Protein AF-0000000082833747 (afdb_homodimer)

Foldseek 3Di:
DDDLVLEAEPVQDDQVDCVSFQLGAAAEEEAPPFDQVLVVVVVVLVVVLVHAYEYADDDADPCVCVQVVDPSYHYAHEFEPVCVVVVNDPDDPLVSVVVRCVNPPPHQEYEYVVLDDDPVNVVSSQVSRHQEYASAEDALVVVDAAGWDADPVRRYIYGYEHEEFLVCLVVVPDLDDDDDSSGDNGHGHYYYYYSLQLSQQDNHVVLVVVLVVCSNPPVSSNVSHDLDGGDNVSVCVVSVHDDD/DDDLVLEAAPVQDDQVDCVSFQLGAAAEEEAPPFDQVLVVVVVVLVVVLVHAYEYADEDADPCVCVQVVDPSYHYAHEFEPVCVVVVNDPDDPLVSVVVRCVNPPPHQEYEYVVLDDDPVNVVSSQVSRHQEYESAEDALVVVDAAGWDADPVRRYIYGYEHEEFLVCLVVVPDLDDDDDSSGDNGHGHYYYYYSLQLSQQDNHVVLVVVLVVCSNPPVSSNVSHDLDGGDNVSVCVVSVHDRD

Structure (mmCIF, N/CA/C/O backbone):
data_AF-0000000082833747-model_v1
#
loop_
_entity.id
_entity.type
_entity.pdbx_description
1 polymer 'NodB homology domain-containing protein'
#
loop_
_atom_site.group_PDB
_atom_site.id
_atom_site.type_symbol
_atom_site.label_atom_id
_atom_site.label_alt_id
_atom_site.label_comp_id
_atom_site.label_asym_id
_atom_site.label_entity_id
_atom_site.label_seq_id
_atom_site.pdbx_PDB_ins_code
_atom_site.Cartn_x
_atom_site.Cartn_y
_atom_site.Cartn_z
_atom_site.occupancy
_atom_site.B_iso_or_equiv
_atom_site.auth_seq_id
_atom_site.auth_comp_id
_atom_site.auth_asym_id
_atom_site.auth_atom_id
_atom_site.pdbx_PDB_model_num
ATOM 1 N N . MET A 1 1 ? 19.266 20.625 14.414 1 77.31 1 MET A N 1
ATOM 2 C CA . MET A 1 1 ? 18.203 21.281 13.648 1 77.31 1 MET A CA 1
ATOM 3 C C . MET A 1 1 ? 18.5 21.219 12.148 1 77.31 1 MET A C 1
ATOM 5 O O . MET A 1 1 ? 19.656 21.312 11.734 1 77.31 1 MET A O 1
ATOM 9 N N . PHE A 1 2 ? 17.422 20.891 11.375 1 88.62 2 PHE A N 1
ATOM 10 C CA . PHE A 1 2 ? 17.625 20.766 9.945 1 88.62 2 PHE A CA 1
ATOM 11 C C . PHE A 1 2 ? 17.656 22.125 9.273 1 88.62 2 PHE A C 1
ATOM 13 O O . PHE A 1 2 ? 16.922 23.047 9.672 1 88.62 2 PHE A O 1
ATOM 20 N N . GLU A 1 3 ? 18.484 22.281 8.32 1 92.75 3 GLU A N 1
ATOM 21 C CA . GLU A 1 3 ? 18.5 23.484 7.5 1 92.75 3 GLU A CA 1
ATOM 22 C C . GLU A 1 3 ? 17.203 23.625 6.695 1 92.75 3 GLU A C 1
ATOM 24 O O . GLU A 1 3 ? 16.688 22.641 6.164 1 92.75 3 GLU A O 1
ATOM 29 N N . LYS A 1 4 ? 16.766 24.844 6.551 1 93.38 4 LYS A N 1
ATOM 30 C CA . LYS A 1 4 ? 15.539 25.125 5.824 1 93.38 4 LYS A CA 1
ATOM 31 C C . LYS A 1 4 ? 15.625 24.641 4.383 1 93.38 4 LYS A C 1
ATOM 33 O O . LYS A 1 4 ? 14.617 24.203 3.811 1 93.38 4 LYS A O 1
ATOM 38 N N . SER A 1 5 ? 16.812 24.656 3.883 1 94.62 5 SER A N 1
ATOM 39 C CA . SER A 1 5 ? 17.016 24.281 2.484 1 94.62 5 SER A CA 1
ATOM 40 C C . SER A 1 5 ? 16.766 22.797 2.262 1 94.62 5 SER A C 1
ATOM 42 O O . SER A 1 5 ? 16.641 22.359 1.12 1 94.62 5 SER A O 1
ATOM 44 N N . LEU A 1 6 ? 16.688 22.016 3.316 1 96.69 6 LEU A N 1
ATOM 45 C CA . LEU A 1 6 ? 16.469 20.578 3.234 1 96.69 6 LEU A CA 1
ATOM 46 C C . LEU A 1 6 ? 15 20.266 2.984 1 96.69 6 LEU A C 1
ATOM 48 O O . LEU A 1 6 ? 14.656 19.125 2.627 1 96.69 6 LEU A O 1
ATOM 52 N N . PHE A 1 7 ? 14.125 21.219 3.166 1 98.12 7 PHE A N 1
ATOM 53 C CA . PHE A 1 7 ? 12.688 21 3.068 1 98.12 7 PHE A CA 1
ATOM 54 C C . PHE A 1 7 ? 12.188 21.328 1.67 1 98.12 7 PHE A C 1
ATOM 56 O O . PHE A 1 7 ? 12.672 22.266 1.036 1 98.12 7 PHE A O 1
ATOM 63 N N . SER A 1 8 ? 11.258 20.625 1.163 1 98.25 8 SER A N 1
ATOM 64 C CA . SER A 1 8 ? 10.633 20.844 -0.136 1 98.25 8 SER A CA 1
ATOM 65 C C . SER A 1 8 ? 9.195 20.328 -0.15 1 98.25 8 SER A C 1
ATOM 67 O O . SER A 1 8 ? 8.727 19.75 0.837 1 98.25 8 SER A O 1
ATOM 69 N N . ARG A 1 9 ? 8.445 20.688 -1.232 1 98.62 9 ARG A N 1
ATOM 70 C CA . ARG A 1 9 ? 7.094 20.172 -1.427 1 98.62 9 ARG A CA 1
ATOM 71 C C . ARG A 1 9 ? 7.105 18.859 -2.201 1 98.62 9 ARG A C 1
ATOM 73 O O . ARG A 1 9 ? 8.055 18.578 -2.936 1 98.62 9 ARG A O 1
ATOM 80 N N . LEU A 1 10 ? 6.105 18.078 -2.035 1 98.81 10 LEU A N 1
ATOM 81 C CA . LEU A 1 10 ? 6.043 16.797 -2.713 1 98.81 10 LEU A CA 1
ATOM 82 C C . LEU A 1 10 ? 6.074 16.969 -4.227 1 98.81 10 LEU A C 1
ATOM 84 O O . LEU A 1 10 ? 6.66 16.156 -4.941 1 98.81 10 LEU A O 1
ATOM 88 N N . CYS A 1 11 ? 5.484 18.016 -4.734 1 97.94 11 CYS A N 1
ATOM 89 C CA . CYS A 1 11 ? 5.398 18.219 -6.176 1 97.94 11 CYS A CA 1
ATOM 90 C C . CYS A 1 11 ? 6.77 18.516 -6.77 1 97.94 11 CYS A C 1
ATOM 92 O O . CYS A 1 11 ? 6.941 18.5 -7.988 1 97.94 11 CYS A O 1
ATOM 94 N N . ASP A 1 12 ? 7.773 18.766 -5.941 1 98 12 ASP A N 1
ATOM 95 C CA . ASP A 1 12 ? 9.125 19.062 -6.398 1 98 12 ASP A CA 1
ATOM 96 C C . ASP A 1 12 ? 9.898 17.781 -6.688 1 98 12 ASP A C 1
ATOM 98 O O . ASP A 1 12 ? 10.984 17.812 -7.266 1 98 12 ASP A O 1
ATOM 102 N N . ILE A 1 13 ? 9.344 16.641 -6.34 1 98.19 13 ILE A N 1
ATOM 103 C CA . ILE A 1 13 ? 10.039 15.367 -6.434 1 98.19 13 ILE A CA 1
ATOM 104 C C . ILE A 1 13 ? 10.062 14.898 -7.887 1 98.19 13 ILE A C 1
ATOM 106 O O . ILE A 1 13 ? 9.031 14.906 -8.562 1 98.19 13 ILE A O 1
ATOM 110 N N . ARG A 1 14 ? 11.219 14.555 -8.336 1 96.12 14 ARG A N 1
ATOM 111 C CA . ARG A 1 14 ? 11.445 13.828 -9.578 1 96.12 14 ARG A CA 1
ATOM 112 C C . ARG A 1 14 ? 12.172 12.508 -9.312 1 96.12 14 ARG A C 1
ATOM 114 O O . ARG A 1 14 ? 13.336 12.5 -8.898 1 96.12 14 ARG A O 1
ATOM 121 N N . PRO A 1 15 ? 11.484 11.422 -9.602 1 94.62 15 PRO A N 1
ATOM 122 C CA . PRO A 1 15 ? 12.07 10.133 -9.227 1 94.62 15 PRO A CA 1
ATOM 123 C C . PRO A 1 15 ? 13.453 9.922 -9.844 1 94.62 15 PRO A C 1
ATOM 125 O O . PR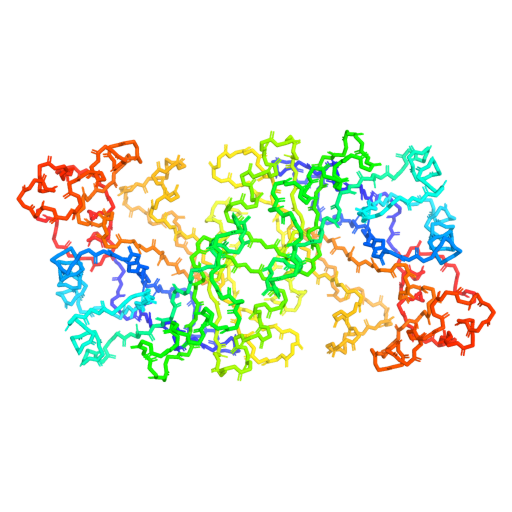O A 1 15 ? 14.336 9.344 -9.195 1 94.62 15 PRO A O 1
ATOM 128 N N . ASP A 1 16 ? 13.719 10.438 -10.961 1 93.31 16 ASP A N 1
ATOM 129 C CA . ASP A 1 16 ? 14.961 10.18 -11.68 1 93.31 16 ASP A CA 1
ATOM 130 C C . ASP A 1 16 ? 16.016 11.219 -11.336 1 93.31 16 ASP A C 1
ATOM 132 O O . ASP A 1 16 ? 17.125 11.211 -11.898 1 93.31 16 ASP A O 1
ATOM 136 N N . CYS A 1 17 ? 15.727 12.148 -10.484 1 97 17 CYS A N 1
ATOM 137 C CA . CYS A 1 17 ? 16.656 13.172 -10.016 1 97 17 CYS A CA 1
ATOM 138 C C . CYS A 1 17 ? 16.781 13.125 -8.5 1 97 17 CYS A C 1
ATOM 140 O O . CYS A 1 17 ? 16.125 13.891 -7.789 1 97 17 CYS A O 1
ATOM 142 N N . PRO A 1 18 ? 17.688 12.359 -8.039 1 97.19 18 PRO A N 1
ATOM 143 C CA . PRO A 1 18 ? 17.812 12.125 -6.602 1 97.19 18 PRO A CA 1
ATOM 144 C C . PRO A 1 18 ? 18 13.414 -5.805 1 97.19 18 PRO A C 1
ATOM 146 O O . PRO A 1 18 ? 17.609 13.484 -4.641 1 97.19 18 PRO A O 1
ATOM 149 N N . ASP A 1 19 ? 18.516 14.438 -6.398 1 97.62 19 ASP A N 1
ATOM 150 C CA . ASP A 1 19 ? 18.734 15.703 -5.711 1 97.62 19 ASP A CA 1
ATOM 151 C C . ASP A 1 19 ? 17.406 16.297 -5.223 1 97.62 19 ASP A C 1
ATOM 153 O O . ASP A 1 19 ? 17.391 17.094 -4.289 1 97.62 19 ASP A O 1
ATOM 157 N N . THR A 1 20 ? 16.359 15.852 -5.816 1 98.31 20 THR A N 1
ATOM 158 C CA . THR A 1 20 ? 15.07 16.438 -5.492 1 98.31 20 THR A CA 1
ATOM 159 C C . THR A 1 20 ? 14.438 15.719 -4.301 1 98.31 20 THR A C 1
ATOM 161 O O . THR A 1 20 ? 13.445 16.188 -3.742 1 98.31 20 THR A O 1
ATOM 164 N N . TRP A 1 21 ? 15.023 14.57 -3.904 1 98.31 21 TRP A N 1
ATOM 165 C CA . TRP A 1 21 ? 14.297 13.867 -2.852 1 98.31 21 TRP A CA 1
ATOM 166 C C . TRP A 1 21 ? 15.258 13.188 -1.88 1 98.31 21 TRP A C 1
ATOM 168 O O . TRP A 1 21 ? 14.922 12.984 -0.71 1 98.31 21 TRP A O 1
ATOM 178 N N . LYS A 1 22 ? 16.484 12.867 -2.342 1 98.19 22 LYS A N 1
ATOM 179 C CA . LYS A 1 22 ? 17.406 12.141 -1.474 1 98.19 22 LYS A CA 1
ATOM 180 C C . LYS A 1 22 ? 17.828 13 -0.286 1 98.19 22 LYS A C 1
ATOM 182 O O . LYS A 1 22 ? 18.422 14.062 -0.464 1 98.19 22 LYS A O 1
ATOM 187 N N . GLY A 1 23 ? 17.469 12.492 0.919 1 97.94 23 GLY A N 1
ATOM 188 C CA . GLY A 1 23 ? 17.844 13.18 2.143 1 97.94 23 GLY A CA 1
ATOM 189 C C . GLY A 1 23 ? 16.984 14.398 2.43 1 97.94 23 G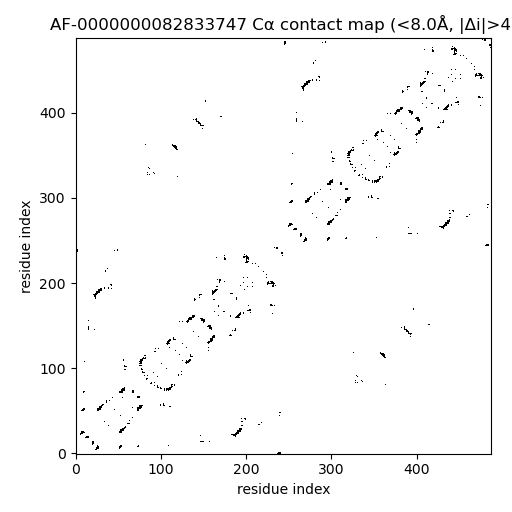LY A C 1
ATOM 190 O O . GLY A 1 23 ? 17.188 15.078 3.439 1 97.94 23 GLY A O 1
ATOM 191 N N . ARG A 1 24 ? 16.109 14.695 1.593 1 98.31 24 ARG A N 1
ATOM 192 C CA . ARG A 1 24 ? 15.242 15.844 1.788 1 98.31 24 ARG A CA 1
ATOM 193 C C . ARG A 1 24 ? 14.078 15.508 2.719 1 98.31 24 ARG A C 1
ATOM 195 O O . ARG A 1 24 ? 13.758 14.336 2.916 1 98.31 24 ARG A O 1
ATOM 202 N N . ILE A 1 25 ? 13.531 16.531 3.312 1 98.56 25 ILE A N 1
ATOM 203 C CA . ILE A 1 25 ? 12.438 16.375 4.266 1 98.56 25 ILE A CA 1
ATOM 204 C C . ILE A 1 25 ? 11.164 17 3.703 1 98.56 25 ILE A C 1
ATOM 206 O O . ILE A 1 25 ? 11.195 18.125 3.186 1 98.56 25 ILE A O 1
ATOM 210 N N . PHE A 1 26 ? 10.102 16.312 3.773 1 98.88 26 PHE A N 1
ATOM 211 C CA . PHE A 1 26 ? 8.812 16.766 3.27 1 98.88 26 PHE A CA 1
ATOM 212 C C . PHE A 1 26 ? 7.77 16.781 4.379 1 98.88 26 PHE A C 1
ATOM 214 O O . PHE A 1 26 ? 7.387 15.734 4.898 1 98.88 26 PHE A O 1
ATOM 221 N N . LEU A 1 27 ? 7.309 17.953 4.762 1 98.81 27 LEU A N 1
ATOM 222 C CA . LEU A 1 27 ? 6.219 18.109 5.719 1 98.81 27 LEU A CA 1
ATOM 223 C C . LEU A 1 27 ? 4.867 18.031 5.02 1 98.81 27 LEU A C 1
ATOM 225 O O . LEU A 1 27 ? 4.605 18.766 4.07 1 98.81 27 LEU A O 1
ATOM 229 N N . THR A 1 28 ? 4.109 17.125 5.445 1 98.94 28 THR A N 1
ATOM 230 C CA . THR A 1 28 ? 2.773 16.984 4.871 1 98.94 28 THR A CA 1
ATOM 231 C C . THR A 1 28 ? 1.709 17.016 5.961 1 98.94 28 THR A C 1
ATOM 233 O O . THR A 1 28 ? 1.978 16.641 7.105 1 98.94 28 THR A O 1
ATOM 236 N N . PHE A 1 29 ? 0.534 17.516 5.617 1 98.94 29 PHE A N 1
ATOM 237 C CA . PHE A 1 29 ? -0.56 17.672 6.566 1 98.94 29 PHE A CA 1
ATOM 238 C C . PHE A 1 29 ? -1.871 17.172 5.98 1 98.94 29 PHE A C 1
ATOM 240 O O . PHE A 1 29 ? -2.291 17.625 4.91 1 98.94 29 PHE A O 1
ATOM 247 N N . ASP A 1 30 ? -2.428 16.219 6.609 1 98.88 30 ASP A N 1
ATOM 248 C CA . ASP A 1 30 ? -3.803 15.852 6.289 1 98.88 30 ASP A CA 1
ATOM 249 C C . ASP A 1 30 ? -4.797 16.719 7.066 1 98.88 30 ASP A C 1
ATOM 251 O O . ASP A 1 30 ? -4.883 16.609 8.289 1 98.88 30 ASP A O 1
ATOM 255 N N . VAL A 1 31 ? -5.598 17.422 6.406 1 98.31 31 VAL A N 1
ATOM 256 C CA . VAL A 1 31 ? -6.449 18.438 7.023 1 98.31 31 VAL A CA 1
ATOM 257 C C . VAL A 1 31 ? -7.578 17.766 7.797 1 98.31 31 VAL A C 1
ATOM 259 O O . VAL A 1 31 ? -7.961 18.219 8.875 1 98.31 31 VAL A O 1
ATOM 262 N N . ASP A 1 32 ? -8.227 16.672 7.348 1 97.06 32 ASP A N 1
ATOM 263 C CA . ASP A 1 32 ? -9.18 15.773 7.988 1 97.06 32 ASP A CA 1
ATOM 264 C C . ASP A 1 32 ? -10.344 16.562 8.594 1 97.06 32 ASP A C 1
ATOM 266 O O . ASP A 1 32 ? -10.68 16.391 9.766 1 97.06 32 ASP A O 1
ATOM 270 N N . TRP A 1 33 ? -10.984 17.344 8.047 1 97.06 33 TRP A N 1
ATOM 271 C CA . TRP A 1 33 ? -12.164 18.109 8.461 1 97.06 33 TRP A CA 1
ATOM 272 C C . TRP A 1 33 ? -11.875 18.922 9.711 1 97.06 33 TRP A C 1
ATOM 274 O O . TRP A 1 33 ? -12.766 19.156 10.531 1 97.06 33 TRP A O 1
ATOM 284 N N . ALA A 1 34 ? -10.625 19.234 10.008 1 97.56 34 ALA A N 1
ATOM 285 C CA . ALA A 1 34 ? -10.273 20.109 11.125 1 97.56 34 ALA A CA 1
ATOM 286 C C . ALA A 1 34 ? -11.062 21.406 11.086 1 97.56 34 ALA A C 1
ATOM 288 O O . ALA A 1 34 ? -11.266 21.984 10.008 1 97.56 34 ALA A O 1
ATOM 289 N N . GLU A 1 35 ? -11.477 21.875 12.242 1 97.56 35 GLU A N 1
ATOM 290 C CA . GLU A 1 35 ? -12.102 23.188 12.32 1 97.56 35 GLU A CA 1
ATOM 291 C C . GLU A 1 35 ? -11.141 24.281 11.859 1 97.56 35 GLU A C 1
ATOM 293 O O . GLU A 1 35 ? -9.922 24.156 11.992 1 97.56 35 GLU A O 1
ATOM 298 N N . ASP A 1 36 ? -11.719 25.391 11.359 1 97.69 36 ASP A N 1
ATOM 299 C CA . ASP A 1 36 ? -10.922 26.453 10.766 1 97.69 36 ASP A CA 1
ATOM 300 C C . ASP A 1 36 ? -9.914 27.016 11.766 1 97.69 36 ASP A C 1
ATOM 302 O O . ASP A 1 36 ? -8.773 27.328 11.406 1 97.69 36 ASP A O 1
ATOM 306 N N . PHE A 1 37 ? -10.328 27.156 13 1 97.44 37 PHE A N 1
ATOM 307 C CA . PHE A 1 37 ? -9.406 27.719 13.977 1 97.44 37 PHE A CA 1
ATOM 308 C C . PHE A 1 37 ? -8.258 26.766 14.25 1 97.44 37 PHE A C 1
ATOM 310 O O . PHE A 1 37 ? -7.129 27.203 14.5 1 97.44 37 PHE A O 1
ATOM 317 N N . VAL A 1 38 ? -8.477 25.484 14.219 1 98.25 38 VAL A N 1
ATOM 318 C CA . VAL A 1 38 ? -7.449 24.453 14.391 1 98.25 38 VAL A CA 1
ATOM 319 C C . VAL A 1 38 ? -6.492 24.484 13.203 1 98.25 38 VAL A C 1
ATOM 321 O O . VAL A 1 38 ? -5.27 24.484 13.383 1 98.25 38 VAL A O 1
ATOM 324 N N . LEU A 1 39 ? -7.078 24.516 12.008 1 98.56 39 LEU A N 1
ATOM 325 C CA . LEU A 1 39 ? -6.281 24.547 10.781 1 98.56 39 LEU A CA 1
ATOM 326 C C . LEU A 1 39 ? -5.449 25.828 10.711 1 98.56 39 LEU A C 1
ATOM 328 O O . LEU A 1 39 ? -4.266 25.781 10.375 1 98.56 39 LEU A O 1
ATOM 332 N N . ALA A 1 40 ? -6.059 26.969 11.055 1 98.44 40 ALA A N 1
ATOM 333 C CA . ALA A 1 40 ? -5.359 28.25 11.039 1 98.44 40 ALA A CA 1
ATOM 334 C C . ALA A 1 40 ? -4.156 28.234 11.977 1 98.44 40 ALA A C 1
ATOM 336 O O . ALA A 1 40 ? -3.09 28.75 11.641 1 98.44 40 ALA A O 1
ATOM 337 N N . ASP A 1 41 ? -4.371 27.672 13.102 1 97.81 41 ASP A N 1
ATOM 338 C CA . ASP A 1 41 ? -3.285 27.562 14.07 1 97.81 41 ASP A CA 1
ATOM 339 C C . ASP A 1 41 ? -2.105 26.781 13.484 1 97.81 41 ASP A C 1
ATOM 341 O O . ASP A 1 41 ? -0.956 27.219 13.594 1 97.81 41 ASP A O 1
ATOM 345 N N . CYS A 1 42 ? -2.342 25.656 12.906 1 98.38 42 CYS A N 1
ATOM 346 C CA . CYS A 1 42 ? -1.312 24.812 12.312 1 98.38 42 CYS A CA 1
ATOM 347 C C . CYS A 1 42 ? -0.618 25.531 11.156 1 98.38 42 CYS A C 1
ATOM 349 O O . CYS A 1 42 ? 0.611 25.516 11.062 1 98.38 42 CYS A O 1
ATOM 351 N N . ILE A 1 43 ? -1.391 26.156 10.289 1 98.62 43 ILE A N 1
ATOM 352 C CA . ILE A 1 43 ? -0.844 26.906 9.164 1 98.62 43 ILE A CA 1
ATOM 353 C C . ILE A 1 43 ? 0.116 27.984 9.68 1 98.62 43 ILE A C 1
ATOM 355 O O . ILE A 1 43 ? 1.222 28.141 9.156 1 98.62 43 ILE A O 1
ATOM 359 N N . SER A 1 44 ? -0.32 28.672 10.719 1 97.94 44 SER A N 1
ATOM 360 C CA . SER A 1 44 ? 0.49 29.75 11.273 1 97.94 44 SER A CA 1
ATOM 361 C C . SER A 1 44 ? 1.839 29.234 11.758 1 97.94 44 SER A C 1
ATOM 363 O O . SER A 1 44 ? 2.863 29.891 11.594 1 97.94 44 SER A O 1
ATOM 365 N N . LEU A 1 45 ? 1.841 28.078 12.367 1 97.25 45 LEU A N 1
ATOM 366 C CA . LEU A 1 45 ? 3.078 27.469 12.852 1 97.25 45 LEU A CA 1
ATOM 367 C C . LEU A 1 45 ? 4.055 27.234 11.703 1 97.25 45 LEU A C 1
ATOM 369 O O . LEU A 1 45 ? 5.238 27.562 11.82 1 97.25 45 LEU A O 1
ATOM 373 N N . VAL A 1 46 ? 3.572 26.703 10.625 1 98.06 46 VAL A N 1
ATOM 374 C CA . VAL A 1 46 ? 4.422 26.359 9.492 1 98.06 46 VAL A CA 1
ATOM 375 C C . VAL A 1 46 ? 4.871 27.625 8.773 1 98.06 46 VAL A C 1
ATOM 377 O O . VAL A 1 46 ? 6.027 27.734 8.352 1 98.06 46 VAL A O 1
ATOM 380 N N . GLU A 1 47 ? 3.963 28.609 8.641 1 97.31 47 GLU A N 1
ATOM 381 C CA . GLU A 1 47 ? 4.301 29.891 8.023 1 97.31 47 GLU A CA 1
ATOM 382 C C . GLU A 1 47 ? 5.414 30.594 8.789 1 97.31 47 GLU A C 1
ATOM 384 O O . GLU A 1 47 ? 6.336 31.156 8.188 1 97.31 47 GLU A O 1
ATOM 389 N N . ARG A 1 48 ? 5.277 30.594 10.07 1 95.19 48 ARG A N 1
ATOM 390 C CA . ARG A 1 48 ? 6.277 31.234 10.914 1 95.19 48 ARG A CA 1
ATOM 391 C C . ARG A 1 48 ? 7.652 30.609 10.719 1 95.19 48 ARG A C 1
ATOM 393 O O . ARG A 1 48 ? 8.672 31.297 10.789 1 95.19 48 ARG A O 1
ATOM 400 N N . ALA A 1 49 ? 7.668 29.344 10.5 1 96.19 49 ALA A N 1
ATOM 401 C CA . ALA A 1 49 ? 8.922 28.625 10.289 1 96.19 49 ALA A CA 1
ATOM 402 C C . ALA A 1 49 ? 9.484 28.891 8.898 1 96.19 49 ALA A C 1
ATOM 404 O O . ALA A 1 49 ? 10.664 28.656 8.633 1 96.19 49 ALA A O 1
ATOM 405 N N . GLY A 1 50 ? 8.602 29.359 7.996 1 96.75 50 GLY A N 1
ATOM 406 C CA . GLY A 1 50 ? 9.016 29.641 6.629 1 96.75 50 GLY A CA 1
ATOM 407 C C . GLY A 1 50 ? 9.43 28.391 5.867 1 96.75 50 GLY A C 1
ATOM 408 O O . GLY A 1 50 ? 10.43 28.406 5.145 1 96.75 50 GLY A O 1
ATOM 409 N N . LEU A 1 51 ? 8.812 27.312 6.047 1 97.94 51 LEU A N 1
ATOM 410 C CA . LEU A 1 51 ? 9.18 26.047 5.43 1 97.94 51 LEU A CA 1
ATOM 411 C C . LEU A 1 51 ? 8.141 25.625 4.395 1 97.94 51 LEU A C 1
ATOM 413 O O . LEU A 1 51 ? 6.961 25.938 4.527 1 97.94 51 LEU A O 1
ATOM 417 N N . PRO A 1 52 ? 8.586 24.922 3.33 1 98.5 52 PRO A N 1
ATOM 418 C CA . PRO A 1 52 ? 7.637 24.312 2.4 1 98.5 52 PRO A CA 1
ATOM 419 C C . PRO A 1 52 ? 6.797 23.203 3.049 1 98.5 52 PRO A C 1
ATOM 421 O O . PRO A 1 52 ? 7.262 22.547 3.979 1 98.5 52 PRO A O 1
ATOM 424 N N . ALA A 1 53 ? 5.57 23.047 2.574 1 98.75 53 ALA A N 1
ATOM 425 C CA . ALA A 1 53 ? 4.676 22.016 3.1 1 98.75 53 ALA A CA 1
ATOM 426 C C . ALA A 1 53 ? 3.611 21.641 2.076 1 98.75 53 ALA A C 1
ATOM 428 O O . ALA A 1 53 ? 3.271 22.438 1.199 1 98.75 53 ALA A O 1
ATOM 429 N N . THR A 1 54 ? 3.182 20.469 2.088 1 98.94 54 THR A N 1
ATOM 430 C CA . THR A 1 54 ? 2.074 19.984 1.269 1 98.94 54 THR A CA 1
ATOM 431 C C . THR A 1 54 ? 0.85 19.688 2.131 1 98.94 54 THR A C 1
ATOM 433 O O . THR A 1 54 ? 0.938 18.953 3.117 1 98.94 54 THR A O 1
ATOM 436 N N . TRP A 1 55 ? -0.247 20.297 1.772 1 98.94 55 TRP A N 1
ATOM 437 C CA . TRP A 1 55 ? -1.493 20.188 2.521 1 98.94 55 TRP A CA 1
ATOM 438 C C . TRP A 1 55 ? -2.516 19.359 1.753 1 98.94 55 TRP A C 1
ATOM 440 O O . TRP A 1 55 ? -2.973 19.766 0.681 1 98.94 55 TRP A O 1
ATOM 450 N N . PHE A 1 56 ? -2.908 18.234 2.285 1 98.94 56 PHE A N 1
ATOM 451 C CA . PHE A 1 56 ? -3.891 17.344 1.673 1 98.94 56 PHE A CA 1
ATOM 452 C C . PHE A 1 56 ? -5.305 17.719 2.107 1 98.94 56 PHE A C 1
ATOM 454 O O . PHE A 1 56 ? -5.703 17.453 3.242 1 98.94 56 PHE A O 1
ATOM 461 N N . LEU A 1 57 ? -6.059 18.219 1.205 1 98.56 57 LEU A N 1
ATOM 462 C CA . LEU A 1 57 ? -7.352 18.844 1.449 1 98.56 57 LEU A CA 1
ATOM 463 C C . LEU A 1 57 ? -8.477 17.828 1.381 1 98.56 57 LEU A C 1
ATOM 465 O O . LEU A 1 57 ? -8.531 17.016 0.45 1 98.56 57 LEU A O 1
ATOM 469 N N . THR A 1 58 ? -9.375 17.891 2.338 1 97.44 58 THR A N 1
ATOM 470 C CA . THR A 1 58 ? -10.477 16.938 2.424 1 97.44 58 THR A CA 1
ATOM 471 C C . THR A 1 58 ? -11.82 17.656 2.264 1 97.44 58 THR A C 1
ATOM 473 O O . THR A 1 58 ? -12.805 17.047 1.847 1 97.44 58 THR A O 1
ATOM 476 N N . HIS A 1 59 ? -11.898 18.922 2.629 1 97.38 59 HIS A N 1
ATOM 477 C CA . HIS A 1 59 ? -13.156 19.672 2.65 1 97.38 59 HIS A CA 1
ATOM 478 C C . HIS A 1 59 ? -12.938 21.141 2.344 1 97.38 59 HIS A C 1
ATOM 480 O O . HIS A 1 59 ? -11.797 21.609 2.324 1 97.38 59 HIS A O 1
ATOM 486 N N . LYS A 1 60 ? -14.008 21.781 2.057 1 96.44 60 LYS A N 1
ATOM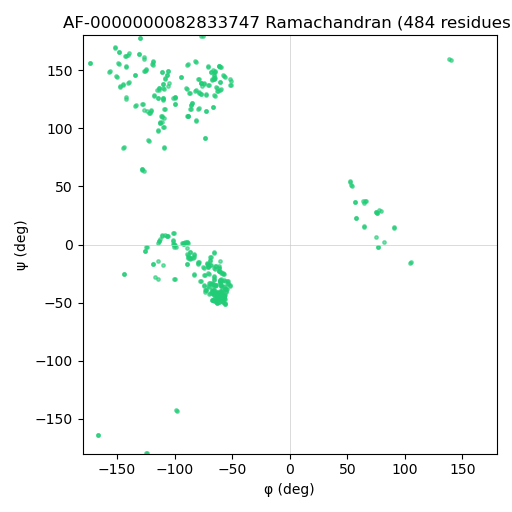 487 C CA . LYS A 1 60 ? -13.938 23.219 1.812 1 96.44 60 LYS A CA 1
ATOM 488 C C . LYS A 1 60 ? -13.586 23.984 3.086 1 96.44 60 LYS A C 1
ATOM 490 O O . LYS A 1 60 ? -14.039 23.625 4.176 1 96.44 60 LYS A O 1
ATOM 495 N N . THR A 1 61 ? -12.797 24.969 2.941 1 97.38 61 THR A N 1
ATOM 496 C CA . THR A 1 61 ? -12.406 25.844 4.043 1 97.38 61 THR A CA 1
ATOM 497 C C . THR A 1 61 ? -12.109 27.266 3.537 1 97.38 61 THR A C 1
ATOM 499 O O . THR A 1 61 ? -11.57 27.438 2.443 1 97.38 61 THR A O 1
ATOM 502 N N . PRO A 1 62 ? -12.469 28.281 4.375 1 97.31 62 PRO A N 1
ATOM 503 C CA . PRO A 1 62 ? -12.125 29.641 3.979 1 97.31 62 PRO A CA 1
ATOM 504 C C . PRO A 1 62 ? -10.617 29.891 3.943 1 97.31 62 PRO A C 1
ATOM 506 O O . PRO A 1 62 ? -10.172 30.906 3.432 1 97.31 62 PRO A O 1
ATOM 509 N N . LEU A 1 63 ? -9.859 28.922 4.387 1 98.19 63 LEU A N 1
ATOM 510 C CA . LEU A 1 63 ? -8.414 29.094 4.484 1 98.19 63 LEU A CA 1
ATOM 511 C C . LEU A 1 63 ? -7.727 28.641 3.203 1 98.19 63 LEU A C 1
ATOM 513 O O . LEU A 1 63 ? -6.496 28.656 3.113 1 98.19 63 LEU A O 1
ATOM 517 N N . LEU A 1 64 ? -8.508 28.25 2.273 1 96.69 64 LEU A N 1
ATOM 518 C CA . LEU A 1 64 ? -7.965 27.75 1.016 1 96.69 64 LEU A CA 1
ATOM 519 C C . LEU A 1 64 ? -7.113 28.812 0.326 1 96.69 64 LEU A C 1
ATOM 521 O O . LEU A 1 64 ? -6.043 28.516 -0.201 1 96.69 64 LEU A O 1
ATOM 525 N N . ASP A 1 65 ? -7.598 30.016 0.349 1 95.88 65 ASP A N 1
ATOM 526 C CA . ASP A 1 65 ? -6.863 31.109 -0.271 1 95.88 65 ASP A CA 1
ATOM 527 C C . ASP A 1 65 ? -5.52 31.344 0.421 1 95.88 65 ASP A C 1
ATOM 529 O O . ASP A 1 65 ? -4.52 31.641 -0.233 1 95.88 65 ASP A O 1
ATOM 533 N N . ARG A 1 66 ? -5.602 31.25 1.685 1 97.69 66 ARG A N 1
ATOM 534 C CA . ARG A 1 66 ? -4.367 31.375 2.451 1 97.69 66 ARG A CA 1
ATOM 535 C C . ARG A 1 66 ? -3.373 30.281 2.086 1 97.69 66 ARG A C 1
ATOM 537 O O . ARG A 1 66 ? -2.203 30.562 1.816 1 97.69 66 ARG A O 1
ATOM 544 N N . LEU A 1 67 ? -3.779 29.078 2.014 1 97.62 67 LEU A N 1
ATOM 545 C CA . LEU A 1 67 ? -2.939 27.953 1.637 1 97.62 67 LEU A CA 1
ATOM 546 C C . LEU A 1 67 ? -2.398 28.125 0.222 1 97.62 67 LEU A C 1
ATOM 548 O O . LEU A 1 67 ? -1.194 27.984 -0.007 1 97.62 67 LEU A O 1
ATOM 552 N N . GLY A 1 68 ? -3.299 28.438 -0.675 1 96.25 68 GLY A N 1
ATOM 553 C CA . GLY A 1 68 ? -2.936 28.562 -2.078 1 96.25 68 GLY A CA 1
ATOM 554 C C . GLY A 1 68 ? -2.096 29.797 -2.365 1 96.25 68 GLY A C 1
ATOM 555 O O . GLY A 1 68 ? -1.385 29.844 -3.369 1 96.25 68 GLY A O 1
ATOM 556 N N . GLY A 1 69 ? -2.225 30.797 -1.529 1 96.56 69 GLY A N 1
ATOM 557 C CA . GLY A 1 69 ? -1.508 32.062 -1.735 1 96.56 69 GLY A CA 1
ATOM 558 C C . GLY A 1 69 ? -0.063 31.984 -1.274 1 96.56 69 GLY A C 1
ATOM 559 O O . GLY A 1 69 ? 0.734 32.875 -1.604 1 96.56 69 GLY A O 1
ATOM 560 N N . ASN A 1 70 ? 0.298 31.062 -0.516 1 97.75 70 ASN A N 1
ATOM 561 C CA . ASN A 1 70 ? 1.665 30.859 -0.043 1 97.75 70 ASN A CA 1
ATOM 562 C C . ASN A 1 70 ? 2.488 30.047 -1.03 1 97.75 70 ASN A C 1
ATOM 564 O O . ASN A 1 70 ? 2.213 28.859 -1.244 1 97.75 70 ASN A O 1
ATOM 568 N N . SER A 1 71 ? 3.514 30.594 -1.588 1 97.06 71 SER A N 1
ATOM 569 C CA . SER A 1 71 ? 4.305 29.969 -2.646 1 97.06 71 SER A CA 1
ATOM 570 C C . SER A 1 71 ? 5.09 28.781 -2.119 1 97.06 71 SER A C 1
ATOM 572 O O . SER A 1 71 ? 5.551 27.938 -2.898 1 97.06 71 SER A O 1
ATOM 574 N N . ASP A 1 72 ? 5.223 28.719 -0.841 1 97.94 72 ASP A N 1
ATOM 575 C CA . ASP A 1 72 ? 5.961 27.609 -0.245 1 97.94 72 ASP A CA 1
ATOM 576 C C . ASP A 1 72 ? 5.047 26.406 0.003 1 97.94 72 ASP A C 1
ATOM 578 O O . ASP A 1 72 ? 5.512 25.328 0.39 1 97.94 72 ASP A O 1
ATOM 582 N N . PHE A 1 73 ? 3.779 26.578 -0.213 1 98.69 73 PHE A N 1
ATOM 583 C CA . PHE A 1 73 ? 2.824 25.516 0.087 1 98.69 73 PHE A CA 1
ATOM 584 C C . PHE A 1 73 ? 2.311 24.875 -1.193 1 98.69 73 PHE A C 1
ATOM 586 O O . PHE A 1 73 ? 2.309 25.5 -2.254 1 98.69 73 PHE A O 1
ATOM 593 N N . GLU A 1 74 ? 2.059 23.609 -1.106 1 98.81 74 GLU A N 1
ATOM 594 C CA . GLU A 1 74 ? 1.314 22.844 -2.102 1 98.81 74 GLU A CA 1
ATOM 595 C C . GLU A 1 74 ? -0.017 22.344 -1.538 1 98.81 74 GLU A C 1
ATOM 597 O O . GLU A 1 74 ? -0.083 21.891 -0.395 1 98.81 74 GLU A O 1
ATOM 602 N N . ILE A 1 75 ? -1.077 22.5 -2.328 1 98.69 75 ILE A N 1
ATOM 603 C CA . ILE A 1 75 ? -2.344 21.875 -1.977 1 98.69 75 ILE A CA 1
ATOM 604 C C . ILE A 1 75 ? -2.514 20.578 -2.777 1 98.69 75 ILE A C 1
ATOM 606 O O . ILE A 1 75 ? -2.33 20.562 -3.996 1 98.69 75 ILE A O 1
ATOM 610 N N . ALA A 1 76 ? -2.781 19.453 -2.129 1 98.88 76 ALA A N 1
ATOM 611 C CA . ALA A 1 76 ? -3.092 18.156 -2.705 1 98.88 76 ALA A CA 1
ATOM 612 C C . ALA A 1 76 ? -4.422 17.625 -2.178 1 98.88 76 ALA A C 1
ATOM 614 O O . ALA A 1 76 ? -5.133 18.328 -1.453 1 98.88 76 ALA A O 1
ATOM 615 N N . LEU A 1 77 ? -4.828 16.422 -2.627 1 98.81 77 LEU A N 1
ATOM 616 C CA . LEU A 1 77 ? -6.184 15.945 -2.363 1 98.81 77 LEU A CA 1
ATOM 617 C C . LEU A 1 77 ? -6.176 14.82 -1.335 1 98.81 77 LEU A C 1
ATOM 619 O O . LEU A 1 77 ? -5.289 13.961 -1.357 1 98.81 77 LEU A O 1
ATOM 623 N N . HIS A 1 78 ? -7.172 14.812 -0.486 1 98.81 78 HIS A N 1
ATOM 624 C CA . HIS A 1 78 ? -7.32 13.805 0.559 1 98.81 78 HIS A CA 1
ATOM 625 C C . HIS A 1 78 ? -8.703 13.172 0.523 1 98.81 78 HIS A C 1
ATOM 627 O O . HIS A 1 78 ? -9.445 13.234 1.506 1 98.81 78 HIS A O 1
ATOM 633 N N . PRO A 1 79 ? -9.039 12.461 -0.537 1 98.56 79 PRO A N 1
ATOM 634 C CA . PRO A 1 79 ? -10.375 11.859 -0.665 1 98.56 79 PRO A CA 1
ATOM 635 C C . PRO A 1 79 ? -10.633 10.773 0.377 1 98.56 79 PRO A C 1
ATOM 637 O O . PRO A 1 79 ? -9.695 10.117 0.833 1 98.56 79 PRO A O 1
ATOM 640 N N . ASN A 1 80 ? -11.875 10.641 0.766 1 97.81 80 ASN A N 1
ATOM 641 C CA . ASN A 1 80 ? -12.305 9.656 1.758 1 97.81 80 ASN A CA 1
ATOM 642 C C . ASN A 1 80 ? -13.117 8.539 1.119 1 97.81 80 ASN A C 1
ATOM 644 O O . ASN A 1 80 ? -14.305 8.703 0.835 1 97.81 80 ASN A O 1
ATOM 648 N N . PHE A 1 81 ? -12.531 7.379 1.051 1 97.62 81 PHE A N 1
ATOM 649 C CA . PHE A 1 81 ? -13.203 6.246 0.419 1 97.62 81 PHE A CA 1
ATOM 650 C C . PHE A 1 81 ? -13.781 5.309 1.468 1 97.62 81 PHE A C 1
ATOM 652 O O . PHE A 1 81 ? -14.344 4.258 1.131 1 97.62 81 PHE A O 1
ATOM 659 N N . ASN A 1 82 ? -13.727 5.574 2.764 1 96 82 ASN A N 1
ATOM 660 C CA . ASN A 1 82 ? -14.172 4.723 3.859 1 96 82 ASN A CA 1
ATOM 661 C C . ASN A 1 82 ? -15.633 4.324 3.701 1 96 82 ASN A C 1
ATOM 663 O O . ASN A 1 82 ? -16 3.182 3.98 1 96 82 ASN A O 1
ATOM 667 N N . PRO A 1 83 ? -16.5 5.262 3.254 1 94.94 83 PRO A N 1
ATOM 668 C CA . PRO A 1 83 ? -17.906 4.895 3.131 1 94.94 83 PRO A CA 1
ATOM 669 C C . PRO A 1 83 ? -18.141 3.725 2.178 1 94.94 83 PRO A C 1
ATOM 671 O O . PRO A 1 83 ? -19.125 3 2.309 1 94.94 83 PRO A O 1
ATOM 674 N N . LEU A 1 84 ? -17.234 3.484 1.218 1 94.44 84 LEU A N 1
ATOM 675 C CA . LEU A 1 84 ? -17.359 2.354 0.303 1 94.44 84 LEU A CA 1
ATOM 676 C C . LEU A 1 84 ? -17.219 1.032 1.051 1 94.44 84 LEU A C 1
ATOM 678 O O . LEU A 1 84 ? -18 0.102 0.829 1 94.44 84 LEU A O 1
ATOM 682 N N . PHE A 1 85 ? -16.297 0.99 2.02 1 92.31 85 PHE A N 1
ATOM 683 C CA . PHE A 1 85 ? -16.016 -0.231 2.762 1 92.31 85 PHE A CA 1
ATOM 684 C C . PHE A 1 85 ? -17.141 -0.551 3.74 1 92.31 85 PHE A C 1
ATOM 686 O O . PHE A 1 85 ? -17.375 -1.718 4.055 1 92.31 85 PHE A O 1
ATOM 693 N N . ASN A 1 86 ? -17.828 0.43 4.164 1 88.12 86 ASN A N 1
ATOM 694 C CA . ASN A 1 86 ? -18.906 0.26 5.137 1 88.12 86 ASN A CA 1
ATOM 695 C C . ASN A 1 86 ? -20.281 0.229 4.465 1 88.12 86 ASN A C 1
ATOM 697 O O . ASN A 1 86 ? -21.297 0.141 5.141 1 88.12 86 ASN A O 1
ATOM 701 N N . ARG A 1 87 ? -20.359 0.398 3.166 1 88.38 87 ARG A N 1
ATOM 702 C CA . ARG A 1 87 ? -21.562 0.387 2.34 1 88.38 87 ARG A CA 1
ATOM 703 C C . ARG A 1 87 ? -22.5 1.543 2.705 1 88.38 87 ARG A C 1
ATOM 705 O O . ARG A 1 87 ? -23.719 1.381 2.734 1 88.38 87 ARG A O 1
ATOM 712 N N . THR A 1 88 ? -21.922 2.652 3.004 1 87.69 88 THR A N 1
ATOM 713 C CA . THR A 1 88 ? -22.703 3.838 3.32 1 87.69 88 THR A CA 1
ATOM 714 C C . THR A 1 88 ? -22.5 4.926 2.271 1 87.69 88 THR A C 1
ATOM 716 O O . THR A 1 88 ? -23.031 6.027 2.398 1 87.69 88 THR A O 1
ATOM 719 N N . ALA A 1 89 ? -21.703 4.582 1.305 1 88.69 89 ALA A N 1
ATOM 720 C CA . ALA A 1 89 ? -21.391 5.582 0.287 1 88.69 89 ALA A CA 1
ATOM 721 C C . ALA A 1 89 ? -22.609 5.875 -0.583 1 88.69 89 ALA A C 1
ATOM 723 O O . ALA A 1 89 ? -23.344 4.961 -0.964 1 88.69 89 ALA A O 1
ATOM 724 N N . GLN A 1 90 ? -22.766 7.176 -0.818 1 88.38 90 GLN A N 1
ATOM 725 C CA . GLN A 1 90 ? -23.812 7.602 -1.735 1 88.38 90 GLN A CA 1
ATOM 726 C C . GLN A 1 90 ? -23.344 7.508 -3.186 1 88.38 90 GLN A C 1
ATOM 728 O O . GLN A 1 90 ? -24.172 7.375 -4.098 1 88.38 90 GLN A O 1
ATOM 733 N N . TYR A 1 91 ? -21.984 7.602 -3.334 1 90.62 91 TYR A N 1
ATOM 734 C CA . TYR A 1 91 ? -21.375 7.648 -4.656 1 90.62 91 TYR A CA 1
ATOM 735 C C . TYR A 1 91 ? -20.297 6.582 -4.785 1 90.62 91 TYR A C 1
ATOM 737 O O . TYR A 1 91 ? -19.844 6.016 -3.785 1 90.62 91 TYR A O 1
ATOM 745 N N . GLY A 1 92 ? -19.938 6.266 -6.043 1 95.31 92 GLY A N 1
ATOM 746 C CA . GLY A 1 92 ? -18.797 5.402 -6.273 1 95.31 92 GLY A CA 1
ATOM 747 C C . GLY A 1 92 ? -17.469 6.113 -6.098 1 95.31 92 GLY A C 1
ATOM 748 O O . GLY A 1 92 ? -17.438 7.312 -5.824 1 95.31 92 GLY A O 1
ATOM 749 N N . ALA A 1 93 ? -16.375 5.359 -6.289 1 97.75 93 ALA A N 1
ATOM 750 C CA . ALA A 1 93 ? -15.023 5.852 -6.031 1 97.75 93 ALA A CA 1
ATOM 751 C C . ALA A 1 93 ? -14.695 7.047 -6.922 1 97.75 93 ALA A C 1
ATOM 753 O O . ALA A 1 93 ? -14.117 8.031 -6.465 1 97.75 93 ALA A O 1
ATOM 754 N N . GLU A 1 94 ? -15.055 6.965 -8.211 1 97.38 94 GLU A N 1
ATOM 755 C CA . GLU A 1 94 ? -14.711 8.031 -9.148 1 97.38 94 GLU A CA 1
ATOM 756 C C . GLU A 1 94 ? -15.391 9.344 -8.75 1 97.38 94 GLU A C 1
ATOM 758 O O . GLU A 1 94 ? -14.758 10.398 -8.75 1 97.38 94 GLU A O 1
ATOM 763 N N . GLU A 1 95 ? -16.641 9.258 -8.414 1 97.38 95 GLU A N 1
ATOM 764 C CA . GLU A 1 95 ? -17.375 10.453 -8.016 1 97.38 95 GLU A CA 1
ATOM 765 C C . GLU A 1 95 ? -16.828 11.023 -6.703 1 97.38 95 GLU A C 1
ATOM 767 O O . GLU A 1 95 ? -16.75 12.242 -6.539 1 97.38 95 GLU A O 1
ATOM 772 N N . ILE A 1 96 ? -16.516 10.156 -5.75 1 97.56 96 ILE A N 1
ATOM 773 C CA . ILE A 1 96 ? -15.922 10.594 -4.496 1 97.56 96 ILE A CA 1
ATOM 774 C C . ILE A 1 96 ? -14.648 11.383 -4.789 1 97.56 96 ILE A C 1
ATOM 776 O O . ILE A 1 96 ? -14.445 12.477 -4.25 1 97.56 96 ILE A O 1
ATOM 780 N N . PHE A 1 97 ? -13.859 10.875 -5.703 1 98.44 97 PHE A N 1
ATOM 781 C CA . PHE A 1 97 ? -12.617 11.539 -6.066 1 98.44 97 PHE A CA 1
ATOM 782 C C . PHE A 1 97 ? -12.891 12.883 -6.742 1 98.44 97 PHE A C 1
ATOM 784 O O . PHE A 1 97 ? -12.273 13.891 -6.402 1 98.44 97 PHE A O 1
ATOM 791 N N . GLU A 1 98 ? -13.773 12.891 -7.699 1 98.06 98 GLU A N 1
ATOM 792 C CA . GLU A 1 98 ? -14.086 14.102 -8.445 1 98.06 98 GLU A CA 1
ATOM 793 C C . GLU A 1 98 ? -14.562 15.219 -7.52 1 98.06 98 GLU A C 1
ATOM 795 O O . GLU A 1 98 ? -14.195 16.375 -7.695 1 98.06 98 GLU A O 1
ATOM 800 N N . ARG A 1 99 ? -15.406 14.859 -6.598 1 97.38 99 ARG A N 1
ATOM 801 C CA . ARG A 1 99 ? -15.883 15.844 -5.637 1 97.38 99 ARG A CA 1
ATOM 802 C C . ARG A 1 99 ? -14.727 16.438 -4.832 1 97.38 99 ARG A C 1
ATOM 804 O O . ARG A 1 99 ? -14.688 17.641 -4.574 1 97.38 99 ARG A O 1
ATOM 811 N N . CYS A 1 100 ? -13.789 15.578 -4.434 1 98 100 CYS A N 1
ATOM 812 C CA . CYS A 1 100 ? -12.609 16.047 -3.719 1 98 100 CYS A CA 1
ATOM 813 C C . CYS A 1 100 ? -11.734 16.922 -4.621 1 98 100 CYS A C 1
ATOM 815 O O . CYS A 1 100 ? -11.258 17.969 -4.203 1 98 100 CYS A O 1
ATOM 817 N N . ALA A 1 101 ? -11.555 16.469 -5.863 1 98.06 101 ALA A N 1
ATOM 818 C CA . ALA A 1 101 ? -10.727 17.188 -6.824 1 98.06 101 ALA A CA 1
ATOM 819 C C . ALA A 1 101 ? -11.273 18.594 -7.078 1 98.06 101 ALA A C 1
ATOM 821 O O . ALA A 1 101 ? -10.508 19.531 -7.312 1 98.06 101 ALA A O 1
ATOM 822 N N . ASN A 1 102 ? -12.539 18.734 -6.984 1 97.75 102 ASN A N 1
ATOM 823 C CA . ASN A 1 102 ? -13.188 20.016 -7.242 1 97.75 102 ASN A CA 1
ATOM 824 C C . ASN A 1 102 ? -12.891 21.031 -6.133 1 97.75 102 ASN A C 1
ATOM 826 O O . ASN A 1 102 ? -13.086 22.234 -6.309 1 97.75 102 ASN A O 1
ATOM 830 N N . LEU A 1 103 ? -12.477 20.562 -4.98 1 97 103 LEU A N 1
ATOM 831 C CA . LEU A 1 103 ? -12.125 21.453 -3.887 1 97 103 LEU A CA 1
ATOM 832 C C . LEU A 1 103 ? -10.922 22.312 -4.25 1 97 103 LEU A C 1
ATOM 834 O O . LEU A 1 103 ? -10.789 23.438 -3.775 1 97 103 LEU A O 1
ATOM 838 N N . SER A 1 104 ? -9.984 21.766 -5.012 1 96.38 104 SER A N 1
ATOM 839 C CA . SER A 1 104 ? -8.773 22.469 -5.438 1 96.38 104 SER A CA 1
ATOM 840 C C . SER A 1 104 ? -8.359 22.047 -6.84 1 96.38 104 SER A C 1
ATOM 842 O O . SER A 1 104 ? -7.461 21.219 -7.004 1 96.38 104 SER A O 1
ATOM 844 N N . PRO A 1 105 ? -9.008 22.703 -7.805 1 95.25 105 PRO A N 1
ATOM 845 C CA . PRO A 1 105 ? -8.625 22.375 -9.18 1 95.25 105 PRO A CA 1
ATOM 846 C C . PRO A 1 105 ? -7.145 22.656 -9.453 1 95.25 105 PRO A C 1
ATOM 848 O O . PRO A 1 105 ? -6.605 23.672 -9 1 95.25 105 PRO A O 1
ATOM 851 N N . GLY A 1 106 ? -6.477 21.734 -10.078 1 95.38 106 GLY A N 1
ATOM 852 C CA . GLY A 1 106 ? -5.07 21.906 -10.406 1 95.38 106 GLY A CA 1
ATOM 853 C C . GLY A 1 106 ? -4.145 21.109 -9.5 1 95.38 106 GLY A C 1
ATOM 854 O O . GLY A 1 106 ? -2.947 21 -9.766 1 95.38 106 GLY A O 1
ATOM 855 N N . SER A 1 107 ? -4.672 20.625 -8.336 1 97.75 107 SER A N 1
ATOM 856 C CA . SER A 1 107 ? -3.875 19.75 -7.473 1 97.75 107 SER A CA 1
ATOM 857 C C . SER A 1 107 ? -3.389 18.516 -8.234 1 97.75 107 SER A C 1
ATOM 859 O O . SER A 1 107 ? -4.129 17.953 -9.031 1 97.75 107 SER A O 1
ATOM 861 N N . VAL A 1 108 ? -2.186 18.078 -7.902 1 97.75 108 VAL A N 1
ATOM 862 C CA . VAL A 1 108 ? -1.612 17 -8.711 1 97.75 108 VAL A CA 1
ATOM 863 C C . VAL A 1 108 ? -1.245 15.82 -7.816 1 97.75 108 VAL A C 1
ATOM 865 O O . VAL A 1 108 ? -0.765 14.797 -8.297 1 97.75 108 VAL A O 1
ATOM 868 N N . GLY A 1 109 ? -1.437 15.922 -6.527 1 98.69 109 GLY A N 1
ATOM 869 C CA . GLY A 1 109 ? -1.128 14.859 -5.586 1 98.69 109 GLY A CA 1
ATOM 870 C C . GLY A 1 109 ? -2.34 14.383 -4.809 1 98.69 109 GLY A C 1
ATOM 871 O O . GLY A 1 109 ? -3.307 15.125 -4.637 1 98.69 109 GLY A O 1
ATOM 872 N N . VAL A 1 110 ? -2.23 13.18 -4.383 1 98.81 110 VAL A N 1
ATOM 873 C CA . VAL A 1 110 ? -3.359 12.625 -3.641 1 98.81 110 VAL A CA 1
ATOM 874 C C . VAL A 1 110 ? -2.852 11.695 -2.541 1 98.81 110 VAL A C 1
ATOM 876 O O . VAL A 1 110 ? -1.891 10.953 -2.744 1 98.81 110 VAL A O 1
ATOM 879 N N . ARG A 1 111 ? -3.418 11.758 -1.388 1 98.88 111 ARG A N 1
ATOM 880 C CA . ARG A 1 111 ? -3.344 10.781 -0.304 1 98.88 111 ARG A CA 1
ATOM 881 C C . ARG A 1 111 ? -4.734 10.406 0.192 1 98.88 111 ARG A C 1
ATOM 883 O O . ARG A 1 111 ? -5.488 11.266 0.657 1 98.88 111 ARG A O 1
ATOM 890 N N . SER A 1 112 ? -5.039 9.133 0.113 1 98.62 112 SER A N 1
ATOM 891 C CA . SER A 1 112 ? -6.371 8.695 0.518 1 98.62 112 SER A CA 1
ATOM 892 C C . SER A 1 112 ? -6.496 8.633 2.037 1 98.62 112 SER A C 1
ATOM 894 O O . SER A 1 112 ? -5.562 8.219 2.725 1 98.62 112 SER A O 1
ATOM 896 N N . HIS A 1 113 ? -7.664 9.086 2.514 1 97.88 113 HIS A N 1
ATOM 897 C CA . HIS A 1 113 ? -7.98 8.773 3.904 1 97.88 113 HIS A CA 1
ATOM 898 C C . HIS A 1 113 ? -7.82 7.285 4.191 1 97.88 113 HIS A C 1
ATOM 900 O O . HIS A 1 113 ? -8.211 6.449 3.375 1 97.88 113 HIS A O 1
ATOM 906 N N . SER A 1 114 ? -7.23 6.969 5.336 1 96.62 114 SER A N 1
ATOM 907 C CA . SER A 1 114 ? -7.02 5.586 5.762 1 96.62 114 SER A CA 1
ATOM 908 C C . SER A 1 114 ? -6.078 4.852 4.816 1 96.62 114 SER A C 1
ATOM 910 O O . SER A 1 114 ? -6.105 3.623 4.738 1 96.62 114 SER A O 1
ATOM 912 N N . VAL A 1 115 ? -5.336 5.582 3.953 1 96.44 115 VAL A N 1
ATOM 913 C CA . VAL A 1 115 ? -4.352 5.059 3.01 1 96.44 115 VAL A CA 1
ATOM 914 C C . VAL A 1 115 ? -5.012 4.031 2.09 1 96.44 115 VAL A C 1
ATOM 916 O O . VAL A 1 115 ? -4.418 3.002 1.77 1 96.44 115 VAL A O 1
ATOM 919 N N . SER A 1 116 ? -6.262 4.312 1.736 1 97.75 116 SER A N 1
ATOM 920 C CA . SER A 1 116 ? -6.984 3.438 0.821 1 97.75 116 SER A CA 1
ATOM 921 C C . SER A 1 116 ? -6.312 3.387 -0.545 1 97.75 116 SER A C 1
ATOM 923 O O . SER A 1 116 ? -5.961 4.426 -1.11 1 97.75 116 SER A O 1
ATOM 925 N N . GLN A 1 117 ? -6.133 2.16 -1.06 1 96.94 117 GLN A N 1
ATOM 926 C CA . GLN A 1 117 ? -5.484 1.92 -2.346 1 96.94 117 GLN A CA 1
ATOM 927 C C . GLN A 1 117 ? -6.16 0.776 -3.096 1 96.94 117 GLN A C 1
ATOM 929 O O . GLN A 1 117 ? -6.75 -0.115 -2.48 1 96.94 117 GLN A O 1
ATOM 934 N N . SER A 1 118 ? -6.059 0.828 -4.309 1 96.44 118 SER A N 1
ATOM 935 C CA . SER A 1 118 ? -6.406 -0.237 -5.246 1 96.44 118 SER A CA 1
ATOM 936 C C . SER A 1 118 ? -5.996 0.123 -6.668 1 96.44 118 SER A C 1
ATOM 938 O O . SER A 1 118 ? -5.844 1.302 -6.996 1 96.44 118 SER A O 1
ATOM 940 N N . THR A 1 119 ? -5.789 -0.888 -7.52 1 94.31 119 THR A N 1
ATOM 941 C CA . THR A 1 119 ? -5.504 -0.602 -8.922 1 94.31 119 THR A CA 1
ATOM 942 C C . THR A 1 119 ? -6.598 0.274 -9.523 1 94.31 119 THR A C 1
ATOM 944 O O . THR A 1 119 ? -6.312 1.168 -10.328 1 94.31 119 THR A O 1
ATOM 947 N N . GLY A 1 120 ? -7.867 0.001 -9.125 1 94.31 120 GLY A N 1
ATOM 948 C CA . GLY A 1 120 ? -8.961 0.836 -9.594 1 94.31 120 GLY A CA 1
ATOM 949 C C . GLY A 1 120 ? -8.805 2.295 -9.211 1 94.31 120 GLY A C 1
ATOM 950 O O . GLY A 1 120 ? -9.047 3.186 -10.031 1 94.31 120 GLY A O 1
ATOM 951 N N . LEU A 1 121 ? -8.469 2.561 -7.98 1 96.56 121 LEU A N 1
ATOM 952 C CA . LEU A 1 121 ? -8.25 3.928 -7.52 1 96.56 121 LEU A CA 1
ATOM 953 C C . LEU A 1 121 ? -7.086 4.574 -8.266 1 96.56 121 LEU A C 1
ATOM 955 O O . LEU A 1 121 ? -7.164 5.742 -8.656 1 96.56 121 LEU A O 1
ATOM 959 N N . PHE A 1 122 ? -6.004 3.824 -8.484 1 95.56 122 PHE A N 1
ATOM 960 C CA . PHE A 1 122 ? -4.855 4.344 -9.219 1 95.56 122 PHE A CA 1
ATOM 961 C C . PHE A 1 122 ? -5.266 4.789 -10.617 1 95.56 122 PHE A C 1
ATOM 963 O O . PHE A 1 122 ? -4.848 5.855 -11.078 1 95.56 122 PHE A O 1
ATOM 970 N N . ASN A 1 123 ? -6.059 3.979 -11.266 1 94.5 123 ASN A N 1
ATOM 971 C CA . ASN A 1 123 ? -6.543 4.328 -12.594 1 94.5 123 ASN A CA 1
ATOM 972 C C . ASN A 1 123 ? -7.367 5.617 -12.57 1 94.5 123 ASN A C 1
ATOM 974 O O . ASN A 1 123 ? -7.266 6.438 -13.477 1 94.5 123 ASN A O 1
ATOM 978 N N . ILE A 1 124 ? -8.211 5.75 -11.547 1 96.38 124 ILE A N 1
ATOM 979 C CA . ILE A 1 124 ? -9 6.969 -11.383 1 96.38 124 ILE A CA 1
ATOM 980 C C . ILE A 1 124 ? -8.062 8.164 -11.227 1 96.38 124 ILE A C 1
ATOM 982 O O . ILE A 1 124 ? -8.266 9.211 -11.852 1 96.38 124 ILE A O 1
ATOM 986 N N . PHE A 1 125 ? -7 8.039 -10.359 1 97 125 PHE A N 1
ATOM 987 C CA . PHE A 1 125 ? -6.047 9.125 -10.148 1 97 125 PHE A CA 1
ATOM 988 C C . PHE A 1 125 ? -5.395 9.539 -11.469 1 97 125 PHE A C 1
ATOM 990 O O . PHE A 1 125 ? -5.348 10.727 -11.797 1 97 125 PHE A O 1
ATOM 997 N N . ILE A 1 126 ? -4.98 8.562 -12.203 1 95.56 126 ILE A N 1
ATOM 998 C CA . ILE A 1 126 ? -4.309 8.812 -13.477 1 95.56 126 ILE A CA 1
ATOM 999 C C . ILE A 1 126 ? -5.27 9.492 -14.445 1 95.56 126 ILE A C 1
ATOM 1001 O O . ILE A 1 126 ? -4.918 10.492 -15.078 1 95.56 126 ILE A O 1
ATOM 1005 N N . LYS A 1 127 ? -6.422 8.945 -14.562 1 94.81 127 LYS A N 1
ATOM 1006 C CA . LYS A 1 127 ? -7.449 9.477 -15.461 1 94.81 127 LYS A CA 1
ATOM 1007 C C . LYS A 1 127 ? -7.699 10.961 -15.188 1 94.81 127 LYS A C 1
ATOM 1009 O O . LYS A 1 127 ? -7.965 11.727 -16.125 1 94.81 127 LYS A O 1
ATOM 1014 N N . HIS A 1 128 ? -7.582 11.367 -13.961 1 96.19 128 HIS A N 1
ATOM 1015 C CA . HIS A 1 128 ? -7.926 12.742 -13.594 1 96.19 128 HIS A CA 1
ATOM 1016 C C . HIS A 1 128 ? -6.676 13.602 -13.445 1 96.19 128 HIS A C 1
ATOM 1018 O O . HIS A 1 128 ? -6.723 14.672 -12.828 1 96.19 128 HIS A O 1
ATOM 1024 N N . GLY A 1 129 ? -5.52 13.078 -13.859 1 95.06 129 GLY A N 1
ATOM 1025 C CA . GLY A 1 129 ? -4.344 13.906 -14.062 1 95.06 129 GLY A CA 1
ATOM 1026 C C . GLY A 1 129 ? -3.471 14.016 -12.82 1 95.06 129 GLY A C 1
ATOM 1027 O O . GLY A 1 129 ? -2.656 14.938 -12.711 1 95.06 129 GLY A O 1
ATOM 1028 N N . MET A 1 130 ? -3.689 13.156 -11.867 1 97.12 130 MET A N 1
ATOM 1029 C CA . MET A 1 130 ? -2.779 13.141 -10.727 1 97.12 130 MET A CA 1
ATOM 1030 C C . MET A 1 130 ? -1.381 12.711 -11.148 1 97.12 130 MET A C 1
ATOM 1032 O O . MET A 1 130 ? -1.229 11.836 -12 1 97.12 130 MET A O 1
ATOM 1036 N N . GLN A 1 131 ? -0.431 13.32 -10.547 1 97.06 131 GLN A N 1
ATOM 1037 C CA . GLN A 1 131 ? 0.958 13.023 -10.875 1 97.06 131 GLN A CA 1
ATOM 1038 C C . GLN A 1 131 ? 1.58 12.094 -9.836 1 97.06 131 GLN A C 1
ATOM 1040 O O . GLN A 1 131 ? 2.477 11.312 -10.156 1 97.06 131 GLN A O 1
ATOM 1045 N N . TYR A 1 132 ? 1.089 12.18 -8.586 1 98.12 132 TYR A N 1
ATOM 1046 C CA . TYR A 1 132 ? 1.651 11.297 -7.57 1 98.12 132 TYR A CA 1
ATOM 1047 C C . TYR A 1 132 ? 0.604 10.93 -6.523 1 98.12 132 TYR A C 1
ATOM 1049 O O . TYR A 1 132 ? -0.42 11.602 -6.398 1 98.12 132 TYR A O 1
ATOM 1057 N N . GLU A 1 133 ? 0.823 9.82 -5.902 1 97.94 133 GLU A N 1
ATOM 1058 C CA . GLU A 1 133 ? 0.075 9.461 -4.703 1 97.94 133 GLU A CA 1
ATOM 1059 C C . GLU A 1 133 ? 1.013 9.164 -3.537 1 97.94 133 GLU A C 1
ATOM 1061 O O . GLU A 1 133 ? 2.174 8.805 -3.744 1 97.94 133 GLU A O 1
ATOM 1066 N N . CYS A 1 134 ? 0.577 9.406 -2.35 1 98.5 134 CYS A N 1
ATOM 1067 C CA . CYS A 1 134 ? 1.324 9.195 -1.114 1 98.5 134 CYS A CA 1
ATOM 1068 C C . CYS A 1 134 ? 0.532 8.328 -0.139 1 98.5 134 CYS A C 1
ATOM 1070 O O . CYS A 1 134 ? 0.225 8.766 0.973 1 98.5 134 CYS A O 1
ATOM 1072 N N . ASN A 1 135 ? 0.257 7.066 -0.543 1 98.06 135 ASN A N 1
ATOM 1073 C CA . ASN A 1 135 ? -0.685 6.238 0.205 1 98.06 135 ASN A CA 1
ATOM 1074 C C . ASN A 1 135 ? 0.016 5.066 0.884 1 98.06 135 ASN A C 1
ATOM 1076 O O . ASN A 1 135 ? -0.634 4.227 1.51 1 98.06 135 ASN A O 1
ATOM 1080 N N . THR A 1 136 ? 1.344 4.977 0.807 1 97.06 136 THR A N 1
ATOM 1081 C CA . THR A 1 136 ? 2.055 3.818 1.339 1 97.06 136 THR A CA 1
ATOM 1082 C C . THR A 1 136 ? 2.912 4.215 2.539 1 97.06 136 THR A C 1
ATOM 1084 O O . THR A 1 136 ? 3.961 4.844 2.379 1 97.06 136 THR A O 1
ATOM 1087 N N . LEU A 1 137 ? 2.471 3.857 3.707 1 97.12 137 LEU A N 1
ATOM 1088 C CA . LEU A 1 137 ? 3.262 4.074 4.914 1 97.12 137 LEU A CA 1
ATOM 1089 C C . LEU A 1 137 ? 4.184 2.891 5.18 1 97.12 137 LEU A C 1
ATOM 1091 O O . LEU A 1 137 ? 3.713 1.776 5.422 1 97.12 137 LEU A O 1
ATOM 1095 N N . ILE A 1 138 ? 5.414 3.074 5.023 1 96.94 138 ILE A N 1
ATOM 1096 C CA . ILE A 1 138 ? 6.477 2.164 5.438 1 96.94 138 ILE A CA 1
ATOM 1097 C C . ILE A 1 138 ? 7.238 2.76 6.617 1 96.94 138 ILE A C 1
ATOM 1099 O O . ILE A 1 138 ? 8.117 3.609 6.434 1 96.94 138 ILE A O 1
ATOM 1103 N N . PRO A 1 139 ? 6.941 2.289 7.805 1 96.38 139 PRO A N 1
ATOM 1104 C CA . PRO A 1 139 ? 7.484 2.961 8.992 1 96.38 139 PRO A CA 1
ATOM 1105 C C . PRO A 1 139 ? 9.008 2.963 9.023 1 96.38 139 PRO A C 1
ATOM 1107 O O . PRO A 1 139 ? 9.641 2.053 8.477 1 96.38 139 PRO A O 1
ATOM 1110 N N . TRP A 1 140 ? 9.5 3.943 9.664 1 96.12 140 TRP A N 1
ATOM 1111 C CA . TRP A 1 140 ? 10.945 4.152 9.734 1 96.12 140 TRP A CA 1
ATOM 1112 C C . TRP A 1 140 ? 11.656 2.902 10.242 1 96.12 140 TRP A C 1
ATOM 1114 O O . TRP A 1 140 ? 12.781 2.609 9.836 1 96.12 140 TRP A O 1
ATOM 1124 N N . ASP A 1 141 ? 11.031 2.174 11.055 1 93.94 141 ASP A N 1
ATOM 1125 C CA . ASP A 1 141 ? 11.703 1.062 11.727 1 93.94 141 ASP A CA 1
ATOM 1126 C C . ASP A 1 141 ? 11.609 -0.215 10.891 1 93.94 141 ASP A C 1
ATOM 1128 O O . ASP A 1 141 ? 12.055 -1.278 11.328 1 93.94 141 ASP A O 1
ATOM 1132 N N . ALA A 1 142 ? 10.969 -0.111 9.703 1 94.38 142 ALA A N 1
ATOM 1133 C CA . ALA A 1 142 ? 11.039 -1.217 8.75 1 94.38 142 ALA A CA 1
ATOM 1134 C C . ALA A 1 142 ? 12.461 -1.421 8.25 1 94.38 142 ALA A C 1
ATOM 1136 O O . ALA A 1 142 ? 12.789 -2.473 7.691 1 94.38 142 ALA A O 1
ATOM 1137 N N . GLY A 1 143 ? 13.305 -0.364 8.375 1 94.5 143 GLY A N 1
ATOM 1138 C CA . GLY A 1 143 ? 14.688 -0.458 7.949 1 94.5 143 GLY A CA 1
ATOM 1139 C C . GLY A 1 143 ? 14.859 -0.413 6.445 1 94.5 143 GLY A C 1
ATOM 1140 O O . GLY A 1 143 ? 15.781 -1.019 5.898 1 94.5 143 GLY A O 1
ATOM 1141 N N . ILE A 1 144 ? 13.969 0.214 5.77 1 96.94 144 ILE A N 1
ATOM 1142 C CA . ILE A 1 144 ? 14.008 0.372 4.32 1 96.94 144 ILE A CA 1
ATOM 1143 C C . ILE A 1 144 ? 14.305 1.827 3.965 1 96.94 144 ILE A C 1
ATOM 1145 O O . ILE A 1 144 ? 13.648 2.742 4.465 1 96.94 144 ILE A O 1
ATOM 1149 N N . ASP A 1 145 ? 15.336 2.059 3.152 1 97.25 145 ASP A N 1
ATOM 1150 C CA . ASP A 1 145 ? 15.516 3.393 2.586 1 97.25 145 ASP A CA 1
ATOM 1151 C C . ASP A 1 145 ? 14.469 3.68 1.516 1 97.25 145 ASP A C 1
ATOM 1153 O O . ASP A 1 145 ? 14.484 3.08 0.439 1 97.25 145 ASP A O 1
ATOM 1157 N N . LEU A 1 146 ? 13.648 4.637 1.838 1 98.44 146 LEU A N 1
ATOM 1158 C CA . LEU A 1 146 ? 12.516 4.887 0.96 1 98.44 146 LEU A CA 1
ATOM 1159 C C . LEU A 1 146 ? 12.945 5.641 -0.292 1 98.44 146 LEU A C 1
ATOM 1161 O O . LEU A 1 146 ? 13.797 6.535 -0.221 1 98.44 146 LEU A O 1
ATOM 1165 N N . LYS A 1 147 ? 12.414 5.27 -1.414 1 98.12 147 LYS A N 1
ATOM 1166 C CA . LYS A 1 147 ? 12.578 5.926 -2.707 1 98.12 147 LYS A CA 1
ATOM 1167 C C . LYS A 1 147 ? 11.242 6.082 -3.422 1 98.12 147 LYS A C 1
ATOM 1169 O O . LYS A 1 147 ? 10.336 5.27 -3.24 1 98.12 147 LYS A O 1
ATOM 1174 N N . PRO A 1 148 ? 11.133 7.191 -4.16 1 97.69 148 PRO A N 1
ATOM 1175 C CA . PRO A 1 148 ? 9.969 7.207 -5.047 1 97.69 148 PRO A CA 1
ATOM 1176 C C . PRO A 1 148 ? 10.078 6.188 -6.18 1 97.69 148 PRO A C 1
ATOM 1178 O O . PRO A 1 148 ? 11.188 5.816 -6.578 1 97.69 148 PRO A O 1
ATOM 1181 N N . TRP A 1 149 ? 8.969 5.668 -6.621 1 95.81 149 TRP A N 1
ATOM 1182 C CA . TRP A 1 149 ? 8.953 4.824 -7.812 1 95.81 149 TRP A CA 1
ATOM 1183 C C . TRP A 1 149 ? 7.727 5.105 -8.672 1 95.81 149 TRP A C 1
ATOM 1185 O O . TRP A 1 149 ? 6.793 5.785 -8.227 1 95.81 149 TRP A O 1
ATOM 1195 N N . THR A 1 150 ? 7.812 4.664 -9.898 1 91.62 150 THR A N 1
ATOM 1196 C CA . THR A 1 150 ? 6.711 4.895 -10.828 1 91.62 150 THR A CA 1
ATOM 1197 C C . THR A 1 150 ? 5.914 3.611 -11.047 1 91.62 150 THR A C 1
ATOM 1199 O O . THR A 1 150 ? 6.492 2.525 -11.141 1 91.62 150 THR A O 1
ATOM 1202 N N . TYR A 1 151 ? 4.613 3.824 -11.078 1 82.62 151 TYR A N 1
ATOM 1203 C CA . TYR A 1 151 ? 3.74 2.725 -11.469 1 82.62 151 TYR A CA 1
ATOM 1204 C C . TYR A 1 151 ? 4.043 2.264 -12.891 1 82.62 151 TYR A C 1
ATOM 1206 O O . TYR A 1 151 ? 4.668 2.99 -13.664 1 82.62 151 TYR A O 1
ATOM 1214 N N . TRP A 1 152 ? 3.809 1.076 -13.289 1 75.75 152 TRP A N 1
ATOM 1215 C CA . TRP A 1 152 ? 4.215 0.375 -14.5 1 75.75 152 TRP A CA 1
ATOM 1216 C C . TRP A 1 152 ? 3.664 1.068 -15.742 1 75.75 152 TRP A C 1
ATOM 1218 O O . TRP A 1 152 ? 4.207 0.914 -16.844 1 75.75 152 TRP A O 1
ATOM 1228 N N . ASP A 1 153 ? 2.648 1.915 -15.57 1 69.75 153 ASP A N 1
ATOM 1229 C CA . ASP A 1 153 ? 2.137 2.596 -16.75 1 69.75 153 ASP A CA 1
ATOM 1230 C C . ASP A 1 153 ? 2.814 3.951 -16.953 1 69.75 153 ASP A C 1
ATOM 1232 O O . ASP A 1 153 ? 2.609 4.617 -17.969 1 69.75 153 ASP 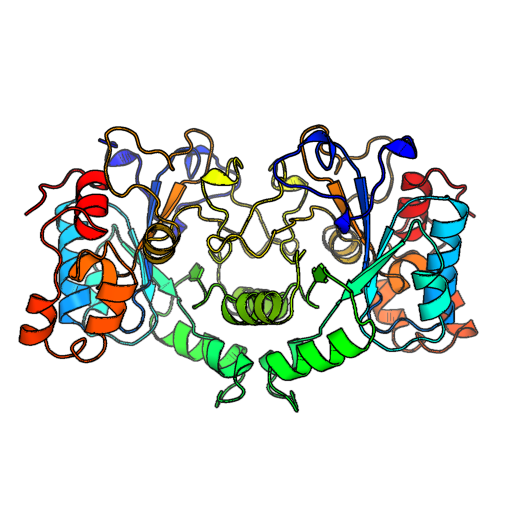A O 1
ATOM 1236 N N . GLY A 1 154 ? 3.729 4.219 -16.047 1 67.44 154 GLY A N 1
ATOM 1237 C CA . GLY A 1 154 ? 4.543 5.422 -16.125 1 67.44 154 GLY A CA 1
ATOM 1238 C C . GLY A 1 154 ? 3.795 6.676 -15.727 1 67.44 154 GLY A C 1
ATOM 1239 O O . GLY A 1 154 ? 4.348 7.777 -15.773 1 67.44 154 GLY A O 1
ATOM 1240 N N . GLY A 1 155 ? 2.678 6.602 -15.281 1 81.19 155 GLY A N 1
ATOM 1241 C CA . GLY A 1 155 ? 1.923 7.84 -15.156 1 81.19 155 GLY A CA 1
ATOM 1242 C C . GLY A 1 155 ? 1.717 8.273 -13.719 1 81.19 155 GLY A C 1
ATOM 1243 O O . GLY A 1 155 ? 1.444 9.445 -13.453 1 81.19 155 GLY A O 1
ATOM 1244 N N . LEU A 1 156 ? 1.88 7.438 -12.812 1 94.31 156 LEU A N 1
ATOM 1245 C CA . LEU A 1 156 ? 1.607 7.777 -11.422 1 94.31 156 LEU A CA 1
ATOM 1246 C C . LEU A 1 156 ? 2.811 7.461 -10.539 1 94.31 156 LEU A C 1
ATOM 1248 O O . LEU A 1 156 ? 3.258 6.312 -10.477 1 94.31 156 LEU A O 1
ATOM 1252 N N . ILE A 1 157 ? 3.43 8.492 -9.922 1 97.19 157 ILE A N 1
ATOM 1253 C CA . ILE A 1 157 ? 4.559 8.32 -9.016 1 97.19 157 ILE A CA 1
ATOM 1254 C C . ILE A 1 157 ? 4.055 7.938 -7.629 1 97.19 157 ILE A C 1
ATOM 1256 O O . ILE A 1 157 ? 3.096 8.531 -7.125 1 97.19 157 ILE A O 1
ATOM 1260 N N . ARG A 1 158 ? 4.668 6.969 -7.121 1 97.19 158 ARG A N 1
ATOM 1261 C CA . ARG A 1 158 ? 4.352 6.566 -5.754 1 97.19 158 ARG A CA 1
ATOM 1262 C C . ARG A 1 158 ? 5.383 7.109 -4.77 1 97.19 158 ARG A C 1
ATOM 1264 O O . ARG A 1 158 ? 6.586 6.938 -4.965 1 97.19 158 ARG A O 1
ATOM 1271 N N . LEU A 1 159 ? 4.852 7.793 -3.797 1 98.5 159 LEU A N 1
ATOM 1272 C CA . LEU A 1 159 ? 5.695 8.375 -2.762 1 98.5 159 LEU A CA 1
ATOM 1273 C C . LEU A 1 159 ? 5.422 7.727 -1.408 1 98.5 159 LEU A C 1
ATOM 1275 O O . LEU A 1 159 ? 4.465 8.094 -0.721 1 98.5 159 LEU A O 1
ATOM 1279 N N . PRO A 1 160 ? 6.258 6.766 -1.04 1 98.38 160 PRO A N 1
ATOM 1280 C CA . PRO A 1 160 ? 6.086 6.223 0.309 1 98.38 160 PRO A CA 1
ATOM 1281 C C . PRO A 1 160 ? 6.504 7.211 1.399 1 98.38 160 PRO A C 1
ATOM 1283 O O . PRO A 1 160 ? 7.324 8.102 1.153 1 98.38 160 PRO A O 1
ATOM 1286 N N . TYR A 1 161 ? 5.918 7.066 2.557 1 98.56 161 TYR A N 1
ATOM 1287 C CA . TYR A 1 161 ? 6.301 7.922 3.676 1 98.56 161 TYR A CA 1
ATOM 1288 C C . TYR A 1 161 ? 6.57 7.094 4.926 1 98.56 161 TYR A C 1
ATOM 1290 O O . TYR A 1 161 ? 6.215 5.914 4.984 1 98.56 161 TYR A O 1
ATOM 1298 N N . LEU A 1 162 ? 7.258 7.688 5.957 1 97.94 162 LEU A N 1
ATOM 1299 C CA . LEU A 1 162 ? 7.852 6.797 6.953 1 97.94 162 LEU A CA 1
ATOM 1300 C C . LEU A 1 162 ? 7.398 7.184 8.359 1 97.94 162 LEU A C 1
ATOM 1302 O O . LEU A 1 162 ? 7.742 6.504 9.336 1 97.94 162 LEU A O 1
ATOM 1306 N N . TRP A 1 163 ? 6.668 8.297 8.477 1 98 163 TRP A N 1
ATOM 1307 C CA . TRP A 1 163 ? 6.258 8.75 9.805 1 98 163 TRP A CA 1
ATOM 1308 C C . TRP A 1 163 ? 4.898 9.438 9.75 1 98 163 TRP A C 1
ATOM 1310 O O . TRP A 1 163 ? 4.625 10.211 8.828 1 98 163 TRP A O 1
ATOM 1320 N N . GLU A 1 164 ? 4.031 9.133 10.688 1 98.19 164 GLU A N 1
ATOM 1321 C CA . GLU A 1 164 ? 2.713 9.742 10.836 1 98.19 164 GLU A CA 1
ATOM 1322 C C . GLU A 1 164 ? 2.383 9.984 12.305 1 98.19 164 GLU A C 1
ATOM 1324 O O . GLU A 1 164 ? 2.646 9.133 13.156 1 98.19 164 GLU A O 1
ATOM 1329 N N . ASP A 1 165 ? 1.812 11.078 12.641 1 98.06 165 ASP A N 1
ATOM 1330 C CA . ASP A 1 165 ? 1.691 11.5 14.031 1 98.06 165 ASP A CA 1
ATOM 1331 C C . ASP A 1 165 ? 0.781 10.562 14.82 1 98.06 165 ASP A C 1
ATOM 1333 O O . ASP A 1 165 ? 1.138 10.109 15.906 1 98.06 165 ASP A O 1
ATOM 1337 N N . ASP A 1 166 ? -0.395 10.203 14.32 1 95.81 166 ASP A N 1
ATOM 1338 C CA . ASP A 1 166 ? -1.283 9.328 15.078 1 95.81 166 ASP A CA 1
ATOM 1339 C C . ASP A 1 166 ? -0.683 7.934 15.227 1 95.81 166 ASP A C 1
ATOM 1341 O O . ASP A 1 166 ? -0.85 7.285 16.266 1 95.81 166 ASP A O 1
ATOM 1345 N N . VAL A 1 167 ? 0.031 7.484 14.227 1 95.19 167 VAL A N 1
ATOM 1346 C CA . VAL A 1 167 ? 0.711 6.195 14.305 1 95.19 167 VAL A CA 1
ATOM 1347 C C . VAL A 1 167 ? 1.829 6.262 15.336 1 95.19 167 VAL A C 1
ATOM 1349 O O . VAL A 1 167 ? 2.008 5.332 16.125 1 95.19 167 VAL A O 1
ATOM 1352 N N . ALA A 1 168 ? 2.568 7.328 15.359 1 95.88 168 ALA A N 1
ATOM 1353 C CA . ALA A 1 168 ? 3.621 7.512 16.359 1 95.88 168 ALA A CA 1
ATOM 1354 C C . ALA A 1 168 ? 3.059 7.422 17.766 1 95.88 168 ALA A C 1
ATOM 1356 O O . ALA A 1 168 ? 3.635 6.754 18.641 1 95.88 168 ALA A O 1
ATOM 1357 N N . CYS A 1 169 ? 1.942 8.062 17.969 1 95.38 169 CYS A N 1
ATOM 1358 C CA . CYS A 1 169 ? 1.309 8.055 19.281 1 95.38 169 CYS A CA 1
ATOM 1359 C C . CYS A 1 169 ? 0.8 6.66 19.641 1 95.38 169 CYS A C 1
ATOM 1361 O O . CYS A 1 169 ? 0.898 6.23 20.781 1 95.38 169 CYS A O 1
ATOM 1363 N N . LEU A 1 170 ? 0.278 5.98 18.672 1 92.19 170 LEU A N 1
ATOM 1364 C CA . LEU A 1 170 ? -0.256 4.641 18.875 1 92.19 170 LEU A CA 1
ATOM 1365 C C . LEU A 1 170 ? 0.868 3.641 19.141 1 92.19 170 LEU A C 1
ATOM 1367 O O . LEU A 1 170 ? 0.741 2.771 20 1 92.19 170 LEU A O 1
ATOM 1371 N N . ALA A 1 171 ? 1.94 3.773 18.359 1 91.38 171 ALA A N 1
ATOM 1372 C CA . ALA A 1 171 ? 3.031 2.805 18.406 1 91.38 171 ALA A CA 1
ATOM 1373 C C . ALA A 1 171 ? 4.039 3.16 19.5 1 91.38 171 ALA A C 1
ATOM 1375 O O . ALA A 1 171 ? 4.941 2.377 19.797 1 91.38 171 ALA A O 1
ATOM 1376 N N . GLY A 1 172 ? 3.914 4.355 20.031 1 92 172 GLY A N 1
ATOM 1377 C CA . GLY A 1 172 ? 4.832 4.789 21.078 1 92 172 GLY A CA 1
ATOM 1378 C C . GLY A 1 172 ? 6.176 5.238 20.531 1 92 172 GLY A C 1
ATOM 1379 O O . GLY A 1 172 ? 7.211 5.031 21.172 1 92 172 GLY A O 1
ATOM 1380 N N . TRP A 1 173 ? 6.223 5.746 19.328 1 93.81 173 TRP A N 1
ATOM 1381 C CA . TRP A 1 173 ? 7.457 6.332 18.812 1 93.81 173 TRP A CA 1
ATOM 1382 C C . TRP A 1 173 ? 7.828 7.59 19.594 1 93.81 173 TRP A C 1
ATOM 1384 O O . TRP A 1 173 ? 6.953 8.352 20.016 1 93.81 173 TRP A O 1
ATOM 1394 N N . PRO A 1 174 ? 9.125 7.824 19.766 1 94.81 174 PRO A N 1
ATOM 1395 C CA . PRO A 1 174 ? 9.531 9.008 20.531 1 94.81 174 PRO A CA 1
ATOM 1396 C C . PRO A 1 174 ? 9.125 10.312 19.859 1 94.81 174 PRO A C 1
ATOM 1398 O O . PRO A 1 174 ? 9.305 10.469 18.656 1 94.81 174 PRO A O 1
ATOM 1401 N N . LEU A 1 175 ? 8.617 11.172 20.641 1 96.19 175 LEU A N 1
ATOM 1402 C CA . LEU A 1 175 ? 8.25 12.492 20.125 1 96.19 175 LEU A CA 1
ATOM 1403 C C . LEU A 1 175 ? 9.219 13.555 20.641 1 96.19 175 LEU A C 1
ATOM 1405 O O . LEU A 1 175 ? 8.961 14.75 20.516 1 96.19 175 LEU A O 1
ATOM 1409 N N . GLU A 1 176 ? 10.227 13.102 21.266 1 90.94 176 GLU A N 1
ATOM 1410 C CA . GLU A 1 176 ? 11.336 13.953 21.703 1 90.94 176 GLU A CA 1
ATOM 1411 C C . GLU A 1 176 ? 12.672 13.227 21.562 1 90.94 176 GLU A C 1
ATOM 1413 O O . GLU A 1 176 ? 12.711 12.008 21.391 1 90.94 176 GLU A O 1
ATOM 1418 N N . GLY A 1 177 ? 13.727 14.07 21.578 1 82 177 GLY A N 1
ATOM 1419 C CA . GLY A 1 177 ? 15.055 13.484 21.469 1 82 177 GLY A CA 1
ATOM 1420 C C . GLY A 1 177 ? 15.984 14.289 20.594 1 82 177 GLY A C 1
ATOM 1421 O O . GLY A 1 177 ? 15.547 15.141 19.812 1 82 177 GLY A O 1
ATOM 1422 N N . GLN A 1 178 ? 17.203 14.086 20.781 1 74 178 GLN A N 1
ATOM 1423 C CA . GLN A 1 178 ? 18.219 14.875 20.094 1 74 178 GLN A CA 1
ATOM 1424 C C . GLN A 1 178 ? 18.391 14.43 18.656 1 74 178 GLN A C 1
ATOM 1426 O O . GLN A 1 178 ? 18.688 15.242 17.766 1 74 178 GLN A O 1
ATOM 1431 N N . GLU A 1 179 ? 18.172 13.133 18.422 1 85.5 179 GLU A N 1
ATOM 1432 C CA . GLU A 1 179 ? 18.406 12.625 17.078 1 85.5 179 GLU A CA 1
ATOM 1433 C C . GLU A 1 179 ? 17.094 12.266 16.391 1 85.5 179 GLU A C 1
ATOM 1435 O O . GLU A 1 179 ? 16.203 11.68 17 1 85.5 179 GLU A O 1
ATOM 1440 N N . PRO A 1 180 ? 17.047 12.734 15.102 1 93 180 PRO A N 1
ATOM 1441 C CA . PRO A 1 180 ? 15.852 12.352 14.336 1 93 180 PRO A CA 1
ATOM 1442 C C . PRO A 1 180 ? 15.867 10.875 13.922 1 93 180 PRO A C 1
ATOM 1444 O O . PRO A 1 180 ? 16.328 10.547 12.828 1 93 180 PRO A O 1
ATOM 1447 N N . TYR A 1 181 ? 15.312 10.008 14.703 1 95.88 181 TYR A N 1
ATOM 1448 C CA . TYR A 1 181 ? 15.375 8.555 14.531 1 95.88 181 TYR A CA 1
ATOM 1449 C C . TYR A 1 181 ? 14.766 8.141 13.195 1 95.88 181 TYR A C 1
ATOM 1451 O O . TYR A 1 181 ? 15.117 7.102 12.641 1 95.88 181 TYR A O 1
ATOM 1459 N N . TRP A 1 182 ? 13.938 8.953 12.703 1 96.62 182 TRP A N 1
ATOM 1460 C CA . TRP A 1 182 ? 13.172 8.633 11.5 1 96.62 182 TRP A CA 1
ATOM 1461 C C . TRP A 1 182 ? 13.93 9.062 10.25 1 96.62 182 TRP A C 1
ATOM 1463 O O . TRP A 1 182 ? 13.586 8.656 9.133 1 96.62 182 TRP A O 1
ATOM 1473 N N . TYR A 1 183 ? 14.945 9.938 10.352 1 97.5 183 TYR A N 1
ATOM 1474 C CA . TYR A 1 183 ? 15.594 10.57 9.219 1 97.5 183 TYR A CA 1
ATOM 1475 C C . TYR A 1 183 ? 16.469 9.578 8.461 1 97.5 183 TYR A C 1
ATOM 1477 O O . TYR A 1 183 ? 17.297 8.891 9.062 1 97.5 183 TYR A O 1
ATOM 1485 N N . GLN A 1 184 ? 16.281 9.516 7.16 1 97.44 184 GLN A N 1
ATOM 1486 C CA . GLN A 1 184 ? 17.094 8.734 6.23 1 97.44 184 GLN A CA 1
ATOM 1487 C C . GLN A 1 184 ? 17.906 9.641 5.32 1 97.44 184 GLN A C 1
ATOM 1489 O O . GLN A 1 184 ? 17.375 10.258 4.395 1 97.44 184 GLN A O 1
ATOM 1494 N N . ALA A 1 185 ? 19.203 9.656 5.496 1 96.69 185 ALA A N 1
ATOM 1495 C CA . ALA A 1 185 ? 20.062 10.539 4.723 1 96.69 185 ALA A CA 1
ATOM 1496 C C . ALA A 1 185 ? 20.062 10.156 3.246 1 96.69 185 ALA A C 1
ATOM 1498 O O . ALA A 1 185 ? 20.266 11.008 2.375 1 96.69 185 ALA A O 1
ATOM 1499 N N . ASN A 1 186 ? 19.812 8.883 3.008 1 96.38 186 ASN A N 1
ATOM 1500 C CA . ASN A 1 186 ? 19.844 8.391 1.636 1 96.38 186 ASN A CA 1
ATOM 1501 C C . ASN A 1 186 ? 18.453 8.125 1.093 1 96.38 186 ASN A C 1
ATOM 1503 O O . ASN A 1 186 ? 18.297 7.535 0.021 1 96.38 186 ASN A O 1
ATOM 1507 N N . GLY A 1 187 ? 17.422 8.516 1.869 1 97.56 187 GLY A N 1
ATOM 1508 C CA . GLY A 1 187 ? 16.078 8.133 1.483 1 97.56 187 GLY A CA 1
ATOM 1509 C C . GLY A 1 187 ? 15.117 9.305 1.466 1 97.56 187 GLY A C 1
ATOM 1510 O O . GLY A 1 187 ? 15.523 10.461 1.61 1 97.56 187 GLY A O 1
ATOM 1511 N N . LEU A 1 188 ? 13.906 9.008 1.085 1 97.75 188 LEU A N 1
ATOM 1512 C CA . LEU A 1 188 ? 12.766 9.906 1.071 1 97.75 188 LEU A CA 1
ATOM 1513 C C . LEU A 1 188 ? 12.172 10.055 2.469 1 97.75 188 LEU A C 1
ATOM 1515 O O . LEU A 1 188 ? 11.789 9.062 3.096 1 97.75 188 LEU A O 1
ATOM 1519 N N . ASN A 1 189 ? 12.219 11.391 3.051 1 98.69 189 ASN A N 1
ATOM 1520 C CA . ASN A 1 189 ? 11.719 11.594 4.406 1 98.69 189 ASN A CA 1
ATOM 1521 C C . ASN A 1 189 ? 10.406 12.383 4.406 1 98.69 189 ASN A C 1
ATOM 1523 O O . ASN A 1 189 ? 10.406 13.594 4.637 1 98.69 189 ASN A O 1
ATOM 1527 N N . ILE A 1 190 ? 9.312 11.695 4.199 1 98.94 190 ILE A N 1
ATOM 1528 C CA . ILE A 1 190 ? 7.984 12.305 4.219 1 98.94 190 ILE A CA 1
ATOM 1529 C C . ILE A 1 190 ? 7.316 12.047 5.566 1 98.94 190 ILE A C 1
ATOM 1531 O O . ILE A 1 190 ? 7.199 10.898 6 1 98.94 190 ILE A O 1
ATOM 1535 N N . LEU A 1 191 ? 6.973 13.078 6.258 1 98.81 191 LEU A N 1
ATOM 1536 C CA . LEU A 1 191 ? 6.258 13.023 7.531 1 98.81 191 LEU A CA 1
ATOM 1537 C C . LEU A 1 191 ? 4.832 13.539 7.375 1 98.81 191 LEU A C 1
ATOM 1539 O O . LEU A 1 191 ? 4.598 14.531 6.68 1 98.81 191 LEU A O 1
ATOM 1543 N N . ASP A 1 192 ? 3.922 12.852 8.008 1 98.88 192 ASP A N 1
ATOM 1544 C CA . ASP A 1 192 ? 2.516 13.234 7.922 1 98.88 192 ASP A CA 1
ATOM 1545 C C . ASP A 1 192 ? 1.982 13.688 9.281 1 98.88 192 ASP A C 1
ATOM 1547 O O . ASP A 1 192 ? 2.105 12.961 10.273 1 98.88 192 ASP A O 1
ATOM 1551 N N . PHE A 1 193 ? 1.415 14.875 9.297 1 98.88 193 PHE A N 1
ATOM 1552 C CA . PHE A 1 193 ? 0.788 15.438 10.492 1 98.88 193 PHE A CA 1
ATOM 1553 C C . PHE A 1 193 ? -0.692 15.703 10.242 1 98.88 193 PHE A C 1
ATOM 1555 O O . PHE A 1 193 ? -1.13 15.805 9.094 1 98.88 193 PHE A O 1
ATOM 1562 N N . HIS A 1 194 ? -1.428 15.766 11.297 1 98.81 194 HIS A N 1
ATOM 1563 C CA . HIS A 1 194 ? -2.818 16.203 11.297 1 98.81 194 HIS A CA 1
ATOM 1564 C C . HIS A 1 194 ? -3.004 17.453 12.148 1 98.81 194 HIS A C 1
ATOM 1566 O O . HIS A 1 194 ? -2.648 17.453 13.328 1 98.81 194 HIS A O 1
ATOM 1572 N N . PRO A 1 195 ? -3.625 18.5 11.602 1 98.69 195 PRO A N 1
ATOM 1573 C CA . PRO A 1 195 ? -3.773 19.75 12.344 1 98.69 195 PRO A CA 1
ATOM 1574 C C . PRO A 1 195 ? -4.379 19.547 13.727 1 98.69 195 PRO A C 1
ATOM 1576 O O . PRO A 1 195 ? -3.977 20.219 14.688 1 98.69 195 PRO A O 1
ATOM 1579 N N . ILE A 1 196 ? -5.277 18.625 13.867 1 98.5 196 ILE A N 1
ATOM 1580 C CA . ILE A 1 196 ? -5.934 18.406 15.148 1 98.5 196 ILE A CA 1
ATOM 1581 C C . ILE A 1 196 ? -4.926 17.859 16.156 1 98.5 196 ILE A C 1
ATOM 1583 O O . ILE A 1 196 ? -4.934 18.25 17.328 1 98.5 196 ILE A O 1
ATOM 1587 N N . HIS A 1 197 ? -4.074 16.984 15.742 1 98.62 197 HIS A N 1
ATOM 1588 C CA . HIS A 1 197 ? -3.059 16.453 16.641 1 98.62 197 HIS A CA 1
ATOM 1589 C C . HIS A 1 197 ? -2.002 17.5 16.969 1 98.62 197 HIS A C 1
ATOM 1591 O O . HIS A 1 197 ? -1.466 17.516 18.078 1 98.62 197 HIS A O 1
ATOM 1597 N N . VAL A 1 198 ? -1.676 18.328 16.016 1 98.5 198 VAL A N 1
ATOM 1598 C CA . VAL A 1 198 ? -0.771 19.438 16.281 1 98.5 198 VAL A CA 1
ATOM 1599 C C . VAL A 1 198 ? -1.405 20.406 17.266 1 98.5 198 VAL A C 1
ATOM 1601 O O . VAL A 1 198 ? -0.778 20.781 18.266 1 98.5 198 VAL A O 1
ATOM 1604 N N . TYR A 1 199 ? -2.656 20.734 17.047 1 98 199 TYR A N 1
ATOM 1605 C CA . TYR A 1 199 ? -3.361 21.672 17.906 1 98 199 TYR A CA 1
ATOM 1606 C C . TYR A 1 199 ? -3.432 21.172 19.344 1 98 199 TYR A C 1
ATOM 1608 O O . TYR A 1 199 ? -3.18 21.922 20.281 1 98 199 TYR A O 1
ATOM 1616 N N . LEU A 1 200 ? -3.717 19.938 19.5 1 98 200 LEU A N 1
ATOM 1617 C CA . LEU A 1 200 ? -3.908 19.344 20.828 1 98 200 LEU A CA 1
ATOM 1618 C C . LEU A 1 200 ? -2.57 18.953 21.438 1 98 200 LEU A C 1
ATOM 1620 O O . LEU A 1 200 ? -2.506 18.609 22.625 1 98 200 LEU A O 1
ATOM 1624 N N . ASN A 1 201 ? -1.54 18.969 20.641 1 98 201 ASN A N 1
ATOM 1625 C CA . ASN A 1 201 ? -0.248 18.422 21.047 1 98 201 ASN A CA 1
ATOM 1626 C C . ASN A 1 201 ? -0.376 17 21.562 1 98 201 ASN A C 1
ATOM 1628 O O . ASN A 1 201 ? 0.071 16.688 22.672 1 98 201 ASN A O 1
ATOM 1632 N N . THR A 1 202 ? -0.95 16.156 20.75 1 98.12 202 THR A N 1
ATOM 1633 C CA . THR A 1 202 ? -1.336 14.805 21.109 1 98.12 202 THR A CA 1
ATOM 1634 C C . THR A 1 202 ? -0.105 13.953 21.422 1 98.12 202 THR A C 1
ATOM 1636 O O . THR A 1 202 ? 0.867 13.961 20.672 1 98.12 202 THR A O 1
ATOM 1639 N N . GLU A 1 203 ? -0.063 13.297 22.547 1 95.88 203 GLU A N 1
ATOM 1640 C CA . GLU A 1 203 ? 0.953 12.336 22.969 1 95.88 203 GLU A CA 1
ATOM 1641 C C . GLU A 1 203 ? 0.346 10.953 23.203 1 95.88 203 GLU A C 1
ATOM 1643 O O . GLU A 1 203 ? 1.063 9.953 23.219 1 95.88 203 GLU A O 1
ATOM 1648 N N . ASP A 1 204 ? -0.937 10.961 23.328 1 93 204 ASP A N 1
ATOM 1649 C CA . ASP A 1 204 ? -1.722 9.773 23.656 1 93 204 ASP A CA 1
ATOM 1650 C C . ASP A 1 204 ? -3.041 9.75 22.891 1 93 204 ASP A C 1
ATOM 1652 O O . ASP A 1 204 ? -3.84 10.688 23 1 93 204 ASP A O 1
ATOM 1656 N N . ILE A 1 205 ? -3.266 8.656 22.219 1 93.69 205 ILE A N 1
ATOM 1657 C CA . ILE A 1 205 ? -4.426 8.586 21.328 1 93.69 205 ILE A CA 1
ATOM 1658 C C . ILE A 1 205 ? -5.703 8.547 22.172 1 93.69 205 ILE A C 1
ATOM 1660 O O . ILE A 1 205 ? -6.73 9.109 21.766 1 93.69 205 ILE A O 1
ATOM 1664 N N . ASP A 1 206 ? -5.641 7.938 23.344 1 93.25 206 ASP A N 1
ATOM 1665 C CA . ASP A 1 206 ? -6.812 7.906 24.203 1 93.25 206 ASP A CA 1
ATOM 1666 C C . ASP A 1 206 ? -7.211 9.312 24.641 1 93.25 206 ASP A C 1
ATOM 1668 O O . ASP A 1 206 ? -8.398 9.633 24.719 1 93.25 206 ASP A O 1
ATOM 1672 N N . ARG A 1 207 ? -6.215 10.117 25.016 1 94.5 207 ARG A N 1
ATOM 1673 C CA . ARG A 1 207 ? -6.516 11.5 25.375 1 94.5 207 ARG A CA 1
ATOM 1674 C C . ARG A 1 207 ? -7.164 12.242 24.203 1 94.5 207 ARG A C 1
ATOM 1676 O O . ARG A 1 207 ? -8.156 12.945 24.391 1 94.5 207 ARG A O 1
ATOM 1683 N N . TYR A 1 208 ? -6.633 12.055 23.078 1 95.75 208 TYR A N 1
ATOM 1684 C CA . TYR A 1 208 ? -7.227 12.633 21.875 1 95.75 208 TYR A CA 1
ATOM 1685 C C . TYR A 1 208 ? -8.68 12.195 21.719 1 95.75 208 TYR A C 1
ATOM 1687 O O . TYR A 1 208 ? -9.555 13.023 21.453 1 95.75 208 TYR A O 1
ATOM 1695 N N . GLU A 1 209 ? -8.906 10.945 21.875 1 94.94 209 GLU A N 1
ATOM 1696 C CA . GLU A 1 209 ? -10.258 10.414 21.672 1 94.94 209 GLU A CA 1
ATOM 1697 C C . GLU A 1 209 ? -11.25 11.055 22.641 1 94.94 209 GLU A C 1
ATOM 1699 O O . GLU A 1 209 ? -12.398 11.312 22.281 1 94.94 209 GLU A O 1
ATOM 1704 N N . ARG A 1 210 ? -10.82 11.359 23.75 1 94.44 210 ARG A N 1
ATOM 1705 C CA . ARG A 1 210 ? -11.672 11.977 24.766 1 94.44 210 ARG A CA 1
ATOM 1706 C C . ARG A 1 210 ? -12.016 13.414 24.391 1 94.44 210 ARG A C 1
ATOM 1708 O O . ARG A 1 210 ? -12.953 13.992 24.938 1 94.44 210 ARG A O 1
ATOM 1715 N N . SER A 1 211 ? -11.242 13.977 23.484 1 95.5 211 SER A N 1
ATOM 1716 C CA . SER A 1 211 ? -11.453 15.375 23.125 1 95.5 211 SER A CA 1
ATOM 1717 C C . SER A 1 211 ? -12.492 15.523 22.016 1 95.5 211 SER A C 1
ATOM 1719 O O . SER A 1 211 ? -12.953 16.625 21.734 1 95.5 211 SER A O 1
ATOM 1721 N N . ARG A 1 212 ? -12.891 14.445 21.359 1 94.44 212 ARG A N 1
ATOM 1722 C CA . ARG A 1 212 ? -13.672 14.477 20.125 1 94.44 212 ARG A CA 1
ATOM 1723 C C . ARG A 1 212 ? -14.969 15.25 20.312 1 94.44 212 ARG A C 1
ATOM 1725 O O . ARG A 1 212 ? -15.398 15.984 19.422 1 94.44 212 ARG A O 1
ATOM 1732 N N . ALA A 1 213 ? -15.578 15.156 21.422 1 93.44 213 ALA A N 1
ATOM 1733 C CA . ALA A 1 213 ? -16.844 15.828 21.688 1 93.44 213 ALA A CA 1
ATOM 1734 C C . ALA A 1 213 ? -16.688 17.344 21.656 1 93.44 213 ALA A C 1
ATOM 1736 O O . ALA A 1 213 ? -17.656 18.078 21.469 1 93.44 213 ALA A O 1
ATOM 1737 N N . ASP A 1 214 ? -15.453 17.844 21.781 1 94.69 214 ASP A N 1
ATOM 1738 C CA . ASP A 1 214 ? -15.211 19.266 21.922 1 94.69 214 ASP A CA 1
ATOM 1739 C C . ASP A 1 214 ? -14.539 19.844 20.688 1 94.69 214 ASP A C 1
ATOM 1741 O O . ASP A 1 214 ? -14.141 21 20.672 1 94.69 214 ASP A O 1
ATOM 1745 N N . HIS A 1 215 ? -14.422 19.062 19.672 1 94 215 HIS A N 1
ATOM 1746 C CA . HIS A 1 215 ? -13.625 19.453 18.516 1 94 215 HIS A CA 1
ATOM 1747 C C . HIS A 1 215 ? -14.18 20.719 17.859 1 94 215 HIS A C 1
ATOM 1749 O O . HIS A 1 215 ? -13.445 21.469 17.234 1 94 215 HIS A O 1
ATOM 1755 N N . ARG A 1 216 ? -15.43 21 18.062 1 91.81 216 ARG A N 1
ATOM 1756 C CA . ARG A 1 216 ? -16.047 22.141 17.391 1 91.81 216 ARG A CA 1
ATOM 1757 C C . ARG A 1 216 ? -16.141 23.344 18.312 1 91.81 216 ARG A C 1
ATOM 1759 O O . ARG A 1 216 ? -16.641 24.391 17.922 1 91.81 216 ARG A O 1
ATOM 1766 N N . HIS A 1 217 ? -15.688 23.156 19.5 1 92.94 217 HIS A N 1
ATOM 1767 C CA . HIS A 1 217 ? -15.758 24.219 20.516 1 92.94 217 HIS A CA 1
ATOM 1768 C C . HIS A 1 217 ? -14.367 24.719 20.875 1 92.94 217 HIS A C 1
ATOM 1770 O O . HIS A 1 217 ? -13.688 24.125 21.719 1 92.94 217 HIS A O 1
ATOM 1776 N N . ALA A 1 218 ? -14.062 25.828 20.391 1 93.38 218 ALA A N 1
ATOM 1777 C CA . ALA A 1 218 ? -12.711 26.359 20.531 1 93.38 218 ALA A CA 1
ATOM 1778 C C . ALA A 1 218 ? -12.297 26.453 22 1 93.38 218 ALA A C 1
ATOM 1780 O O . ALA A 1 218 ? -11.219 25.969 22.375 1 93.38 218 ALA A O 1
ATOM 1781 N N . ALA A 1 219 ? -13.133 27.031 22.734 1 94.06 219 ALA A N 1
ATOM 1782 C CA . ALA A 1 219 ? -12.805 27.234 24.141 1 94.06 219 ALA A CA 1
ATOM 1783 C C . ALA A 1 219 ? -12.648 25.906 24.875 1 94.06 219 ALA A C 1
ATOM 1785 O O . ALA A 1 219 ? -11.711 25.734 25.641 1 94.06 219 ALA A O 1
ATOM 1786 N N . ARG A 1 220 ? -13.508 24.969 24.578 1 94.75 220 ARG A N 1
ATOM 1787 C CA . ARG A 1 220 ? -13.469 23.672 25.266 1 94.75 220 ARG A CA 1
ATOM 1788 C C . ARG A 1 220 ? -12.297 22.828 24.766 1 94.75 220 ARG A C 1
ATOM 1790 O O . ARG A 1 220 ? -11.688 22.094 25.547 1 94.75 220 ARG A O 1
ATOM 1797 N N . LEU A 1 221 ? -12.031 22.969 23.516 1 95.31 221 LEU A N 1
ATOM 1798 C CA . LEU A 1 221 ? -10.961 22.156 22.938 1 95.31 221 LEU A CA 1
ATOM 1799 C C . LEU A 1 221 ? -9.609 22.547 23.531 1 95.31 221 LEU A C 1
ATOM 1801 O O . LEU A 1 221 ? -8.734 21.703 23.703 1 95.31 221 LEU A O 1
ATOM 1805 N N . LEU A 1 222 ? -9.469 23.781 23.922 1 93.44 222 LEU A N 1
ATOM 1806 C CA . LEU A 1 222 ? -8.227 24.281 24.5 1 93.44 222 LEU A CA 1
ATOM 1807 C C . LEU A 1 222 ? -7.891 23.516 25.781 1 93.44 222 LEU A C 1
ATOM 1809 O O . LEU A 1 222 ? -6.715 23.328 26.109 1 93.44 222 LEU A O 1
ATOM 1813 N N . HIS A 1 223 ? -8.898 23.062 26.484 1 93.44 223 HIS A N 1
ATOM 1814 C CA . HIS A 1 223 ? -8.711 22.375 27.75 1 93.44 223 HIS A CA 1
ATOM 1815 C C . HIS A 1 223 ? -8.125 20.984 27.547 1 93.44 223 HIS A C 1
ATOM 1817 O O . HIS A 1 223 ? -7.637 20.359 28.5 1 93.44 223 HIS A O 1
ATOM 1823 N N . HIS A 1 224 ? -8.188 20.531 26.344 1 94.94 224 HIS A N 1
ATOM 1824 C CA . HIS A 1 224 ? -7.691 19.188 26.047 1 94.94 224 HIS A CA 1
ATOM 1825 C C . HIS A 1 224 ? -6.242 19.219 25.578 1 94.94 224 HIS A C 1
ATOM 1827 O O . HIS A 1 224 ? -5.633 18.188 25.344 1 94.94 224 HIS A O 1
ATOM 1833 N N . ARG A 1 225 ? -5.629 20.344 25.516 1 95.38 225 ARG A N 1
ATOM 1834 C CA . ARG A 1 225 ? -4.277 20.469 24.984 1 95.38 225 ARG A CA 1
ATOM 1835 C C . ARG A 1 225 ? -3.248 19.938 25.969 1 95.38 225 ARG A C 1
ATOM 1837 O O . ARG A 1 225 ? -3.375 20.141 27.188 1 95.38 225 ARG A O 1
ATOM 1844 N N . ASN A 1 226 ? -2.348 19.281 25.422 1 95.31 226 ASN A N 1
ATOM 1845 C CA . ASN A 1 226 ? -1.192 18.812 26.172 1 95.31 226 ASN A CA 1
ATOM 1846 C C . ASN A 1 226 ? -0.079 19.844 26.219 1 95.31 226 ASN A C 1
ATOM 1848 O O . ASN A 1 226 ? 0.343 20.344 25.172 1 95.31 226 ASN A O 1
ATOM 1852 N N . PHE A 1 227 ? 0.511 20.188 27.422 1 91.75 227 PHE A N 1
ATOM 1853 C CA . PHE A 1 227 ? 1.523 21.219 27.562 1 91.75 227 PHE A CA 1
ATOM 1854 C C . PHE A 1 227 ? 2.918 20.609 27.641 1 91.75 227 PHE A C 1
ATOM 1856 O O . PHE A 1 227 ? 3.916 21.344 27.688 1 91.75 227 PHE A O 1
ATOM 1863 N N . GLY A 1 228 ? 3.053 19.359 27.594 1 93.75 228 GLY A N 1
ATOM 1864 C CA . GLY A 1 228 ? 4.332 18.672 27.578 1 93.75 228 GLY A CA 1
ATOM 1865 C C . GLY A 1 228 ? 4.777 18.266 26.188 1 93.75 228 GLY A C 1
ATOM 1866 O O . GLY A 1 228 ? 4.652 19.031 25.25 1 93.75 228 GLY A O 1
ATOM 1867 N N . ILE A 1 229 ? 5.363 17.141 26.203 1 95.31 229 ILE A N 1
ATOM 1868 C CA . ILE A 1 229 ? 5.863 16.609 24.938 1 95.31 229 ILE A CA 1
ATOM 1869 C C . ILE A 1 229 ? 4.707 16 24.141 1 95.31 229 ILE A C 1
ATOM 1871 O O . ILE A 1 229 ? 3.877 15.273 24.688 1 95.31 229 ILE A O 1
ATOM 1875 N N . GLY A 1 230 ? 4.602 16.359 22.891 1 97.5 230 GLY A N 1
ATOM 1876 C CA . GLY A 1 230 ? 3.586 15.836 21.984 1 97.5 230 GLY A CA 1
ATOM 1877 C C . GLY A 1 230 ? 3.859 16.156 20.531 1 97.5 230 GLY A C 1
ATOM 1878 O O . GLY A 1 230 ? 4.984 16.5 20.156 1 97.5 230 GLY A O 1
ATOM 1879 N N . VAL A 1 231 ? 2.85 16 19.734 1 98.19 231 VAL A N 1
ATOM 1880 C CA . VAL A 1 231 ? 2.969 16.125 18.297 1 98.19 231 VAL A CA 1
ATOM 1881 C C . VAL A 1 231 ? 3.373 17.562 17.938 1 98.19 231 VAL A C 1
ATOM 1883 O O . VAL A 1 231 ? 4.219 17.766 17.062 1 98.19 231 VAL A O 1
ATOM 1886 N N . ARG A 1 232 ? 2.781 18.547 18.609 1 97.81 232 ARG A N 1
ATOM 1887 C CA . ARG A 1 232 ? 3.092 19.938 18.312 1 97.81 232 ARG A CA 1
ATOM 1888 C C . ARG A 1 232 ? 4.555 20.25 18.609 1 97.81 232 ARG A C 1
ATOM 1890 O O . ARG A 1 232 ? 5.254 20.828 17.781 1 97.81 232 ARG A O 1
ATOM 1897 N N . THR A 1 233 ? 5.008 19.891 19.797 1 96.62 233 THR A N 1
ATOM 1898 C CA . THR A 1 233 ? 6.387 20.188 20.188 1 96.62 233 THR A CA 1
ATOM 1899 C C . THR A 1 233 ? 7.367 19.422 19.297 1 96.62 233 THR A C 1
ATOM 1901 O O . THR A 1 233 ? 8.453 19.922 19 1 96.62 233 THR A O 1
ATOM 1904 N N . PHE A 1 234 ? 6.992 18.219 18.922 1 97 234 PHE A N 1
ATOM 1905 C CA . PHE A 1 234 ? 7.797 17.469 17.969 1 97 234 PHE A CA 1
ATOM 1906 C C . PHE A 1 234 ? 7.953 18.25 16.656 1 97 234 PHE A C 1
ATOM 1908 O O . PHE A 1 234 ? 9.07 18.422 16.156 1 97 234 PHE A O 1
ATOM 1915 N N . LEU A 1 235 ? 6.82 18.734 16.125 1 97.06 235 LEU A N 1
ATOM 1916 C CA . LEU A 1 235 ? 6.82 19.484 14.875 1 97.06 235 LEU A CA 1
ATOM 1917 C C . LEU A 1 235 ? 7.633 20.766 15.016 1 97.06 235 LEU A C 1
ATOM 1919 O O . LEU A 1 235 ? 8.43 21.109 14.133 1 97.06 235 LEU A O 1
ATOM 1923 N N . GLN A 1 236 ? 7.461 21.453 16.094 1 95.62 236 GLN A N 1
ATOM 1924 C CA . GLN A 1 236 ? 8.172 22.703 16.328 1 95.62 236 GLN A CA 1
ATOM 1925 C C . GLN A 1 236 ? 9.68 22.484 16.391 1 95.62 236 GLN A C 1
ATOM 1927 O O . GLN A 1 236 ? 10.461 23.25 15.82 1 95.62 236 GLN A O 1
ATOM 1932 N N . ARG A 1 237 ? 10.062 21.438 17.047 1 93.44 237 ARG A N 1
ATOM 1933 C CA . ARG A 1 237 ? 11.477 21.094 17.109 1 93.44 237 ARG A CA 1
ATOM 1934 C C . ARG A 1 237 ? 12.016 20.766 15.711 1 93.44 237 ARG A C 1
ATOM 1936 O O . ARG A 1 237 ? 13.102 21.219 15.344 1 93.44 237 ARG A O 1
ATOM 1943 N N . LEU A 1 238 ? 11.242 20 15.023 1 94.38 238 LEU A N 1
ATOM 1944 C CA . LEU A 1 238 ? 11.602 19.641 13.664 1 94.38 238 LEU A CA 1
ATOM 1945 C C . LEU A 1 238 ? 11.812 20.875 12.805 1 94.38 238 LEU A C 1
ATOM 1947 O O . LEU A 1 238 ? 12.75 20.938 12.008 1 94.38 238 LEU A O 1
ATOM 1951 N N . MET A 1 239 ? 10.984 21.875 13.023 1 94.5 239 MET A N 1
ATOM 1952 C CA . MET A 1 239 ? 10.992 23.078 12.188 1 94.5 239 MET A CA 1
ATOM 1953 C C . MET A 1 239 ? 11.969 24.109 12.734 1 94.5 239 MET A C 1
ATOM 1955 O O . MET A 1 239 ? 12.195 25.141 12.102 1 94.5 239 MET A O 1
ATOM 1959 N N . GLY A 1 240 ? 12.516 23.906 13.906 1 90.25 240 GLY A N 1
ATOM 1960 C CA . GLY A 1 240 ? 13.445 24.844 14.516 1 90.25 240 GLY A CA 1
ATOM 1961 C C . GLY A 1 240 ? 12.758 26.078 15.086 1 90.25 240 GLY A C 1
ATOM 1962 O O . GLY A 1 240 ? 13.32 27.172 15.055 1 90.25 240 GLY A O 1
ATOM 1963 N N . THR A 1 241 ? 11.555 25.891 15.438 1 87.94 241 THR A N 1
ATOM 1964 C CA . THR A 1 241 ? 10.82 27 16.031 1 87.94 241 THR A CA 1
ATOM 1965 C C . THR A 1 241 ? 10.656 26.797 17.531 1 87.94 241 THR A C 1
ATOM 1967 O O . THR A 1 241 ? 10.68 25.656 18.016 1 87.94 241 THR A O 1
ATOM 1970 N N . PRO A 1 242 ? 10.602 27.906 18.281 1 82.81 242 PRO A N 1
ATOM 1971 C CA . PRO A 1 242 ? 10.445 27.797 19.734 1 82.81 242 PRO A CA 1
ATOM 1972 C C . PRO A 1 242 ? 9.148 27.094 20.141 1 82.81 242 PRO A C 1
ATOM 1974 O O . PRO A 1 242 ? 8.125 27.266 19.469 1 82.81 242 PRO A O 1
ATOM 1977 N N . CYS A 1 243 ? 9.336 26.281 21.172 1 73.19 243 CYS A N 1
ATOM 1978 C CA . CYS A 1 243 ? 8.148 25.641 21.734 1 73.19 243 CYS A CA 1
ATOM 1979 C C . CYS A 1 243 ? 7.426 26.578 22.688 1 73.19 243 CYS A C 1
ATOM 1981 O O . CYS A 1 243 ? 8.039 27.109 23.625 1 73.19 243 CYS A O 1
ATOM 1983 N N . GLU A 1 244 ? 6.254 27.125 22.297 1 63.84 244 GLU A N 1
ATOM 1984 C CA . GLU A 1 244 ? 5.516 28.031 23.156 1 63.84 244 GLU A CA 1
ATOM 1985 C C . GLU A 1 244 ? 4.695 27.281 24.203 1 63.84 244 GLU A C 1
ATOM 1987 O O . GLU A 1 244 ? 4.262 26.156 23.953 1 63.84 244 GLU A O 1
ATOM 1992 N N . MET B 1 1 ? 20.562 -21.094 -12.148 1 77.38 1 MET B N 1
ATOM 1993 C CA . MET B 1 1 ? 19.391 -21.719 -11.539 1 77.38 1 MET B CA 1
ATOM 1994 C C . MET B 1 1 ? 19.484 -21.672 -10.016 1 77.38 1 MET B C 1
ATOM 1996 O O . MET B 1 1 ? 20.562 -21.781 -9.445 1 77.38 1 MET B O 1
ATOM 2000 N N . PHE B 1 2 ? 18.328 -21.312 -9.406 1 88.5 2 PHE B N 1
ATOM 2001 C CA . PHE B 1 2 ? 18.328 -21.188 -7.949 1 88.5 2 PHE B CA 1
ATOM 2002 C C . PHE B 1 2 ? 18.234 -22.562 -7.289 1 88.5 2 PHE B C 1
ATOM 2004 O O . PHE B 1 2 ? 17.531 -23.453 -7.789 1 88.5 2 PHE B O 1
ATOM 2011 N N . GLU B 1 3 ? 18.906 -22.734 -6.227 1 92.62 3 GLU B N 1
ATOM 2012 C CA . GLU B 1 3 ? 18.781 -23.938 -5.418 1 92.62 3 GLU B CA 1
ATOM 2013 C C . GLU B 1 3 ? 17.391 -24.047 -4.805 1 92.62 3 GLU B C 1
ATOM 2015 O O . GLU B 1 3 ? 16.828 -23.047 -4.344 1 92.62 3 GLU B O 1
ATOM 2020 N N . LYS B 1 4 ? 16.906 -25.266 -4.723 1 93.31 4 LYS B N 1
ATOM 2021 C CA . LYS B 1 4 ? 15.578 -25.531 -4.18 1 93.31 4 LYS B CA 1
ATOM 2022 C C . LYS B 1 4 ? 15.469 -25.031 -2.738 1 93.31 4 LYS B C 1
ATOM 2024 O O . LYS B 1 4 ? 14.406 -24.578 -2.312 1 93.31 4 LYS B O 1
ATOM 2029 N N . SER B 1 5 ? 16.562 -25.078 -2.07 1 94.56 5 SER B N 1
ATOM 2030 C CA . SER B 1 5 ? 16.578 -24.703 -0.656 1 94.56 5 SER B CA 1
ATOM 2031 C C . SER B 1 5 ? 16.344 -23.219 -0.463 1 94.56 5 SER B C 1
ATOM 2033 O O . SER B 1 5 ? 16.062 -22.766 0.65 1 94.56 5 SER B O 1
ATOM 2035 N N . LEU B 1 6 ? 16.422 -22.422 -1.523 1 96.69 6 LEU B N 1
ATOM 2036 C CA . LEU B 1 6 ? 16.234 -20.984 -1.466 1 96.69 6 LEU B CA 1
ATOM 2037 C C . LEU B 1 6 ? 14.75 -20.625 -1.423 1 96.69 6 LEU B C 1
ATOM 2039 O O . LEU B 1 6 ? 14.391 -19.5 -1.106 1 96.69 6 LEU B O 1
ATOM 2043 N N . PHE B 1 7 ? 13.898 -21.562 -1.734 1 98.12 7 PHE B N 1
ATOM 2044 C CA . PHE B 1 7 ? 12.469 -21.297 -1.84 1 98.12 7 PHE B CA 1
ATOM 2045 C C . PHE B 1 7 ? 11.766 -21.625 -0.527 1 98.12 7 PHE B C 1
ATOM 2047 O O . PHE B 1 7 ? 12.125 -22.578 0.166 1 98.12 7 PHE B O 1
ATOM 2054 N N . SER B 1 8 ? 10.789 -20.891 -0.156 1 98.25 8 SER B N 1
ATOM 2055 C CA . SER B 1 8 ? 9.977 -21.094 1.04 1 98.25 8 SER B CA 1
ATOM 2056 C C . SER B 1 8 ? 8.57 -20.547 0.852 1 98.25 8 SER B C 1
ATOM 2058 O O . SER B 1 8 ? 8.258 -19.969 -0.191 1 98.25 8 SER B O 1
ATOM 2060 N N . ARG B 1 9 ? 7.668 -20.875 1.822 1 98.62 9 ARG B N 1
ATOM 2061 C CA . ARG B 1 9 ? 6.312 -20.344 1.823 1 98.62 9 ARG B CA 1
ATOM 2062 C C . ARG B 1 9 ? 6.25 -19.031 2.598 1 98.62 9 ARG B C 1
ATOM 2064 O O . ARG B 1 9 ? 7.094 -18.766 3.459 1 98.62 9 ARG B O 1
ATOM 2071 N N . LEU B 1 10 ? 5.312 -18.219 2.289 1 98.88 10 LEU B N 1
ATOM 2072 C CA . LEU B 1 10 ? 5.188 -16.922 2.959 1 98.88 10 LEU B CA 1
ATOM 2073 C C . LEU B 1 10 ? 4.996 -17.109 4.461 1 98.88 10 LEU B C 1
ATOM 2075 O O . LEU B 1 10 ? 5.496 -16.312 5.254 1 98.88 10 LEU B O 1
ATOM 2079 N N . CYS B 1 11 ? 4.301 -18.141 4.871 1 97.94 11 CYS B N 1
ATOM 2080 C CA . CYS B 1 11 ? 4.008 -18.344 6.285 1 97.94 11 CYS B CA 1
ATOM 2081 C C . CYS B 1 11 ? 5.273 -18.688 7.062 1 97.94 11 CYS B C 1
ATOM 2083 O O . CYS B 1 11 ? 5.27 -18.672 8.297 1 97.94 11 CYS B O 1
ATOM 2085 N N . ASP B 1 12 ? 6.375 -18.969 6.391 1 98.06 12 ASP B N 1
ATOM 2086 C CA . ASP B 1 12 ? 7.641 -19.297 7.035 1 98.06 12 ASP B CA 1
ATOM 2087 C C . ASP B 1 12 ? 8.406 -18.031 7.438 1 98.06 12 ASP B C 1
ATOM 2089 O O . ASP B 1 12 ? 9.391 -18.109 8.164 1 98.06 12 ASP B O 1
ATOM 2093 N N . ILE B 1 13 ? 7.941 -16.891 7.012 1 98.19 13 ILE B N 1
ATOM 2094 C CA . ILE B 1 13 ? 8.656 -15.633 7.215 1 98.19 13 ILE B CA 1
ATOM 2095 C C . ILE B 1 13 ? 8.477 -15.164 8.656 1 98.19 13 ILE B C 1
ATOM 2097 O O . ILE B 1 13 ? 7.359 -15.148 9.18 1 98.19 13 ILE B O 1
ATOM 2101 N N . ARG B 1 14 ? 9.57 -14.852 9.273 1 96.19 14 ARG B N 1
ATOM 2102 C CA . ARG B 1 14 ? 9.641 -14.133 10.539 1 96.19 14 ARG B CA 1
ATOM 2103 C C . ARG B 1 14 ? 10.422 -12.836 10.383 1 96.19 14 ARG B C 1
ATOM 2105 O O . ARG B 1 14 ? 11.633 -12.859 10.141 1 96.19 14 ARG B O 1
ATOM 2112 N N . PRO B 1 15 ? 9.742 -11.734 10.57 1 94.81 15 PRO B N 1
ATOM 2113 C CA . PRO B 1 15 ? 10.406 -10.453 10.297 1 94.81 15 PRO B CA 1
ATOM 2114 C C . PRO B 1 15 ? 11.695 -10.281 11.102 1 94.81 15 PRO B C 1
ATOM 2116 O O . PRO B 1 15 ? 12.672 -9.727 10.586 1 94.81 15 PRO B O 1
ATOM 2119 N N . ASP B 1 16 ? 11.773 -10.812 12.25 1 93.5 16 ASP B N 1
ATOM 2120 C CA . ASP B 1 16 ? 12.906 -10.586 13.141 1 93.5 16 ASP B CA 1
ATOM 2121 C C . ASP B 1 16 ? 13.977 -11.656 12.938 1 93.5 16 ASP B C 1
ATOM 2123 O O . ASP B 1 16 ? 14.984 -11.68 13.656 1 93.5 16 ASP B O 1
ATOM 2127 N N .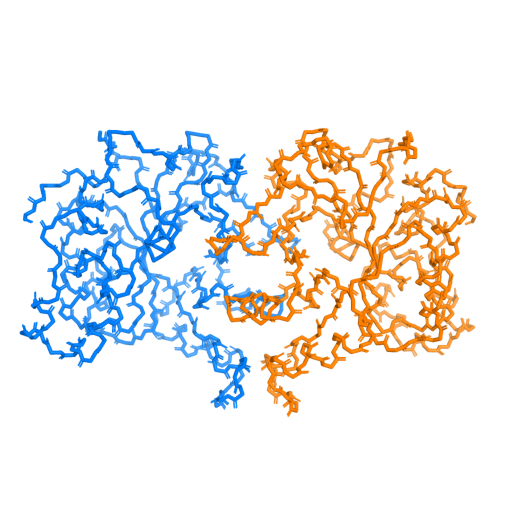 CYS B 1 17 ? 13.781 -12.57 12.055 1 97.06 17 CYS B N 1
ATOM 2128 C CA . CYS B 1 17 ? 14.742 -13.617 11.711 1 97.06 17 CYS B CA 1
ATOM 2129 C C . CYS B 1 17 ? 15.086 -13.57 10.227 1 97.06 17 CYS B C 1
ATOM 2131 O O . CYS B 1 17 ? 14.508 -14.312 9.43 1 97.06 17 CYS B O 1
ATOM 2133 N N . PRO B 1 18 ? 16.062 -12.82 9.906 1 97.25 18 PRO B N 1
ATOM 2134 C CA . PRO B 1 18 ? 16.375 -12.586 8.492 1 97.25 18 PRO B CA 1
ATOM 2135 C C . PRO B 1 18 ? 16.656 -13.875 7.73 1 97.25 18 PRO B C 1
ATOM 2137 O O . PRO B 1 18 ? 16.422 -13.938 6.52 1 97.25 18 PRO B O 1
ATOM 2140 N N . ASP B 1 19 ? 17.062 -14.906 8.383 1 97.62 19 ASP B N 1
ATOM 2141 C CA . ASP B 1 19 ? 17.344 -16.172 7.727 1 97.62 19 ASP B CA 1
ATOM 2142 C C . ASP B 1 19 ? 16.094 -16.734 7.055 1 97.62 19 ASP B C 1
ATOM 2144 O O . ASP B 1 19 ? 16.172 -17.531 6.121 1 97.62 19 ASP B O 1
ATOM 2148 N N . THR B 1 20 ? 14.984 -16.266 7.5 1 98.31 20 THR B N 1
ATOM 2149 C CA . THR B 1 20 ? 13.734 -16.828 6.992 1 98.31 20 THR B CA 1
ATOM 2150 C C . THR B 1 20 ? 13.297 -16.094 5.727 1 98.31 20 THR B C 1
ATOM 2152 O O . THR B 1 20 ? 12.383 -16.531 5.031 1 98.31 20 THR B O 1
ATOM 2155 N N . TRP B 1 21 ? 13.961 -14.945 5.422 1 98.31 21 TRP B N 1
ATOM 2156 C CA . TRP B 1 21 ? 13.406 -14.227 4.277 1 98.31 21 TRP B CA 1
ATOM 2157 C C . TRP B 1 21 ? 14.508 -13.578 3.453 1 98.31 21 TRP B C 1
ATOM 2159 O O . TRP B 1 21 ? 14.344 -13.359 2.25 1 98.31 21 TRP B O 1
ATOM 2169 N N . LYS B 1 22 ? 15.672 -13.281 4.09 1 98.19 22 LYS B N 1
ATOM 2170 C CA . LYS B 1 22 ? 16.719 -12.586 3.359 1 98.19 22 LYS B CA 1
ATOM 2171 C C . LYS B 1 22 ? 17.297 -13.453 2.242 1 98.19 22 LYS B C 1
ATOM 2173 O O . LYS B 1 22 ? 17.828 -14.539 2.498 1 98.19 22 LYS B O 1
ATOM 2178 N N . GLY B 1 23 ? 17.125 -12.93 1.004 1 97.94 23 GLY B N 1
ATOM 2179 C CA . GLY B 1 23 ? 17.656 -13.641 -0.155 1 97.94 23 GLY B CA 1
ATOM 2180 C C . GLY B 1 23 ? 16.812 -14.828 -0.562 1 97.94 23 GLY B C 1
ATOM 2181 O O . GLY B 1 23 ? 17.125 -15.516 -1.534 1 97.94 23 GLY B O 1
ATOM 2182 N N . ARG B 1 24 ? 15.812 -15.094 0.13 1 98.31 24 ARG B N 1
ATOM 2183 C CA . ARG B 1 24 ? 14.945 -16.219 -0.191 1 98.31 24 ARG B CA 1
ATOM 2184 C C . ARG B 1 24 ? 13.938 -15.852 -1.277 1 98.31 24 ARG B C 1
ATOM 2186 O O . ARG B 1 24 ? 13.688 -14.672 -1.516 1 98.31 24 ARG B O 1
ATOM 2193 N N . ILE B 1 25 ? 13.445 -16.859 -1.94 1 98.5 25 ILE B N 1
ATOM 2194 C CA . ILE B 1 25 ? 12.508 -16.672 -3.041 1 98.5 25 ILE B CA 1
ATOM 2195 C C . ILE B 1 25 ? 11.148 -17.281 -2.668 1 98.5 25 ILE B C 1
ATOM 2197 O O . ILE B 1 25 ? 11.078 -18.391 -2.154 1 98.5 25 ILE B O 1
ATOM 2201 N N . PHE B 1 26 ? 10.125 -16.547 -2.895 1 98.88 26 PHE B N 1
ATOM 2202 C CA . PHE B 1 26 ? 8.766 -16.969 -2.578 1 98.88 26 PHE B CA 1
ATOM 2203 C C . PHE B 1 26 ? 7.891 -16.969 -3.826 1 98.88 26 PHE B C 1
ATOM 2205 O O . PHE B 1 26 ? 7.617 -15.898 -4.391 1 98.88 26 PHE B O 1
ATOM 2212 N N . LEU B 1 27 ? 7.461 -18.125 -4.273 1 98.81 27 LEU B N 1
ATOM 2213 C CA . LEU B 1 27 ? 6.512 -18.25 -5.375 1 98.81 27 LEU B CA 1
ATOM 2214 C C . LEU B 1 27 ? 5.078 -18.125 -4.871 1 98.81 27 LEU B C 1
ATOM 2216 O O . LEU B 1 27 ? 4.664 -18.859 -3.971 1 98.81 27 LEU B O 1
ATOM 2220 N N . THR B 1 28 ? 4.41 -17.203 -5.391 1 98.94 28 THR B N 1
ATOM 2221 C CA . THR B 1 28 ? 3.012 -17.031 -5.008 1 98.94 28 THR B CA 1
ATOM 2222 C C . THR B 1 28 ? 2.109 -17.016 -6.238 1 98.94 28 THR B C 1
ATOM 2224 O O . THR B 1 28 ? 2.547 -16.656 -7.332 1 98.94 28 THR B O 1
ATOM 2227 N N . PHE B 1 29 ? 0.891 -17.484 -6.066 1 98.94 29 PHE B N 1
ATOM 2228 C CA . PHE B 1 29 ? -0.065 -17.609 -7.16 1 98.94 29 PHE B CA 1
ATOM 2229 C C . PHE B 1 29 ? -1.429 -17.062 -6.758 1 98.94 29 PHE B C 1
ATOM 2231 O O . PHE B 1 29 ? -2.006 -17.5 -5.754 1 98.94 29 PHE B O 1
ATOM 2238 N N . ASP B 1 30 ? -1.872 -16.109 -7.445 1 98.88 30 ASP B N 1
ATOM 2239 C CA . ASP B 1 30 ? -3.268 -15.695 -7.32 1 98.88 30 ASP B CA 1
ATOM 2240 C C . ASP B 1 30 ? -4.168 -16.531 -8.227 1 98.88 30 ASP B C 1
ATOM 2242 O O . ASP B 1 30 ? -4.082 -16.438 -9.453 1 98.88 30 ASP B O 1
ATOM 2246 N N . VAL B 1 31 ? -5.07 -17.203 -7.695 1 98.44 31 VAL B N 1
ATOM 2247 C CA . VAL B 1 31 ? -5.859 -18.188 -8.43 1 98.44 31 VAL B CA 1
ATOM 2248 C C . VAL B 1 31 ? -6.844 -17.469 -9.352 1 98.44 31 VAL B C 1
ATOM 2250 O O . VAL B 1 31 ? -7.09 -17.922 -10.477 1 98.44 31 VAL B O 1
ATOM 2253 N N . ASP B 1 32 ? -7.512 -16.375 -8.984 1 97.25 32 ASP B N 1
ATOM 2254 C CA . ASP B 1 32 ? -8.336 -15.445 -9.766 1 97.25 32 ASP B CA 1
ATOM 2255 C C . ASP B 1 32 ? -9.43 -16.188 -10.523 1 97.25 32 ASP B C 1
ATOM 2257 O O . ASP B 1 32 ? -9.602 -15.984 -11.727 1 97.25 32 ASP B O 1
ATOM 2261 N N . TRP B 1 33 ? -10.164 -16.953 -10.055 1 97.19 33 TRP B N 1
ATOM 2262 C CA . TRP B 1 33 ? -11.305 -17.672 -10.633 1 97.19 33 TRP B CA 1
ATOM 2263 C C . TRP B 1 33 ? -10.867 -18.5 -11.844 1 97.19 33 TRP B C 1
ATOM 2265 O O . TRP B 1 33 ? -11.641 -18.672 -12.789 1 97.19 33 TRP B O 1
ATOM 2275 N N . ALA B 1 34 ? -9.609 -18.859 -11.969 1 97.62 34 ALA B N 1
ATOM 2276 C CA . ALA B 1 34 ? -9.133 -19.719 -13.039 1 97.62 34 ALA B CA 1
ATOM 2277 C C . ALA B 1 34 ? -9.961 -21 -13.117 1 97.62 34 ALA B C 1
ATOM 2279 O O . ALA B 1 34 ? -10.328 -21.562 -12.086 1 97.62 34 ALA B O 1
ATOM 2280 N N . GLU B 1 35 ? -10.211 -21.469 -14.312 1 97.56 35 GLU B N 1
ATOM 2281 C CA . GLU B 1 35 ? -10.859 -22.766 -14.484 1 97.56 35 GLU B CA 1
ATOM 2282 C C . GLU B 1 35 ? -10.008 -23.891 -13.898 1 97.56 35 GLU B C 1
ATOM 2284 O O . GLU B 1 35 ? -8.773 -23.781 -13.859 1 97.56 35 GLU B O 1
ATOM 2289 N N . ASP B 1 36 ? -10.68 -24.969 -13.5 1 97.75 36 ASP B N 1
ATOM 2290 C CA . ASP B 1 36 ? -10.008 -26.062 -12.805 1 97.75 36 ASP B CA 1
ATOM 2291 C C . ASP B 1 36 ? -8.883 -26.641 -13.656 1 97.75 36 ASP B C 1
ATOM 2293 O O . ASP B 1 36 ? -7.816 -26.984 -13.133 1 97.75 36 ASP B O 1
ATOM 2297 N N . PHE B 1 37 ? -9.133 -26.781 -14.93 1 97.5 37 PHE B N 1
ATOM 2298 C CA . PHE B 1 37 ? -8.102 -27.375 -15.766 1 97.5 37 PHE B CA 1
ATOM 2299 C C . PHE B 1 37 ? -6.891 -26.453 -15.875 1 97.5 37 PHE B C 1
ATOM 2301 O O . PHE B 1 37 ? -5.758 -26.938 -15.961 1 97.5 37 PHE B O 1
ATOM 2308 N N . VAL B 1 38 ? -7.066 -25.172 -15.867 1 98.31 38 VAL B N 1
ATOM 2309 C CA . VAL B 1 38 ? -5.996 -24.172 -15.891 1 98.31 38 VAL B CA 1
ATOM 2310 C C . VAL B 1 38 ? -5.211 -24.234 -14.586 1 98.31 38 VAL B C 1
ATOM 2312 O O . VAL B 1 38 ? -3.98 -24.281 -14.594 1 98.31 38 VAL B O 1
ATOM 2315 N N . LEU B 1 39 ? -5.953 -24.25 -13.477 1 98.62 39 LEU B N 1
ATOM 2316 C CA . LEU B 1 39 ? -5.336 -24.297 -12.156 1 98.62 39 LEU B CA 1
ATOM 2317 C C . LEU B 1 39 ? -4.562 -25.609 -11.977 1 98.62 39 LEU B C 1
ATOM 2319 O O . LEU B 1 39 ? -3.439 -25.594 -11.477 1 98.62 39 LEU B O 1
ATOM 2323 N N . ALA B 1 40 ? -5.16 -26.734 -12.406 1 98.44 40 ALA B N 1
ATOM 2324 C CA . ALA B 1 40 ? -4.508 -28.031 -12.297 1 98.44 40 ALA B CA 1
ATOM 2325 C C . ALA B 1 40 ? -3.184 -28.047 -13.055 1 98.44 40 ALA B C 1
ATOM 2327 O O . ALA B 1 40 ? -2.193 -28.609 -12.578 1 98.44 40 ALA B O 1
ATOM 2328 N N . ASP B 1 41 ? -3.225 -27.5 -14.203 1 97.81 41 ASP B N 1
ATOM 2329 C CA . ASP B 1 41 ? -2.012 -27.406 -15.008 1 97.81 41 ASP B CA 1
ATOM 2330 C C . ASP B 1 41 ? -0.902 -26.688 -14.258 1 97.81 41 ASP B C 1
ATOM 2332 O O . ASP B 1 41 ? 0.237 -27.156 -14.211 1 97.81 41 ASP B O 1
ATOM 2336 N N . CYS B 1 42 ? -1.175 -25.547 -13.727 1 98.38 42 CYS B N 1
ATOM 2337 C CA . CYS B 1 42 ? -0.211 -24.734 -12.992 1 98.38 42 CYS B CA 1
ATOM 2338 C C . CYS B 1 42 ? 0.291 -25.469 -11.75 1 98.38 42 CYS B C 1
ATOM 2340 O O . CYS B 1 42 ? 1.493 -25.484 -11.484 1 98.38 42 CYS B O 1
ATOM 2342 N N . ILE B 1 43 ? -0.613 -26.062 -11 1 98.62 43 ILE B N 1
ATOM 2343 C CA . ILE B 1 43 ? -0.256 -26.828 -9.812 1 98.62 43 ILE B CA 1
ATOM 2344 C C . ILE B 1 43 ? 0.733 -27.938 -10.188 1 98.62 43 ILE B C 1
ATOM 2346 O O . ILE B 1 43 ? 1.748 -28.125 -9.516 1 98.62 43 ILE B O 1
ATOM 2350 N N . SER B 1 44 ? 0.422 -28.609 -11.273 1 97.94 44 SER B N 1
ATOM 2351 C CA . SER B 1 44 ? 1.27 -29.703 -11.719 1 97.94 44 SER B CA 1
ATOM 2352 C C . SER B 1 44 ? 2.689 -29.234 -12.008 1 97.94 44 SER B C 1
ATOM 2354 O O . SER B 1 44 ? 3.658 -29.922 -11.703 1 97.94 44 SER B O 1
ATOM 2356 N N . LEU B 1 45 ? 2.822 -28.078 -12.609 1 97.25 45 LEU B N 1
ATOM 2357 C CA . LEU B 1 45 ? 4.137 -27.516 -12.914 1 97.25 45 LEU B CA 1
ATOM 2358 C C . LEU B 1 45 ? 4.945 -27.312 -11.633 1 97.25 45 LEU B C 1
ATOM 2360 O O . LEU B 1 45 ? 6.121 -27.688 -11.578 1 97.25 45 LEU B O 1
ATOM 2364 N N . VAL B 1 46 ? 4.336 -26.766 -10.625 1 98.06 46 VAL B N 1
ATOM 2365 C CA . VAL B 1 46 ? 5.027 -26.438 -9.383 1 98.06 46 VAL B CA 1
ATOM 2366 C C . VAL B 1 46 ? 5.332 -27.719 -8.609 1 98.06 46 VAL B C 1
ATOM 2368 O O . VAL B 1 46 ? 6.414 -27.859 -8.039 1 98.06 46 VAL B O 1
ATOM 2371 N N . GLU B 1 47 ? 4.379 -28.672 -8.617 1 97.31 47 GLU B N 1
ATOM 2372 C CA . GLU B 1 47 ? 4.59 -29.969 -7.969 1 97.31 47 GLU B CA 1
ATOM 2373 C C . GLU B 1 47 ? 5.781 -30.703 -8.578 1 97.31 47 GLU B C 1
ATOM 2375 O O . GLU B 1 47 ? 6.594 -31.281 -7.852 1 97.31 47 GLU B O 1
ATOM 2380 N N . ARG B 1 48 ? 5.82 -30.703 -9.867 1 95.19 48 ARG B N 1
ATOM 2381 C CA . ARG B 1 48 ? 6.91 -31.375 -10.555 1 95.19 48 ARG B CA 1
ATOM 2382 C C . ARG B 1 48 ? 8.258 -30.781 -10.164 1 95.19 48 ARG B C 1
ATOM 2384 O O . ARG B 1 48 ? 9.266 -31.5 -10.102 1 95.19 48 ARG B O 1
ATOM 2391 N N . ALA B 1 49 ? 8.305 -29.516 -9.945 1 96.19 49 ALA B N 1
ATOM 2392 C CA . ALA B 1 49 ? 9.539 -28.828 -9.555 1 96.19 49 ALA B CA 1
ATOM 2393 C C . ALA B 1 49 ? 9.883 -29.125 -8.102 1 96.19 49 ALA B C 1
ATOM 2395 O O . ALA B 1 49 ? 11.023 -28.938 -7.672 1 96.19 49 ALA B O 1
ATOM 2396 N N . GLY B 1 50 ? 8.859 -29.562 -7.324 1 96.75 50 GLY B N 1
ATOM 2397 C CA . GLY B 1 50 ? 9.07 -29.859 -5.918 1 96.75 50 GLY B CA 1
ATOM 2398 C C . GLY B 1 50 ? 9.414 -28.625 -5.098 1 96.75 50 GLY B C 1
ATOM 2399 O O . GLY B 1 50 ? 10.297 -28.672 -4.242 1 96.75 50 GLY B O 1
ATOM 2400 N N . LEU B 1 51 ? 8.859 -27.516 -5.359 1 98 51 LEU B N 1
ATOM 2401 C CA . LEU B 1 51 ? 9.172 -26.266 -4.691 1 98 51 LEU B CA 1
ATOM 2402 C C . LEU B 1 51 ? 8.016 -25.812 -3.812 1 98 51 LEU B C 1
ATOM 2404 O O . LEU B 1 51 ? 6.855 -26.094 -4.113 1 98 51 LEU B O 1
ATOM 2408 N N . PRO B 1 52 ? 8.328 -25.125 -2.693 1 98.56 52 PRO B N 1
ATOM 2409 C CA . PRO B 1 52 ? 7.273 -24.484 -1.905 1 98.56 52 PRO B CA 1
ATOM 2410 C C . PRO B 1 52 ? 6.566 -23.359 -2.664 1 98.56 52 PRO B C 1
ATOM 2412 O O . PRO B 1 52 ? 7.172 -22.703 -3.52 1 98.56 52 PRO B O 1
ATOM 2415 N N . ALA B 1 53 ? 5.293 -23.156 -2.363 1 98.75 53 ALA B N 1
ATOM 2416 C CA . ALA B 1 53 ? 4.512 -22.109 -3.008 1 98.75 53 ALA B CA 1
ATOM 2417 C C . ALA B 1 53 ? 3.322 -21.703 -2.143 1 98.75 53 ALA B C 1
ATOM 2419 O O . ALA B 1 53 ? 2.84 -22.484 -1.325 1 98.75 53 ALA B O 1
ATOM 2420 N N . THR B 1 54 ? 2.932 -20.516 -2.211 1 98.94 54 THR B N 1
ATOM 2421 C CA . THR B 1 54 ? 1.733 -20 -1.555 1 98.94 54 THR B CA 1
ATOM 2422 C C . THR B 1 54 ? 0.651 -19.672 -2.58 1 98.94 54 THR B C 1
ATOM 2424 O O . THR B 1 54 ? 0.898 -18.953 -3.545 1 98.94 54 THR B O 1
ATOM 2427 N N . TRP B 1 55 ? -0.506 -20.266 -2.385 1 98.94 55 TRP B N 1
ATOM 2428 C CA . TRP B 1 55 ? -1.632 -20.109 -3.301 1 98.94 55 TRP B CA 1
ATOM 2429 C C . TRP B 1 55 ? -2.727 -19.25 -2.678 1 98.94 55 TRP B C 1
ATOM 2431 O O . TRP B 1 55 ? -3.338 -19.641 -1.679 1 98.94 55 TRP B O 1
ATOM 2441 N N . PHE B 1 56 ? -3.006 -18.109 -3.246 1 98.94 56 PHE B N 1
ATOM 2442 C CA . PHE B 1 56 ? -4.039 -17.203 -2.773 1 98.94 56 PHE B CA 1
ATOM 2443 C C . PHE B 1 56 ? -5.387 -17.531 -3.4 1 98.94 56 PHE B C 1
ATOM 2445 O O . PHE B 1 56 ? -5.617 -17.25 -4.578 1 98.94 56 PHE B O 1
ATOM 2452 N N . LEU B 1 57 ? -6.273 -18.016 -2.621 1 98.62 57 LEU B N 1
ATOM 2453 C CA . LEU B 1 57 ? -7.535 -18.609 -3.047 1 98.62 57 LEU B CA 1
ATOM 2454 C C . LEU B 1 57 ? -8.633 -17.562 -3.141 1 98.62 57 LEU B C 1
ATOM 2456 O O . LEU B 1 57 ? -8.805 -16.75 -2.221 1 98.62 57 LEU B O 1
ATOM 2460 N N . THR B 1 58 ? -9.367 -17.594 -4.223 1 97.69 58 THR B N 1
ATOM 2461 C CA . THR B 1 58 ? -10.422 -16.609 -4.469 1 97.69 58 THR B CA 1
ATOM 2462 C C . THR B 1 58 ? -11.797 -17.281 -4.469 1 97.69 58 THR B C 1
ATOM 2464 O O . THR B 1 58 ? -12.797 -16.641 -4.16 1 97.69 58 THR B O 1
ATOM 2467 N N . HIS B 1 59 ? -11.875 -18.547 -4.855 1 97.5 59 HIS B N 1
ATOM 2468 C CA . HIS B 1 59 ? -13.141 -19.234 -5.043 1 97.5 59 HIS B CA 1
ATOM 2469 C C . HIS B 1 59 ? -13.016 -20.719 -4.723 1 97.5 59 HIS B C 1
ATOM 2471 O O . HIS B 1 59 ? -11.906 -21.234 -4.547 1 97.5 59 HIS B O 1
ATOM 2477 N N . LYS B 1 60 ? -14.133 -21.344 -4.582 1 96.62 60 LYS B N 1
ATOM 2478 C CA . LYS B 1 60 ? -14.141 -22.781 -4.34 1 96.62 60 LYS B CA 1
ATOM 2479 C C . LYS B 1 60 ? -13.641 -23.547 -5.562 1 96.62 60 LYS B C 1
ATOM 2481 O O . LYS B 1 60 ? -13.938 -23.172 -6.699 1 96.62 60 LYS B O 1
ATOM 2486 N N . THR B 1 61 ? -12.914 -24.578 -5.32 1 97.5 61 THR B N 1
ATOM 2487 C CA . THR B 1 61 ? -12.406 -25.453 -6.363 1 97.5 61 THR B CA 1
ATOM 2488 C C . THR B 1 61 ? -12.227 -26.875 -5.832 1 97.5 61 THR B C 1
ATOM 2490 O O . THR B 1 61 ? -11.844 -27.062 -4.676 1 97.5 61 THR B O 1
ATOM 2493 N N . PRO B 1 62 ? -12.484 -27.875 -6.711 1 97.38 62 PRO B N 1
ATOM 2494 C CA . PRO B 1 62 ? -12.242 -29.25 -6.277 1 97.38 62 PRO B CA 1
ATOM 2495 C C . PRO B 1 62 ? -10.766 -29.531 -6.027 1 97.38 62 PRO B C 1
ATOM 2497 O O . PRO B 1 62 ? -10.422 -30.578 -5.465 1 97.38 62 PRO B O 1
ATOM 2500 N N . LEU B 1 63 ? -9.922 -28.609 -6.363 1 98.25 63 LEU B N 1
ATOM 2501 C CA . LEU B 1 63 ? -8.477 -28.812 -6.258 1 98.25 63 LEU B CA 1
ATOM 2502 C C . LEU B 1 63 ? -7.969 -28.391 -4.887 1 98.25 63 LEU B C 1
ATOM 2504 O O . LEU B 1 63 ? -6.766 -28.438 -4.625 1 98.25 63 LEU B O 1
ATOM 2508 N N . LEU B 1 64 ? -8.859 -27.984 -4.066 1 96.75 64 LEU B N 1
ATOM 2509 C CA . LEU B 1 64 ? -8.484 -27.5 -2.742 1 96.75 64 LEU B CA 1
ATOM 2510 C C . LEU B 1 64 ? -7.77 -28.578 -1.946 1 96.75 64 LEU B C 1
ATOM 2512 O O . LEU B 1 64 ? -6.773 -28.312 -1.271 1 96.75 64 LEU B O 1
ATOM 2516 N N . ASP B 1 65 ? -8.266 -29.766 -2.043 1 95.94 65 ASP B N 1
ATOM 2517 C CA . ASP B 1 65 ? -7.656 -30.891 -1.331 1 95.94 65 ASP B CA 1
ATOM 2518 C C . ASP B 1 65 ? -6.234 -31.141 -1.829 1 95.94 65 ASP B C 1
ATOM 2520 O O . ASP B 1 65 ? -5.348 -31.484 -1.042 1 95.94 65 ASP B O 1
ATOM 2524 N N . ARG B 1 66 ? -6.148 -31.062 -3.094 1 97.75 66 ARG B N 1
ATOM 2525 C CA . ARG B 1 66 ? -4.824 -31.219 -3.682 1 97.75 66 ARG B CA 1
ATOM 2526 C C . ARG B 1 66 ? -3.861 -30.156 -3.176 1 97.75 66 ARG B C 1
ATOM 2528 O O . ARG B 1 66 ? -2.748 -30.469 -2.746 1 97.75 66 ARG B O 1
ATOM 2535 N N . LEU B 1 67 ? -4.234 -28.938 -3.158 1 97.69 67 LEU B N 1
ATOM 2536 C CA . LEU B 1 67 ? -3.424 -27.844 -2.66 1 97.69 67 LEU B CA 1
ATOM 2537 C C . LEU B 1 67 ? -3.088 -28.031 -1.186 1 97.69 67 LEU B C 1
ATOM 2539 O O . LEU B 1 67 ? -1.925 -27.922 -0.791 1 97.69 67 LEU B O 1
ATOM 2543 N N . GLY B 1 68 ? -4.109 -28.312 -0.418 1 96.31 68 GLY B N 1
ATOM 2544 C CA . GLY B 1 68 ? -3.949 -28.453 1.02 1 96.31 68 GLY B CA 1
ATOM 2545 C C . GLY B 1 68 ? -3.191 -29.703 1.415 1 96.31 68 GLY B C 1
ATOM 2546 O O . GLY B 1 68 ? -2.631 -29.781 2.51 1 96.31 68 GLY B O 1
ATOM 2547 N N . GLY B 1 69 ? -3.227 -30.719 0.565 1 96.62 69 GLY B N 1
ATOM 2548 C CA . GLY B 1 69 ? -2.58 -31.984 0.863 1 96.62 69 GLY B CA 1
ATOM 2549 C C . GLY B 1 69 ? -1.084 -31.969 0.608 1 96.62 69 GLY B C 1
ATOM 2550 O O . GLY B 1 69 ? -0.364 -32.875 1.041 1 96.62 69 GLY B O 1
ATOM 2551 N N . ASN B 1 70 ? -0.596 -31.047 -0.096 1 97.75 70 ASN B N 1
ATOM 2552 C CA . ASN B 1 70 ? 0.829 -30.891 -0.372 1 97.75 70 ASN B CA 1
ATOM 2553 C C . ASN B 1 70 ? 1.527 -30.094 0.724 1 97.75 70 ASN B C 1
ATOM 2555 O O . ASN B 1 70 ? 1.251 -28.906 0.902 1 97.75 70 ASN B O 1
ATOM 2559 N N . SER B 1 71 ? 2.451 -30.672 1.425 1 97.06 71 SER B N 1
ATOM 2560 C CA . SER B 1 71 ? 3.1 -30.062 2.586 1 97.06 71 SER B CA 1
ATOM 2561 C C . SER B 1 71 ? 3.984 -28.891 2.182 1 97.06 71 SER B C 1
ATOM 2563 O O . SER B 1 71 ? 4.352 -28.062 3.02 1 97.06 71 SER B O 1
ATOM 2565 N N . ASP B 1 72 ? 4.309 -28.828 0.931 1 97.94 72 ASP B N 1
ATOM 2566 C CA . ASP B 1 72 ? 5.152 -27.734 0.449 1 97.94 72 ASP B CA 1
ATOM 2567 C C . ASP B 1 72 ? 4.316 -26.516 0.08 1 97.94 72 ASP B C 1
ATOM 2569 O O . ASP B 1 72 ? 4.859 -25.453 -0.231 1 97.94 72 ASP B O 1
ATOM 2573 N N . PHE B 1 73 ? 3.021 -26.656 0.116 1 98.69 73 PHE B N 1
ATOM 2574 C CA . PHE B 1 73 ? 2.146 -25.578 -0.309 1 98.69 73 PHE B CA 1
ATOM 2575 C C . PHE B 1 73 ? 1.478 -24.906 0.892 1 98.69 73 PHE B C 1
ATOM 2577 O O . PHE B 1 73 ? 1.313 -25.547 1.939 1 98.69 73 PHE B O 1
ATOM 2584 N N . GLU B 1 74 ? 1.274 -23.641 0.77 1 98.81 74 GLU B N 1
ATOM 2585 C CA . GLU B 1 74 ? 0.42 -22.844 1.654 1 98.81 74 GLU B CA 1
ATOM 2586 C C . GLU B 1 74 ? -0.805 -22.328 0.913 1 98.81 74 GLU B C 1
ATOM 2588 O O . GLU B 1 74 ? -0.698 -21.859 -0.226 1 98.81 74 GLU B O 1
ATOM 2593 N N . ILE B 1 75 ? -1.972 -22.453 1.537 1 98.69 75 ILE B N 1
ATOM 2594 C CA . ILE B 1 75 ? -3.158 -21.781 1.017 1 98.69 75 ILE B CA 1
ATOM 2595 C C . ILE B 1 75 ? -3.406 -20.5 1.794 1 98.69 75 ILE B C 1
ATOM 2597 O O . ILE B 1 75 ? -3.404 -20.5 3.027 1 98.69 75 ILE B O 1
ATOM 2601 N N . ALA B 1 76 ? -3.541 -19.359 1.13 1 98.88 76 ALA B N 1
ATOM 2602 C CA . ALA B 1 76 ? -3.893 -18.047 1.668 1 98.88 76 ALA B CA 1
ATOM 2603 C C . ALA B 1 76 ? -5.121 -17.469 0.964 1 98.88 76 ALA B C 1
ATOM 2605 O O . ALA B 1 76 ? -5.738 -18.141 0.139 1 98.88 76 ALA B O 1
ATOM 2606 N N . LEU B 1 77 ? -5.551 -16.266 1.357 1 98.88 77 LEU B N 1
ATOM 2607 C CA . LEU B 1 77 ? -6.844 -15.758 0.913 1 98.88 77 LEU B CA 1
ATOM 2608 C C . LEU B 1 77 ? -6.66 -14.625 -0.1 1 98.88 77 LEU B C 1
ATOM 2610 O O . LEU B 1 77 ? -5.766 -13.797 0.046 1 98.88 77 LEU B O 1
ATOM 2614 N N . HIS B 1 78 ? -7.535 -14.586 -1.078 1 98.81 78 HIS B N 1
ATOM 2615 C CA . HIS B 1 78 ? -7.512 -13.578 -2.129 1 98.81 78 HIS B CA 1
ATOM 2616 C C . HIS B 1 78 ? -8.875 -12.906 -2.283 1 98.81 78 HIS B C 1
ATOM 2618 O O . HIS B 1 78 ? -9.469 -12.945 -3.359 1 98.81 78 HIS B O 1
ATOM 2624 N N . PRO B 1 79 ? -9.32 -12.188 -1.278 1 98.62 79 PRO B N 1
ATOM 2625 C CA . PRO B 1 79 ? -10.641 -11.555 -1.334 1 98.62 79 PRO B CA 1
ATOM 2626 C C . PRO B 1 79 ? -10.719 -10.461 -2.398 1 98.62 79 PRO B C 1
ATOM 2628 O O . PRO B 1 79 ? -9.703 -9.836 -2.73 1 98.62 79 PRO B O 1
ATOM 2631 N N . ASN B 1 80 ? -11.898 -10.266 -2.949 1 97.88 80 ASN B N 1
ATOM 2632 C CA . ASN B 1 80 ? -12.156 -9.273 -3.982 1 97.88 80 ASN B CA 1
ATOM 2633 C C . ASN B 1 80 ? -13.023 -8.133 -3.455 1 97.88 80 ASN B C 1
ATOM 2635 O O . ASN B 1 80 ? -14.234 -8.273 -3.33 1 97.88 80 ASN B O 1
ATOM 2639 N N . PHE B 1 81 ? -12.422 -6.992 -3.309 1 97.69 81 PHE B N 1
ATOM 2640 C CA . PHE B 1 81 ? -13.141 -5.848 -2.76 1 97.69 81 PHE B CA 1
ATOM 2641 C C . PHE B 1 81 ? -13.562 -4.891 -3.869 1 97.69 81 PHE B C 1
ATOM 2643 O O . PHE B 1 81 ? -14.133 -3.832 -3.6 1 97.69 81 PHE B O 1
ATOM 2650 N N . ASN B 1 82 ? -13.344 -5.145 -5.145 1 96.19 82 ASN B N 1
ATOM 2651 C CA . ASN B 1 82 ? -13.625 -4.273 -6.281 1 96.19 82 ASN B CA 1
ATOM 2652 C C . ASN B 1 82 ? -15.086 -3.836 -6.312 1 96.19 82 ASN B C 1
ATOM 2654 O O . ASN B 1 82 ? -15.391 -2.684 -6.629 1 96.19 82 ASN B O 1
ATOM 2658 N N . PRO B 1 83 ? -16.016 -4.762 -6 1 95.06 83 PRO B N 1
ATOM 2659 C CA . PRO B 1 83 ? -17.422 -4.363 -6.062 1 95.06 83 PRO B CA 1
ATOM 2660 C C . PRO B 1 83 ? -17.734 -3.182 -5.145 1 95.06 83 PRO B C 1
ATOM 2662 O O . PRO B 1 83 ? -18.688 -2.43 -5.406 1 95.06 83 PRO B O 1
ATOM 2665 N N . LEU B 1 84 ? -16.984 -2.957 -4.086 1 94.56 84 LEU B N 1
ATOM 2666 C CA . LEU B 1 84 ? -17.188 -1.821 -3.191 1 94.56 84 LEU B CA 1
ATOM 2667 C C . LEU B 1 84 ? -16.906 -0.506 -3.912 1 94.56 84 LEU B C 1
ATOM 2669 O O . LEU B 1 84 ? -17.672 0.452 -3.785 1 94.56 84 LEU B O 1
ATOM 2673 N N . PHE B 1 85 ? -15.867 -0.496 -4.75 1 92.62 85 PHE B N 1
ATOM 2674 C CA . PHE B 1 85 ? -15.445 0.714 -5.445 1 92.62 85 PHE B CA 1
ATOM 2675 C C . PHE B 1 85 ? -16.406 1.062 -6.574 1 92.62 85 PHE B C 1
ATOM 2677 O O . PHE B 1 85 ? -16.578 2.234 -6.918 1 92.62 85 PHE B O 1
ATOM 2684 N N . ASN B 1 86 ? -17.062 0.086 -7.086 1 88.31 86 ASN B N 1
ATOM 2685 C CA . ASN B 1 86 ? -17.969 0.283 -8.211 1 88.31 86 ASN B CA 1
ATOM 2686 C C . ASN B 1 86 ? -19.422 0.351 -7.746 1 88.31 86 ASN B C 1
ATOM 2688 O O . ASN B 1 86 ? -20.328 0.457 -8.57 1 88.31 86 ASN B O 1
ATOM 2692 N N . ARG B 1 87 ? -19.719 0.196 -6.477 1 88.19 87 ARG B N 1
ATOM 2693 C CA . ARG B 1 87 ? -21.031 0.246 -5.836 1 88.19 87 ARG B CA 1
ATOM 2694 C C . ARG B 1 87 ? -21.922 -0.896 -6.32 1 88.19 87 ARG B C 1
ATOM 2696 O O . ARG B 1 87 ? -23.125 -0.713 -6.52 1 88.19 87 ARG B O 1
ATOM 2703 N N . THR B 1 88 ? -21.328 -2.02 -6.551 1 88.19 88 THR B N 1
ATOM 2704 C CA . THR B 1 88 ? -22.094 -3.188 -6.965 1 88.19 88 THR B CA 1
ATOM 2705 C C . THR B 1 88 ? -22.062 -4.266 -5.887 1 88.19 88 THR B C 1
ATOM 2707 O O . THR B 1 88 ? -22.578 -5.367 -6.086 1 88.19 88 THR B O 1
ATOM 2710 N N . ALA B 1 89 ? -21.422 -3.9 -4.805 1 89.12 89 ALA B N 1
ATOM 2711 C CA . ALA B 1 89 ? -21.281 -4.895 -3.746 1 89.12 89 ALA B CA 1
ATOM 2712 C C . ALA B 1 89 ? -22.609 -5.164 -3.064 1 89.12 89 ALA B C 1
ATOM 2714 O O . ALA B 1 89 ? -23.391 -4.234 -2.805 1 89.12 89 ALA B O 1
ATOM 2715 N N . GLN B 1 90 ? -22.812 -6.48 -2.848 1 88.5 90 GLN B N 1
ATOM 2716 C CA . GLN B 1 90 ? -23.984 -6.887 -2.082 1 88.5 90 GLN B CA 1
ATOM 2717 C C . GLN B 1 90 ? -23.719 -6.809 -0.583 1 88.5 90 GLN B C 1
ATOM 2719 O O . GLN B 1 90 ? -24.641 -6.652 0.212 1 88.5 90 GLN B O 1
ATOM 2724 N N . TYR B 1 91 ? -22.406 -6.953 -0.248 1 90.69 91 TYR B N 1
ATOM 2725 C CA . TYR B 1 91 ? -21.969 -7.02 1.141 1 90.69 91 TYR B CA 1
ATOM 2726 C C . TYR B 1 91 ? -20.875 -5.984 1.42 1 90.69 91 TYR B C 1
ATOM 2728 O O . TYR B 1 91 ? -20.281 -5.434 0.491 1 90.69 91 TYR B O 1
ATOM 2736 N N . GLY B 1 92 ? -20.703 -5.652 2.721 1 95.31 92 GLY B N 1
ATOM 2737 C CA . GLY B 1 92 ? -19.578 -4.82 3.105 1 95.31 92 GLY B CA 1
ATOM 2738 C C . GLY B 1 92 ? -18.25 -5.566 3.111 1 95.31 92 GLY B C 1
ATOM 2739 O O . GLY B 1 92 ? -18.219 -6.77 2.836 1 95.31 92 GLY B O 1
ATOM 2740 N N . ALA B 1 93 ? -17.172 -4.855 3.449 1 97.75 93 ALA B N 1
ATOM 2741 C CA . ALA B 1 93 ? -15.812 -5.383 3.375 1 97.75 93 ALA B CA 1
ATOM 2742 C C . ALA B 1 93 ? -15.648 -6.59 4.293 1 97.75 93 ALA B C 1
ATOM 2744 O O . ALA B 1 93 ? -15.039 -7.594 3.906 1 97.75 93 ALA B O 1
ATOM 2745 N N . GLU B 1 94 ? -16.172 -6.504 5.523 1 97.38 94 GLU B N 1
ATOM 2746 C CA . GLU B 1 94 ? -15.992 -7.59 6.48 1 97.38 94 GLU B CA 1
ATOM 2747 C C . GLU B 1 94 ? -16.641 -8.875 5.992 1 97.38 94 GLU B C 1
ATOM 2749 O O . GLU B 1 94 ? -16.047 -9.953 6.066 1 97.38 94 GLU B O 1
ATOM 2754 N N . GLU B 1 95 ? -17.828 -8.766 5.488 1 97.38 95 GLU B N 1
ATOM 2755 C CA . GLU B 1 95 ? -18.547 -9.938 4.988 1 97.38 95 GLU B CA 1
ATOM 2756 C C . GLU B 1 95 ? -17.859 -10.523 3.758 1 97.38 95 GLU B C 1
ATOM 2758 O O . GLU B 1 95 ? -17.781 -11.742 3.596 1 97.38 95 GLU B O 1
ATOM 2763 N N . ILE B 1 96 ? -17.375 -9.648 2.865 1 97.62 96 ILE B N 1
ATOM 2764 C CA . ILE B 1 96 ? -16.625 -10.102 1.703 1 97.62 96 ILE B CA 1
ATOM 2765 C C . ILE B 1 96 ? -15.43 -10.93 2.158 1 97.62 96 ILE B C 1
ATOM 2767 O O . ILE B 1 96 ? -15.188 -12.031 1.643 1 97.62 96 ILE B O 1
ATOM 2771 N N . PHE B 1 97 ? -14.766 -10.453 3.176 1 98.5 97 PHE B N 1
ATOM 2772 C CA . PHE B 1 97 ? -13.594 -11.148 3.699 1 98.5 97 PHE B CA 1
ATOM 2773 C C . PHE B 1 97 ? -14 -12.484 4.324 1 98.5 97 PHE B C 1
ATOM 2775 O O . PHE B 1 97 ? -13.375 -13.516 4.062 1 98.5 97 PHE B O 1
ATOM 2782 N N . GLU B 1 98 ? -15.008 -12.469 5.148 1 98.12 98 GLU B N 1
ATOM 2783 C CA . GLU B 1 98 ? -15.461 -13.672 5.84 1 98.12 98 GLU B CA 1
ATOM 2784 C C . GLU B 1 98 ? -15.836 -14.766 4.848 1 98.12 98 GLU B C 1
ATOM 2786 O O . GLU B 1 98 ? -15.523 -15.938 5.066 1 98.12 98 GLU B O 1
ATOM 2791 N N . ARG B 1 99 ? -16.547 -14.391 3.822 1 97.38 99 ARG B N 1
ATOM 2792 C CA . ARG B 1 99 ? -16.906 -15.359 2.799 1 97.38 99 ARG B CA 1
ATOM 2793 C C . ARG B 1 99 ? -15.672 -15.984 2.164 1 97.38 99 ARG B C 1
ATOM 2795 O O . ARG B 1 99 ? -15.633 -17.188 1.907 1 97.38 99 ARG B O 1
ATOM 2802 N N . CYS B 1 100 ? -14.656 -15.156 1.893 1 98 100 CYS B N 1
ATOM 2803 C CA . CYS B 1 100 ? -13.398 -15.672 1.349 1 98 100 CYS B CA 1
ATOM 2804 C C . CYS B 1 100 ? -12.695 -16.562 2.361 1 98 100 CYS B C 1
ATOM 2806 O O . CYS B 1 100 ? -12.195 -17.625 2.012 1 98 100 CYS B O 1
ATOM 2808 N N . ALA B 1 101 ? -12.664 -16.109 3.627 1 98.12 101 ALA B N 1
ATOM 2809 C CA . ALA B 1 101 ? -11.992 -16.859 4.691 1 98.12 101 ALA B CA 1
ATOM 2810 C C . ALA B 1 101 ? -12.609 -18.234 4.863 1 98.12 101 ALA B C 1
ATOM 2812 O O . ALA B 1 101 ? -11.906 -19.203 5.195 1 98.12 101 ALA B O 1
ATOM 2813 N N . ASN B 1 102 ? -13.867 -18.344 4.602 1 97.81 102 ASN B N 1
ATOM 2814 C CA . ASN B 1 102 ? -14.578 -19.609 4.762 1 97.81 102 ASN B CA 1
ATOM 2815 C C . ASN B 1 102 ? -14.164 -20.625 3.699 1 97.81 102 ASN B C 1
ATOM 2817 O O . ASN B 1 102 ? -14.422 -21.828 3.848 1 97.81 102 ASN B O 1
ATOM 2821 N N . LEU B 1 103 ? -13.586 -20.172 2.617 1 97.06 103 LEU B N 1
ATOM 2822 C CA . LEU B 1 103 ? -13.117 -21.078 1.577 1 97.06 103 LEU B CA 1
ATOM 2823 C C . LEU B 1 103 ? -12 -21.969 2.1 1 97.06 103 LEU B C 1
ATOM 2825 O O . LEU B 1 103 ? -11.836 -23.109 1.644 1 97.06 103 LEU B O 1
ATOM 2829 N N . SER B 1 104 ? -11.148 -21.453 2.977 1 96.38 104 SER B N 1
ATOM 2830 C CA . SER B 1 104 ? -10.031 -22.203 3.562 1 96.38 104 SER B CA 1
ATOM 2831 C C . SER B 1 104 ? -9.797 -21.797 5.012 1 96.38 104 SER B C 1
ATOM 2833 O O . SER B 1 104 ? -8.906 -20.984 5.301 1 96.38 104 SER B O 1
ATOM 2835 N N . PRO B 1 105 ? -10.586 -22.438 5.867 1 95.25 105 PRO B N 1
ATOM 2836 C CA . PRO B 1 105 ? -10.391 -22.125 7.285 1 95.25 105 PRO B CA 1
ATOM 2837 C C . PRO B 1 105 ? -8.969 -22.453 7.766 1 95.25 105 PRO B C 1
ATOM 2839 O O . PRO B 1 105 ? -8.406 -23.469 7.379 1 95.25 105 PRO B O 1
ATOM 2842 N N . GLY B 1 106 ? -8.367 -21.547 8.469 1 95.38 106 GLY B N 1
ATOM 2843 C CA . GLY B 1 106 ? -7.023 -21.766 8.984 1 95.38 106 GLY B CA 1
ATOM 2844 C C . GLY B 1 106 ? -5.961 -21 8.219 1 95.38 106 GLY B C 1
ATOM 2845 O O . GLY B 1 106 ? -4.805 -20.922 8.648 1 95.38 106 GLY B O 1
ATOM 2846 N N . SER B 1 107 ? -6.309 -20.484 7.004 1 97.75 107 SER B N 1
ATOM 2847 C CA . SER B 1 107 ? -5.379 -19.625 6.27 1 97.75 107 SER B CA 1
ATOM 2848 C C . SER B 1 107 ? -4.973 -18.422 7.098 1 97.75 107 SER B C 1
ATOM 2850 O O . SER B 1 107 ? -5.801 -17.828 7.789 1 97.75 107 SER B O 1
ATOM 2852 N N . VAL B 1 108 ? -3.725 -18 6.938 1 97.75 108 VAL B N 1
ATOM 2853 C CA . VAL B 1 108 ? -3.246 -16.953 7.824 1 97.75 108 VAL B CA 1
ATOM 2854 C C . VAL B 1 108 ? -2.721 -15.781 6.996 1 97.75 108 VAL B C 1
ATOM 2856 O O . VAL B 1 108 ? -2.281 -14.766 7.551 1 97.75 108 VAL B O 1
ATOM 2859 N N . GLY B 1 109 ? -2.721 -15.875 5.691 1 98.69 109 GLY B N 1
ATOM 2860 C CA . GLY B 1 109 ? -2.252 -14.82 4.805 1 98.69 109 GLY B CA 1
ATOM 2861 C C . GLY B 1 109 ? -3.328 -14.305 3.869 1 98.69 109 GLY B C 1
ATOM 2862 O O . GLY B 1 109 ? -4.281 -15.023 3.559 1 98.69 109 GLY B O 1
ATOM 2863 N N . VAL B 1 110 ? -3.131 -13.094 3.471 1 98.81 110 VAL B N 1
ATOM 2864 C CA . VAL B 1 110 ? -4.129 -12.516 2.58 1 98.81 110 VAL B CA 1
ATOM 2865 C C . VAL B 1 110 ? -3.447 -11.594 1.567 1 98.81 110 VAL B C 1
ATOM 2867 O O . VAL B 1 110 ? -2.508 -10.875 1.908 1 98.81 110 VAL B O 1
ATOM 2870 N N . ARG B 1 111 ? -3.832 -11.656 0.347 1 98.88 111 ARG B N 1
ATOM 2871 C CA . ARG B 1 111 ? -3.582 -10.688 -0.71 1 98.88 111 ARG B CA 1
ATOM 2872 C C . ARG B 1 111 ? -4.879 -10.266 -1.391 1 98.88 111 ARG B C 1
ATOM 2874 O O . ARG B 1 111 ? -5.586 -11.102 -1.962 1 98.88 111 ARG B O 1
ATOM 2881 N N . SER B 1 112 ? -5.156 -8.984 -1.336 1 98.69 112 SER B N 1
ATOM 2882 C CA . SER B 1 112 ? -6.406 -8.508 -1.918 1 98.69 112 SER B CA 1
ATOM 2883 C C . SER B 1 112 ? -6.324 -8.453 -3.439 1 98.69 112 SER B C 1
ATOM 2885 O O . SER B 1 112 ? -5.297 -8.055 -3.994 1 98.69 112 SER B O 1
ATOM 2887 N N . HIS B 1 113 ? -7.406 -8.922 -4.07 1 98.06 113 HIS B N 1
ATOM 2888 C CA . HIS B 1 113 ? -7.527 -8.648 -5.5 1 98.06 113 HIS B CA 1
ATOM 2889 C C . HIS B 1 113 ? -7.344 -7.16 -5.789 1 98.06 113 HIS B C 1
ATOM 2891 O O . HIS B 1 113 ? -7.852 -6.316 -5.051 1 98.06 113 HIS B O 1
ATOM 2897 N N . SER B 1 114 ? -6.594 -6.824 -6.832 1 96.81 114 SER B N 1
ATOM 2898 C CA . SER B 1 114 ? -6.309 -5.449 -7.23 1 96.81 114 SER B CA 1
ATOM 2899 C C . SER B 1 114 ? -5.496 -4.719 -6.164 1 96.81 114 SER B C 1
ATOM 2901 O O . SER B 1 114 ? -5.539 -3.49 -6.078 1 96.81 114 SER B O 1
ATOM 2903 N N . VAL B 1 115 ? -4.871 -5.438 -5.203 1 96.31 115 VAL B N 1
ATOM 2904 C CA . VAL B 1 115 ? -4.012 -4.926 -4.145 1 96.31 115 VAL B CA 1
ATOM 2905 C C . VAL B 1 115 ? -4.77 -3.887 -3.318 1 96.31 115 VAL B C 1
ATOM 2907 O O . VAL B 1 115 ? -4.203 -2.863 -2.928 1 96.31 115 VAL B O 1
ATOM 2910 N N . SER B 1 116 ? -6.055 -4.141 -3.129 1 97.75 116 SER B N 1
ATOM 2911 C CA . SER B 1 116 ? -6.867 -3.246 -2.311 1 97.75 116 SER B CA 1
ATOM 2912 C C . SER B 1 116 ? -6.371 -3.213 -0.869 1 97.75 116 SER B C 1
ATOM 2914 O O . SER B 1 116 ? -6.117 -4.262 -0.27 1 97.75 116 SER B O 1
ATOM 2916 N N . GLN B 1 117 ? -6.23 -1.988 -0.34 1 97 117 GLN B N 1
ATOM 2917 C CA . GLN B 1 117 ? -5.746 -1.767 1.019 1 97 117 GLN B CA 1
ATOM 2918 C C . GLN B 1 117 ? -6.477 -0.6 1.679 1 97 117 GLN B C 1
ATOM 2920 O O . GLN B 1 117 ? -6.949 0.31 0.995 1 97 117 GLN B O 1
ATOM 2925 N N . SER B 1 118 ? -6.531 -0.658 2.902 1 96.56 118 SER B N 1
ATOM 2926 C CA . SER B 1 118 ? -6.961 0.421 3.785 1 96.56 118 SER B CA 1
ATOM 2927 C C . SER B 1 118 ? -6.758 0.05 5.25 1 96.56 118 SER B C 1
ATOM 2929 O O . SER B 1 118 ? -6.684 -1.132 5.594 1 96.56 118 SER B O 1
ATOM 2931 N N . THR B 1 119 ? -6.629 1.056 6.117 1 94.5 119 THR B N 1
ATOM 2932 C CA . THR B 1 119 ? -6.551 0.763 7.543 1 94.5 119 THR B CA 1
ATOM 2933 C C . THR B 1 119 ? -7.746 -0.074 7.988 1 94.5 119 THR B C 1
ATOM 2935 O O . THR B 1 119 ? -7.605 -0.974 8.82 1 94.5 119 THR B O 1
ATOM 2938 N N . GLY B 1 120 ? -8.945 0.245 7.418 1 94.38 120 GLY B N 1
ATOM 2939 C CA . GLY B 1 120 ? -10.117 -0.551 7.734 1 94.38 120 GLY B CA 1
ATOM 2940 C C . GLY B 1 120 ? -9.961 -2.018 7.375 1 94.38 120 GLY B C 1
ATOM 2941 O O . GLY B 1 120 ? -10.344 -2.896 8.148 1 94.38 120 GLY B O 1
ATOM 2942 N N . LEU B 1 121 ? -9.461 -2.305 6.203 1 96.69 121 LEU B N 1
ATOM 2943 C CA . LEU B 1 121 ? -9.234 -3.682 5.777 1 96.69 121 LEU B CA 1
ATOM 2944 C C . LEU B 1 121 ? -8.203 -4.363 6.672 1 96.69 121 LEU B C 1
ATOM 2946 O O . LEU B 1 121 ? -8.367 -5.527 7.043 1 96.69 121 LEU B O 1
ATOM 2950 N N . PHE B 1 122 ? -7.129 -3.648 7.035 1 95.88 122 PHE B N 1
ATOM 2951 C CA . PHE B 1 122 ? -6.113 -4.207 7.922 1 95.88 122 PHE B CA 1
ATOM 2952 C C . PHE B 1 122 ? -6.73 -4.637 9.25 1 95.88 122 PHE B C 1
ATOM 2954 O O . PHE B 1 122 ? -6.426 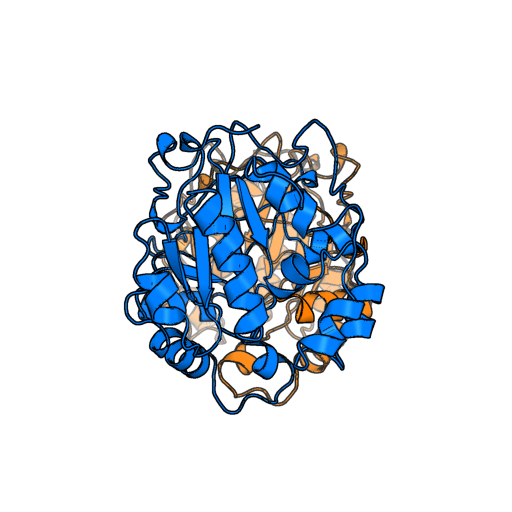-5.715 9.758 1 95.88 122 PHE B O 1
ATOM 2961 N N . ASN B 1 123 ? -7.574 -3.795 9.773 1 94.62 123 ASN B N 1
ATOM 2962 C CA . ASN B 1 123 ? -8.25 -4.125 11.023 1 94.62 123 ASN B CA 1
ATOM 2963 C C . ASN B 1 123 ? -9.109 -5.383 10.883 1 94.62 123 ASN B C 1
ATOM 2965 O O . ASN B 1 123 ? -9.172 -6.203 11.797 1 94.62 123 ASN B O 1
ATOM 2969 N N . ILE B 1 124 ? -9.812 -5.48 9.758 1 96.44 124 ILE B N 1
ATOM 2970 C CA . ILE B 1 124 ? -10.609 -6.676 9.484 1 96.44 124 ILE B CA 1
ATOM 2971 C C . ILE B 1 124 ? -9.703 -7.902 9.461 1 96.44 124 ILE B C 1
ATOM 2973 O O . ILE B 1 124 ? -10.031 -8.938 10.047 1 96.44 124 ILE B O 1
ATOM 2977 N N . PHE B 1 125 ? -8.523 -7.82 8.75 1 97.25 125 PHE B N 1
ATOM 2978 C CA . PHE B 1 125 ? -7.59 -8.938 8.672 1 97.25 125 PHE B CA 1
ATOM 2979 C C . PHE B 1 125 ? -7.141 -9.367 10.062 1 97.25 125 PHE B C 1
ATOM 2981 O O . PHE B 1 125 ? -7.176 -10.555 10.391 1 97.25 125 PHE B O 1
ATOM 2988 N N . ILE B 1 126 ? -6.793 -8.391 10.859 1 95.88 126 ILE B N 1
ATOM 2989 C CA . ILE B 1 126 ? -6.309 -8.656 12.203 1 95.88 126 ILE B CA 1
ATOM 2990 C C . ILE B 1 126 ? -7.414 -9.305 13.031 1 95.88 126 ILE B C 1
ATOM 2992 O O . ILE B 1 126 ? -7.188 -10.312 13.703 1 95.88 126 ILE B O 1
ATOM 2996 N N . LYS B 1 127 ? -8.562 -8.742 12.992 1 95.06 127 LYS B N 1
ATOM 2997 C CA . LYS B 1 127 ? -9.719 -9.234 13.734 1 95.06 127 LYS B CA 1
ATOM 2998 C C . LYS B 1 127 ? -9.977 -10.703 13.43 1 95.06 127 LYS B C 1
ATOM 3000 O O . LYS B 1 127 ? -10.391 -11.469 14.305 1 95.06 127 LYS B O 1
ATOM 3005 N N . HIS B 1 128 ? -9.711 -11.125 12.227 1 96.38 128 HIS B N 1
ATOM 3006 C CA . HIS B 1 128 ? -10.039 -12.477 11.805 1 96.38 128 HIS B CA 1
ATOM 3007 C C . HIS B 1 128 ? -8.812 -13.383 11.828 1 96.38 128 HIS B C 1
ATOM 3009 O O . HIS B 1 128 ? -8.805 -14.445 11.219 1 96.38 128 HIS B O 1
ATOM 3015 N N . GLY B 1 129 ? -7.703 -12.891 12.406 1 95.31 129 GLY B N 1
ATOM 3016 C CA . GLY B 1 129 ? -6.594 -13.758 12.766 1 95.31 129 GLY B CA 1
ATOM 3017 C C . GLY B 1 129 ? -5.562 -13.898 11.664 1 95.31 129 GLY B C 1
ATOM 3018 O O . GLY B 1 129 ? -4.766 -14.844 11.664 1 95.31 129 GLY B O 1
ATOM 3019 N N . MET B 1 130 ? -5.621 -13.039 10.68 1 97.38 130 MET B N 1
ATOM 3020 C CA . MET B 1 130 ? -4.562 -13.055 9.68 1 97.38 130 MET B CA 1
ATOM 3021 C C . MET B 1 130 ? -3.221 -12.656 10.289 1 97.38 130 MET B C 1
ATOM 3023 O O . MET B 1 130 ? -3.162 -11.781 11.148 1 97.38 130 MET B O 1
ATOM 3027 N N . GLN B 1 131 ? -2.219 -13.305 9.828 1 97.25 131 GLN B N 1
ATOM 3028 C CA . GLN B 1 131 ? -0.88 -13.047 10.344 1 97.25 131 GLN B CA 1
ATOM 3029 C C . GLN B 1 131 ? -0.096 -12.133 9.406 1 97.25 131 GLN B C 1
ATOM 3031 O O . GLN B 1 131 ? 0.768 -11.375 9.844 1 97.25 131 GLN B O 1
ATOM 3036 N N . TYR B 1 132 ? -0.409 -12.203 8.094 1 98.25 132 TYR B N 1
ATOM 3037 C CA . TYR B 1 132 ? 0.313 -11.328 7.172 1 98.25 132 TYR B CA 1
ATOM 3038 C C . TYR B 1 132 ? -0.567 -10.938 5.992 1 98.25 132 TYR B C 1
ATOM 3040 O O . TYR B 1 132 ? -1.58 -11.586 5.723 1 98.25 132 TYR B O 1
ATOM 3048 N N . GLU B 1 133 ? -0.232 -9.836 5.41 1 98.06 133 GLU B N 1
ATOM 3049 C CA . GLU B 1 133 ? -0.795 -9.453 4.121 1 98.06 133 GLU B CA 1
ATOM 3050 C C . GLU B 1 133 ? 0.304 -9.18 3.096 1 98.06 133 GLU B C 1
ATOM 3052 O O . GLU B 1 133 ? 1.438 -8.867 3.463 1 98.06 133 GLU B O 1
ATOM 3057 N N . CYS B 1 134 ? 0.034 -9.391 1.856 1 98.56 134 CYS B N 1
ATOM 3058 C CA . CYS B 1 134 ? 0.954 -9.203 0.74 1 98.56 134 CYS B CA 1
ATOM 3059 C C . CYS B 1 134 ? 0.33 -8.328 -0.339 1 98.56 134 CYS B C 1
ATOM 3061 O O . CYS B 1 134 ? 0.151 -8.766 -1.476 1 98.56 134 CYS B O 1
ATOM 3063 N N . ASN B 1 135 ? 0.056 -7.047 0.026 1 98.12 135 ASN B N 1
ATOM 3064 C CA . ASN B 1 135 ? -0.747 -6.199 -0.85 1 98.12 135 ASN B CA 1
ATOM 3065 C C . ASN B 1 135 ? 0.076 -5.047 -1.424 1 98.12 135 ASN B C 1
ATOM 3067 O O . ASN B 1 135 ? -0.451 -4.207 -2.154 1 98.12 135 ASN B O 1
ATOM 3071 N N . THR B 1 136 ? 1.372 -4.98 -1.134 1 97.06 136 THR B N 1
ATOM 3072 C CA . THR B 1 136 ? 2.182 -3.842 -1.554 1 97.06 136 THR B CA 1
ATOM 3073 C C . THR B 1 136 ? 3.186 -4.258 -2.625 1 97.06 136 THR B C 1
ATOM 3075 O O . THR B 1 136 ? 4.184 -4.918 -2.326 1 97.06 136 THR B O 1
ATOM 3078 N N . LEU B 1 137 ? 2.922 -3.883 -3.844 1 96.94 137 LEU B N 1
ATOM 3079 C CA . LEU B 1 137 ? 3.863 -4.121 -4.934 1 96.94 137 LEU B CA 1
ATOM 3080 C C . LEU B 1 137 ? 4.852 -2.967 -5.062 1 96.94 137 LEU B C 1
ATOM 3082 O O . LEU B 1 137 ? 4.453 -1.835 -5.352 1 96.94 137 LEU B O 1
ATOM 3086 N N . ILE B 1 138 ? 6.043 -3.195 -4.75 1 96.88 138 ILE B N 1
ATOM 3087 C CA . ILE B 1 138 ? 7.18 -2.316 -5.004 1 96.88 138 ILE B CA 1
ATOM 3088 C C . ILE B 1 138 ? 8.086 -2.936 -6.07 1 96.88 138 ILE B C 1
ATOM 3090 O O . ILE B 1 138 ? 8.898 -3.809 -5.77 1 96.88 138 ILE B O 1
ATOM 3094 N N . PRO B 1 139 ? 7.965 -2.457 -7.281 1 96.25 139 PRO B N 1
ATOM 3095 C CA . PRO B 1 139 ? 8.648 -3.141 -8.383 1 96.25 139 PRO B CA 1
ATOM 3096 C C . PRO B 1 139 ? 10.164 -3.193 -8.188 1 96.25 139 PRO B C 1
ATOM 3098 O O . PRO B 1 139 ? 10.742 -2.305 -7.559 1 96.25 139 PRO B O 1
ATOM 3101 N N . TRP B 1 140 ? 10.719 -4.184 -8.766 1 95.94 140 TRP B N 1
ATOM 3102 C CA . TRP B 1 140 ? 12.148 -4.441 -8.617 1 95.94 140 TRP B CA 1
ATOM 3103 C C . TRP B 1 140 ? 12.969 -3.219 -9.008 1 95.94 140 TRP B C 1
ATOM 3105 O O . TRP B 1 140 ? 14.031 -2.969 -8.445 1 95.94 140 TRP B O 1
ATOM 3115 N N . ASP B 1 141 ? 12.492 -2.465 -9.906 1 93.75 141 ASP B N 1
ATOM 3116 C CA . ASP B 1 141 ? 13.289 -1.377 -10.461 1 93.75 141 ASP B CA 1
ATOM 3117 C C . ASP B 1 141 ? 13.109 -0.094 -9.648 1 93.75 141 ASP B C 1
ATOM 3119 O O . ASP B 1 141 ? 13.656 0.953 -10.008 1 93.75 141 ASP B O 1
ATOM 3123 N N . ALA B 1 142 ? 12.305 -0.177 -8.562 1 94.19 142 ALA B N 1
ATOM 3124 C CA . ALA B 1 142 ? 12.258 0.932 -7.613 1 94.19 142 ALA B CA 1
ATOM 3125 C C . ALA B 1 142 ? 13.602 1.1 -6.902 1 94.19 142 ALA B C 1
ATOM 3127 O O . ALA B 1 142 ? 13.867 2.145 -6.305 1 94.19 142 ALA B O 1
ATOM 3128 N N . GLY B 1 143 ? 14.43 0.022 -6.918 1 94.25 143 GLY B N 1
ATOM 3129 C CA . GLY B 1 143 ? 15.742 0.08 -6.297 1 94.25 143 GLY B CA 1
ATOM 3130 C C . GLY B 1 143 ? 15.688 0.03 -4.781 1 94.25 143 GLY B C 1
ATOM 3131 O O . GLY B 1 143 ? 16.531 0.618 -4.102 1 94.25 143 GLY B O 1
ATOM 3132 N N . ILE B 1 144 ? 14.703 -0.58 -4.246 1 96.88 144 ILE B N 1
ATOM 3133 C CA . ILE B 1 144 ? 14.523 -0.741 -2.807 1 96.88 144 ILE B CA 1
ATOM 3134 C C . ILE B 1 144 ? 14.727 -2.205 -2.422 1 96.88 144 ILE B C 1
ATOM 3136 O O . ILE B 1 144 ? 14.125 -3.1 -3.02 1 96.88 144 ILE B O 1
ATOM 3140 N N . ASP B 1 145 ? 15.617 -2.469 -1.462 1 97.31 145 ASP B N 1
ATOM 3141 C CA . ASP B 1 145 ? 15.672 -3.807 -0.881 1 97.31 145 ASP B CA 1
ATOM 3142 C C . ASP B 1 145 ? 14.469 -4.062 0.025 1 97.31 145 ASP B C 1
ATOM 3144 O O . ASP B 1 145 ? 14.352 -3.459 1.095 1 97.31 145 ASP B O 1
ATOM 3148 N N . LEU B 1 146 ? 13.68 -4.996 -0.416 1 98.44 146 LEU B N 1
ATOM 3149 C CA . LEU B 1 146 ? 12.422 -5.211 0.289 1 98.44 146 LEU B CA 1
ATOM 3150 C C . LEU B 1 146 ? 12.656 -5.969 1.592 1 98.44 146 LEU B C 1
ATOM 3152 O O . LEU B 1 146 ? 13.477 -6.887 1.645 1 98.44 146 LEU B O 1
ATOM 3156 N N . LYS B 1 147 ? 11.969 -5.57 2.623 1 98.19 147 LYS B N 1
ATOM 3157 C CA . LYS B 1 147 ? 11.93 -6.227 3.928 1 98.19 147 LYS B CA 1
ATOM 3158 C C . LYS B 1 147 ? 10.5 -6.34 4.445 1 98.19 147 LYS B C 1
ATOM 3160 O O . LYS B 1 147 ? 9.656 -5.5 4.133 1 98.19 147 LYS B O 1
ATOM 3165 N N . PRO B 1 148 ? 10.258 -7.445 5.16 1 97.81 148 PRO B N 1
ATOM 3166 C CA . PRO B 1 148 ? 8.977 -7.422 5.871 1 97.81 148 PRO B CA 1
ATOM 3167 C C . PRO B 1 148 ? 8.953 -6.398 7.004 1 97.81 148 PRO B C 1
ATOM 3169 O O . PRO B 1 148 ? 10 -6.051 7.555 1 97.81 148 PRO B O 1
ATOM 3172 N N . TRP B 1 149 ? 7.805 -5.84 7.277 1 96 149 TRP B N 1
ATOM 3173 C CA . TRP B 1 149 ? 7.641 -4.984 8.445 1 96 149 TRP B CA 1
ATOM 3174 C C . TRP B 1 149 ? 6.297 -5.242 9.125 1 96 149 TRP B C 1
ATOM 3176 O O . TRP B 1 149 ? 5.438 -5.93 8.57 1 96 149 TRP B O 1
ATOM 3186 N N . THR B 1 150 ? 6.191 -4.766 10.344 1 92.06 150 THR B N 1
ATOM 3187 C CA . THR B 1 150 ? 4.977 -5 11.117 1 92.06 150 THR B CA 1
ATOM 3188 C C . THR B 1 150 ? 4.133 -3.73 11.195 1 92.06 150 THR B C 1
ATOM 3190 O O . THR B 1 150 ? 4.664 -2.635 11.375 1 92.06 150 THR B O 1
ATOM 3193 N N . TYR B 1 151 ? 2.848 -3.982 10.992 1 83.25 151 TYR B N 1
ATOM 3194 C CA . TYR B 1 151 ? 1.879 -2.918 11.234 1 83.25 151 TYR B CA 1
ATOM 3195 C C . TYR B 1 151 ? 1.961 -2.42 12.672 1 83.25 151 TYR B C 1
ATOM 3197 O O . TYR B 1 151 ? 2.43 -3.139 13.562 1 83.25 151 TYR B O 1
ATOM 3205 N N . TRP B 1 152 ? 1.758 -1.188 12.984 1 76.44 152 TRP B N 1
ATOM 3206 C CA . TRP B 1 152 ? 2.023 -0.492 14.234 1 76.44 152 TRP B CA 1
ATOM 3207 C C . TRP B 1 152 ? 1.228 -1.109 15.383 1 76.44 152 TRP B C 1
ATOM 3209 O O . TRP B 1 152 ? 1.555 -0.909 16.547 1 76.44 152 TRP B O 1
ATOM 3219 N N . ASP B 1 153 ? 0.23 -1.943 15.047 1 70.81 153 ASP B N 1
ATOM 3220 C CA . ASP B 1 153 ? -0.499 -2.582 16.141 1 70.81 153 ASP B CA 1
ATOM 3221 C C . ASP B 1 153 ? 0.158 -3.902 16.547 1 70.81 153 ASP B C 1
ATOM 3223 O O . ASP B 1 153 ? -0.198 -4.492 17.562 1 70.81 153 ASP B O 1
ATOM 3227 N N . GLY B 1 154 ? 1.191 -4.25 15.812 1 70.25 154 GLY B N 1
ATOM 3228 C CA . GLY B 1 154 ? 2.004 -5.414 16.125 1 70.25 154 GLY B CA 1
ATOM 3229 C C . GLY B 1 154 ? 1.403 -6.715 15.625 1 70.25 154 GLY B C 1
ATOM 3230 O O . GLY B 1 154 ? 2.02 -7.773 15.742 1 70.25 154 GLY B O 1
ATOM 3231 N N . GLY B 1 155 ? 0.353 -6.719 14.992 1 82.56 155 GLY B N 1
ATOM 3232 C CA . GLY B 1 155 ? -0.296 -8 14.758 1 82.56 155 GLY B CA 1
ATOM 3233 C C . GLY B 1 155 ? -0.324 -8.398 13.289 1 82.56 155 GLY B C 1
ATOM 3234 O O . GLY B 1 155 ? -0.55 -9.562 12.961 1 82.56 155 GLY B O 1
ATOM 3235 N N . LEU B 1 156 ? -0.074 -7.547 12.445 1 94.94 156 LEU B N 1
ATOM 3236 C CA . LEU B 1 156 ? -0.17 -7.844 11.016 1 94.94 156 LEU B CA 1
ATOM 3237 C C . LEU B 1 156 ? 1.15 -7.555 10.312 1 94.94 156 LEU B C 1
ATOM 3239 O O . LEU B 1 156 ? 1.625 -6.414 10.32 1 94.94 156 LEU B O 1
ATOM 3243 N N . ILE B 1 157 ? 1.816 -8.594 9.773 1 97.38 157 ILE B N 1
ATOM 3244 C CA . ILE B 1 157 ? 3.061 -8.445 9.031 1 97.38 157 ILE B CA 1
ATOM 3245 C C . ILE B 1 157 ? 2.754 -8.055 7.586 1 97.38 157 ILE B C 1
ATOM 3247 O O . ILE B 1 157 ? 1.865 -8.633 6.953 1 97.38 157 ILE B O 1
ATOM 3251 N N . ARG B 1 158 ? 3.438 -7.102 7.18 1 97.31 158 ARG B N 1
ATOM 3252 C CA . ARG B 1 158 ? 3.307 -6.68 5.789 1 97.31 158 ARG B CA 1
ATOM 3253 C C . ARG B 1 158 ? 4.461 -7.211 4.945 1 97.31 158 ARG B C 1
ATOM 3255 O O . ARG B 1 158 ? 5.629 -7.02 5.293 1 97.31 158 ARG B O 1
ATOM 3262 N N . LEU B 1 159 ? 4.086 -7.883 3.895 1 98.56 159 LEU B N 1
ATOM 3263 C CA . LEU B 1 159 ? 5.059 -8.477 2.99 1 98.56 159 LEU B CA 1
ATOM 3264 C C . LEU B 1 159 ? 5 -7.824 1.614 1 98.56 159 LEU B C 1
ATOM 3266 O O . LEU B 1 159 ? 4.133 -8.156 0.801 1 98.56 159 LEU B O 1
ATOM 3270 N N . PRO B 1 160 ? 5.902 -6.898 1.372 1 98.44 160 PRO B N 1
ATOM 3271 C CA . PRO B 1 160 ? 5.941 -6.352 0.013 1 98.44 160 PRO B CA 1
ATOM 3272 C C . PRO B 1 160 ? 6.477 -7.352 -1.01 1 98.44 160 PRO B C 1
ATOM 3274 O O . PRO B 1 160 ? 7.227 -8.266 -0.654 1 98.44 160 PRO B O 1
ATOM 3277 N N . TYR B 1 161 ? 6.062 -7.195 -2.244 1 98.56 161 TYR B N 1
ATOM 3278 C CA . TYR B 1 161 ? 6.574 -8.062 -3.299 1 98.56 161 TYR B CA 1
ATOM 3279 C C . TYR B 1 161 ? 7.043 -7.242 -4.496 1 98.56 161 TYR B C 1
ATOM 3281 O O . TYR B 1 161 ? 6.723 -6.055 -4.609 1 98.56 161 TYR B O 1
ATOM 3289 N N . LEU B 1 162 ? 7.859 -7.859 -5.422 1 97.81 162 LEU B N 1
ATOM 3290 C CA . LEU B 1 162 ? 8.609 -6.988 -6.32 1 97.81 162 LEU B CA 1
ATOM 3291 C C . LEU B 1 162 ? 8.352 -7.363 -7.777 1 97.81 162 LEU B C 1
ATOM 3293 O O . LEU B 1 162 ? 8.852 -6.699 -8.688 1 97.81 162 LEU B O 1
ATOM 3297 N N . TRP B 1 163 ? 7.621 -8.445 -7.996 1 97.88 163 TRP B N 1
ATOM 3298 C CA . TRP B 1 163 ? 7.395 -8.891 -9.367 1 97.88 163 TRP B CA 1
ATOM 3299 C C . TRP B 1 163 ? 6.023 -9.539 -9.508 1 97.88 163 TRP B C 1
ATOM 3301 O O . TRP B 1 163 ? 5.598 -10.305 -8.641 1 97.88 163 TRP B O 1
ATOM 3311 N N . GLU B 1 164 ? 5.301 -9.211 -10.555 1 98.12 164 GLU B N 1
ATOM 3312 C CA . GLU B 1 164 ? 4.004 -9.789 -10.891 1 98.12 164 GLU B CA 1
ATOM 3313 C C . GLU B 1 164 ? 3.877 -10.023 -12.391 1 98.12 164 GLU B C 1
ATOM 3315 O O . GLU B 1 164 ? 4.289 -9.18 -13.195 1 98.12 164 GLU B O 1
ATOM 3320 N N . ASP B 1 165 ? 3.32 -11.094 -12.812 1 98.06 165 ASP B N 1
ATOM 3321 C CA . ASP B 1 165 ? 3.387 -11.523 -14.211 1 98.06 165 ASP B CA 1
ATOM 3322 C C . ASP B 1 165 ? 2.629 -10.555 -15.109 1 98.06 165 ASP B C 1
ATOM 3324 O O . ASP B 1 165 ? 3.15 -10.117 -16.141 1 98.06 165 ASP B O 1
ATOM 3328 N N . ASP B 1 166 ? 1.411 -10.156 -14.781 1 95.75 166 ASP B N 1
ATOM 3329 C CA . ASP B 1 166 ? 0.669 -9.25 -15.656 1 95.75 166 ASP B CA 1
ATOM 3330 C C . ASP B 1 166 ? 1.333 -7.875 -15.719 1 95.75 166 ASP B C 1
ATOM 3332 O O . ASP B 1 166 ? 1.333 -7.227 -16.766 1 95.75 166 ASP B O 1
ATOM 3336 N N . VAL B 1 167 ? 1.914 -7.445 -14.625 1 95.12 167 VAL B N 1
ATOM 3337 C CA . VAL B 1 167 ? 2.643 -6.184 -14.602 1 95.12 167 VAL B CA 1
ATOM 3338 C C . VAL B 1 167 ? 3.895 -6.289 -15.469 1 95.12 167 VAL B C 1
ATOM 3340 O O . VAL B 1 167 ? 4.215 -5.367 -16.219 1 95.12 167 VAL B O 1
ATOM 3343 N N . ALA B 1 168 ? 4.582 -7.387 -15.383 1 95.75 168 ALA B N 1
ATOM 3344 C CA . ALA B 1 168 ? 5.762 -7.605 -16.219 1 95.75 168 ALA B CA 1
ATOM 3345 C C . ALA B 1 168 ? 5.414 -7.5 -17.703 1 95.75 168 ALA B C 1
ATOM 3347 O O . ALA B 1 168 ? 6.129 -6.855 -18.469 1 95.75 168 ALA B O 1
ATOM 3348 N N . CYS B 1 169 ? 4.32 -8.109 -18.062 1 95.31 169 CYS B N 1
ATOM 3349 C CA . CYS B 1 169 ? 3.885 -8.078 -19.453 1 95.31 169 CYS B CA 1
ATOM 3350 C C . CYS B 1 169 ? 3.482 -6.668 -19.875 1 95.31 169 CYS B C 1
ATOM 3352 O O . CYS B 1 169 ? 3.783 -6.234 -20.984 1 95.31 169 CYS B O 1
ATOM 3354 N N . LEU B 1 170 ? 2.828 -5.98 -19 1 92.12 170 LEU B N 1
ATOM 3355 C CA . LEU B 1 170 ? 2.375 -4.625 -19.281 1 92.12 170 LEU B CA 1
ATOM 3356 C C . LEU B 1 170 ? 3.559 -3.668 -19.375 1 92.12 170 LEU B C 1
ATOM 3358 O O . LEU B 1 170 ? 3.582 -2.793 -20.25 1 92.12 170 LEU B O 1
ATOM 3362 N N . ALA B 1 171 ? 4.516 -3.84 -18.469 1 91.31 171 ALA B N 1
ATOM 3363 C CA . ALA B 1 171 ? 5.641 -2.912 -18.359 1 91.31 171 ALA B CA 1
ATOM 3364 C C . ALA B 1 171 ? 6.77 -3.305 -19.312 1 91.31 171 ALA B C 1
ATOM 3366 O O . ALA B 1 171 ? 7.73 -2.551 -19.484 1 91.31 171 ALA B O 1
ATOM 3367 N N . GLY B 1 172 ? 6.668 -4.496 -19.859 1 91.81 172 GLY B N 1
ATOM 3368 C CA . GLY B 1 172 ? 7.707 -4.969 -20.766 1 91.81 172 GLY B CA 1
ATOM 3369 C C . GLY B 1 172 ? 8.953 -5.449 -20.031 1 91.81 172 GLY B C 1
ATOM 3370 O O . GLY B 1 172 ? 10.07 -5.273 -20.531 1 91.81 172 GLY B O 1
ATOM 3371 N N . TRP B 1 173 ? 8.812 -5.941 -18.844 1 93.75 173 TRP B N 1
ATOM 3372 C CA . TRP B 1 173 ? 9.945 -6.555 -18.156 1 93.75 173 TRP B CA 1
ATOM 3373 C C . TRP B 1 173 ? 10.391 -7.828 -18.875 1 93.75 173 TRP B C 1
ATOM 3375 O O . TRP B 1 173 ? 9.562 -8.562 -19.422 1 93.75 173 TRP B O 1
ATOM 3385 N N . PRO B 1 174 ? 11.695 -8.102 -18.875 1 94.69 174 PRO B N 1
ATOM 3386 C CA . PRO B 1 174 ? 12.172 -9.305 -19.562 1 94.69 174 PRO B CA 1
ATOM 3387 C C . PRO B 1 174 ? 11.633 -10.586 -18.938 1 94.69 174 PRO B C 1
ATOM 3389 O O . PRO B 1 174 ? 11.641 -10.742 -17.719 1 94.69 174 PRO B O 1
ATOM 3392 N N . LEU B 1 175 ? 11.195 -11.438 -19.781 1 96 175 LEU B N 1
ATOM 3393 C CA . LEU B 1 175 ? 10.719 -12.742 -19.328 1 96 175 LEU B CA 1
ATOM 3394 C C . LEU B 1 175 ? 11.711 -13.836 -19.688 1 96 175 LEU B C 1
ATOM 3396 O O . LEU B 1 175 ? 11.391 -15.023 -19.609 1 96 175 LEU B O 1
ATOM 3400 N N . GLU B 1 176 ? 12.82 -13.414 -20.172 1 90.62 176 GLU B N 1
ATOM 3401 C CA . GLU B 1 176 ? 13.945 -14.297 -20.453 1 90.62 176 GLU B CA 1
ATOM 3402 C C . GLU B 1 176 ? 15.273 -13.625 -20.125 1 90.62 176 GLU B C 1
ATOM 3404 O O . GLU B 1 176 ? 15.32 -12.406 -19.922 1 90.62 176 GLU B O 1
ATOM 3409 N N . GLY B 1 177 ? 16.281 -14.5 -20 1 81.69 177 GLY B N 1
ATOM 3410 C CA . GLY B 1 177 ? 17.594 -13.961 -19.719 1 81.69 177 GLY B CA 1
ATOM 3411 C C . GLY B 1 177 ? 18.375 -14.773 -18.688 1 81.69 177 GLY B C 1
ATOM 3412 O O . GLY B 1 177 ? 17.797 -15.594 -17.984 1 81.69 177 GLY B O 1
ATOM 3413 N N . GLN B 1 178 ? 19.609 -14.594 -18.703 1 72.69 178 GLN B N 1
ATOM 3414 C CA . GLN B 1 178 ? 20.5 -15.406 -17.875 1 72.69 178 GLN B CA 1
ATOM 3415 C C . GLN B 1 178 ? 20.484 -14.945 -16.422 1 72.69 178 GLN B C 1
ATOM 3417 O O . GLN B 1 178 ? 20.609 -15.75 -15.5 1 72.69 178 GLN B O 1
ATOM 3422 N N . GLU B 1 179 ? 20.266 -13.641 -16.234 1 84.69 179 GLU B N 1
ATOM 3423 C CA . GLU B 1 179 ? 20.328 -13.117 -14.875 1 84.69 179 GLU B CA 1
ATOM 3424 C C . GLU B 1 179 ? 18.938 -12.734 -14.375 1 84.69 179 GLU B C 1
ATOM 3426 O O . GLU B 1 179 ? 18.156 -12.125 -15.102 1 84.69 179 GLU B O 1
ATOM 3431 N N . PRO B 1 180 ? 18.703 -13.195 -13.102 1 92.81 180 PRO B N 1
ATOM 3432 C CA . PRO B 1 180 ? 17.438 -12.773 -12.5 1 92.81 180 PRO B CA 1
ATOM 3433 C C . PRO B 1 180 ? 17.438 -11.305 -12.086 1 92.81 180 PRO B C 1
ATOM 3435 O O . PRO B 1 180 ? 17.734 -10.984 -10.938 1 92.81 180 PRO B O 1
ATOM 3438 N N . TYR B 1 181 ? 17.016 -10.422 -12.93 1 95.69 181 TYR B N 1
ATOM 3439 C CA . TYR B 1 181 ? 17.094 -8.977 -12.75 1 95.69 181 TYR B CA 1
ATOM 3440 C C . TYR B 1 181 ? 16.297 -8.539 -11.516 1 95.69 181 TYR B C 1
ATOM 3442 O O . TYR B 1 181 ? 16.609 -7.5 -10.922 1 95.69 181 TYR B O 1
ATOM 3450 N N . TRP B 1 182 ? 15.391 -9.32 -11.148 1 96.5 182 TRP B N 1
ATOM 3451 C CA . TRP B 1 182 ? 14.477 -8.977 -10.062 1 96.5 182 TRP B CA 1
ATOM 3452 C C . TRP B 1 182 ? 15.031 -9.43 -8.719 1 96.5 182 TRP B C 1
ATOM 3454 O O . TRP B 1 182 ? 14.539 -9.016 -7.668 1 96.5 182 TRP B O 1
ATOM 3464 N N . TYR B 1 183 ? 16.031 -10.328 -8.68 1 97.5 183 TYR B N 1
ATOM 3465 C CA . TYR B 1 183 ? 16.5 -10.977 -7.465 1 97.5 183 TYR B CA 1
ATOM 3466 C C . TYR B 1 183 ? 17.281 -10.008 -6.59 1 97.5 183 TYR B C 1
ATOM 3468 O O . TYR B 1 183 ? 18.203 -9.344 -7.059 1 97.5 183 TYR B O 1
ATOM 3476 N N . GLN B 1 184 ? 16.906 -9.93 -5.328 1 97.44 184 GLN B N 1
ATOM 3477 C CA . GLN B 1 184 ? 17.594 -9.172 -4.289 1 97.44 184 GLN B CA 1
ATOM 3478 C C . GLN B 1 184 ? 18.25 -10.094 -3.273 1 97.44 184 GLN B C 1
ATOM 3480 O O . GLN B 1 184 ? 17.578 -10.695 -2.436 1 97.44 184 GLN B O 1
ATOM 3485 N N . ALA B 1 185 ? 19.547 -10.141 -3.268 1 96.75 185 ALA B N 1
ATOM 3486 C CA . ALA B 1 185 ? 20.281 -11.039 -2.379 1 96.75 185 ALA B CA 1
ATOM 3487 C C . ALA B 1 185 ? 20.078 -10.648 -0.918 1 96.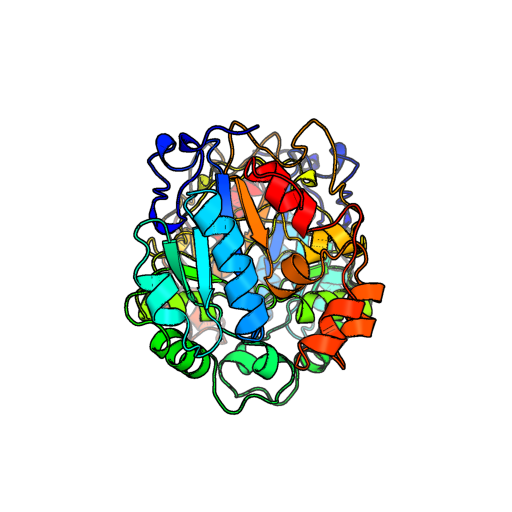75 185 ALA B C 1
ATOM 3489 O O . ALA B 1 185 ? 20.1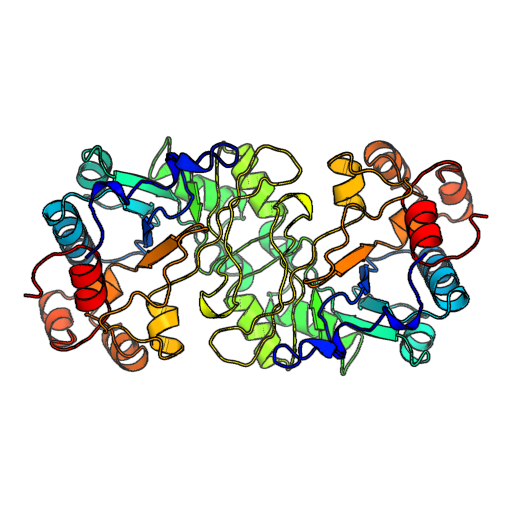25 -11.5 -0.029 1 96.75 185 ALA B O 1
ATOM 3490 N N . ASN B 1 186 ? 19.828 -9.383 -0.713 1 96.5 186 ASN B N 1
ATOM 3491 C CA . ASN B 1 186 ? 19.688 -8.883 0.652 1 96.5 186 ASN B CA 1
ATOM 3492 C C . ASN B 1 186 ? 18.234 -8.578 0.989 1 96.5 186 ASN B C 1
ATOM 3494 O O . ASN B 1 186 ? 17.938 -7.977 2.025 1 96.5 186 ASN B O 1
ATOM 3498 N N . GLY B 1 187 ? 17.312 -8.953 0.078 1 97.56 187 GLY B N 1
ATOM 3499 C CA . GLY B 1 187 ? 15.93 -8.547 0.267 1 97.56 187 GLY B CA 1
ATOM 3500 C C . GLY B 1 187 ? 14.945 -9.695 0.139 1 97.56 187 GLY B C 1
ATOM 3501 O O . GLY B 1 187 ? 15.352 -10.852 0.037 1 97.56 187 GLY B O 1
ATOM 3502 N N . LEU B 1 188 ? 13.711 -9.367 0.352 1 97.81 188 LEU B N 1
ATOM 3503 C CA . LEU B 1 188 ? 12.555 -10.234 0.194 1 97.81 188 LEU B CA 1
ATOM 3504 C C . LEU B 1 188 ? 12.172 -10.367 -1.276 1 97.81 188 LEU B C 1
ATOM 3506 O O . LEU B 1 188 ? 11.914 -9.367 -1.946 1 97.81 188 LEU B O 1
ATOM 3510 N N . ASN B 1 189 ? 12.258 -11.695 -1.849 1 98.69 189 ASN B N 1
ATOM 3511 C CA . ASN B 1 189 ? 11.945 -11.883 -3.262 1 98.69 189 ASN B CA 1
ATOM 3512 C C . ASN B 1 189 ? 10.633 -12.633 -3.455 1 98.69 189 ASN B C 1
ATOM 3514 O O . ASN B 1 189 ? 10.633 -13.844 -3.682 1 98.69 189 ASN B O 1
ATOM 3518 N N . ILE B 1 190 ? 9.539 -11.922 -3.41 1 98.94 190 ILE B N 1
ATOM 3519 C CA . ILE B 1 190 ? 8.211 -12.492 -3.619 1 98.94 190 ILE B CA 1
ATOM 3520 C C . ILE B 1 190 ? 7.75 -12.219 -5.051 1 98.94 190 ILE B C 1
ATOM 3522 O O . ILE B 1 190 ? 7.727 -11.07 -5.496 1 98.94 190 ILE B O 1
ATOM 3526 N N . LEU B 1 191 ? 7.477 -13.242 -5.781 1 98.81 191 LEU B N 1
ATOM 3527 C CA . LEU B 1 191 ? 6.953 -13.172 -7.141 1 98.81 191 LEU B CA 1
ATOM 3528 C C . LEU B 1 191 ? 5.504 -13.648 -7.191 1 98.81 191 LEU B C 1
ATOM 3530 O O . LEU B 1 191 ? 5.145 -14.633 -6.539 1 98.81 191 LEU B O 1
ATOM 3534 N N . ASP B 1 192 ? 4.715 -12.922 -7.949 1 98.88 192 ASP B N 1
ATOM 3535 C CA . ASP B 1 192 ? 3.301 -13.266 -8.055 1 98.88 192 ASP B CA 1
ATOM 3536 C C . ASP B 1 192 ? 2.945 -13.703 -9.477 1 98.88 192 ASP B C 1
ATOM 3538 O O . ASP B 1 192 ? 3.227 -12.984 -10.438 1 98.88 192 ASP B O 1
ATOM 3542 N N . PHE B 1 193 ? 2.359 -14.875 -9.578 1 98.88 193 PHE B N 1
ATOM 3543 C CA . PHE B 1 193 ? 1.888 -15.414 -10.844 1 98.88 193 PHE B CA 1
ATOM 3544 C C . PHE B 1 193 ? 0.381 -15.641 -10.812 1 98.88 193 PHE B C 1
ATOM 3546 O O . PHE B 1 193 ? -0.215 -15.734 -9.734 1 98.88 193 PHE B O 1
ATOM 3553 N N . HIS B 1 194 ? -0.204 -15.672 -11.953 1 98.81 194 HIS B N 1
ATOM 3554 C CA . HIS B 1 194 ? -1.594 -16.062 -12.148 1 98.81 194 HIS B CA 1
ATOM 3555 C C . HIS B 1 194 ? -1.692 -17.312 -13.023 1 98.81 194 HIS B C 1
ATOM 3557 O O . HIS B 1 194 ? -1.176 -17.328 -14.141 1 98.81 194 HIS B O 1
ATOM 3563 N N . PRO B 1 195 ? -2.416 -18.344 -12.578 1 98.75 195 PRO B N 1
ATOM 3564 C CA . PRO B 1 195 ? -2.498 -19.594 -13.328 1 98.75 195 PRO B CA 1
ATOM 3565 C C . PRO B 1 195 ? -2.898 -19.375 -14.789 1 98.75 195 PRO B C 1
ATOM 3567 O O . PRO B 1 195 ? -2.383 -20.047 -15.68 1 98.75 195 PRO B O 1
ATOM 3570 N N . ILE B 1 196 ? -3.75 -18.422 -15.047 1 98.56 196 ILE B N 1
ATOM 3571 C CA . ILE B 1 196 ? -4.215 -18.188 -16.406 1 98.56 196 ILE B CA 1
ATOM 3572 C C . ILE B 1 196 ? -3.061 -17.672 -17.266 1 98.56 196 ILE B C 1
ATOM 3574 O O . ILE B 1 196 ? -2.916 -18.062 -18.422 1 98.56 196 ILE B O 1
ATOM 3578 N N . HIS B 1 197 ? -2.25 -16.828 -16.734 1 98.69 197 HIS B N 1
ATOM 3579 C CA . HIS B 1 197 ? -1.102 -16.328 -17.469 1 98.69 197 HIS B CA 1
ATOM 3580 C C . HIS B 1 197 ? -0.045 -17.406 -17.656 1 98.69 197 HIS B C 1
ATOM 3582 O O . HIS B 1 197 ? 0.638 -17.438 -18.688 1 98.69 197 HIS B O 1
ATOM 3588 N N . VAL B 1 198 ? 0.129 -18.234 -16.672 1 98.5 198 VAL B N 1
ATOM 3589 C CA . VAL B 1 198 ? 1.026 -19.375 -16.797 1 98.5 198 VAL B CA 1
ATOM 3590 C C . VAL B 1 198 ? 0.51 -20.328 -17.891 1 98.5 198 VAL B C 1
ATOM 3592 O O . VAL B 1 198 ? 1.258 -20.719 -18.781 1 98.5 198 VAL B O 1
ATOM 3595 N N . TYR B 1 199 ? -0.764 -20.625 -17.844 1 98 199 TYR B N 1
ATOM 3596 C CA . TYR B 1 199 ? -1.372 -21.547 -18.797 1 98 199 TYR B CA 1
ATOM 3597 C C . TYR B 1 199 ? -1.225 -21.031 -20.219 1 98 199 TYR B C 1
ATOM 3599 O O . TYR B 1 199 ? -0.866 -21.781 -21.125 1 98 199 TYR B O 1
ATOM 3607 N N . LEU B 1 200 ? -1.454 -19.797 -20.422 1 98 200 LEU B N 1
ATOM 3608 C CA . LEU B 1 200 ? -1.44 -19.188 -21.75 1 98 200 LEU B CA 1
ATOM 3609 C C . LEU B 1 200 ? -0.018 -18.828 -22.172 1 98 200 LEU B C 1
ATOM 3611 O O . LEU B 1 200 ? 0.221 -18.484 -23.328 1 98 200 LEU B O 1
ATOM 3615 N N . ASN B 1 201 ? 0.894 -18.906 -21.219 1 98 201 ASN B N 1
ATOM 3616 C CA . ASN B 1 201 ? 2.248 -18.406 -21.453 1 98 201 ASN B CA 1
ATOM 3617 C C . ASN B 1 201 ? 2.24 -16.969 -21.969 1 98 201 ASN B C 1
ATOM 3619 O O . ASN B 1 201 ? 2.848 -16.672 -23 1 98 201 ASN B O 1
ATOM 3623 N N . THR B 1 202 ? 1.583 -16.109 -21.234 1 98.12 202 THR B N 1
ATOM 3624 C CA . THR B 1 202 ? 1.296 -14.742 -21.656 1 98.12 202 THR B CA 1
ATOM 3625 C C . THR B 1 202 ? 2.584 -13.93 -21.781 1 98.12 202 THR B C 1
ATOM 3627 O O . THR B 1 202 ? 3.438 -13.961 -20.891 1 98.12 202 THR B O 1
ATOM 3630 N N . GLU B 1 203 ? 2.805 -13.273 -22.875 1 95.81 203 GLU B N 1
ATOM 3631 C CA . GLU B 1 203 ? 3.9 -12.352 -23.141 1 95.81 203 GLU B CA 1
ATOM 3632 C C . GLU B 1 203 ? 3.379 -10.953 -23.453 1 95.81 203 GLU B C 1
ATOM 3634 O O . GLU B 1 203 ? 4.129 -9.977 -23.391 1 95.81 203 GLU B O 1
ATOM 3639 N N . ASP B 1 204 ? 2.133 -10.922 -23.75 1 93.19 204 ASP B N 1
ATOM 3640 C CA . ASP B 1 204 ? 1.441 -9.711 -24.203 1 93.19 204 ASP B CA 1
ATOM 3641 C C . ASP B 1 204 ? 0.028 -9.648 -23.625 1 93.19 204 ASP B C 1
ATOM 3643 O O . ASP B 1 204 ? -0.778 -10.555 -23.844 1 93.19 204 ASP B O 1
ATOM 3647 N N . ILE B 1 205 ? -0.258 -8.539 -22.969 1 93.75 205 ILE B N 1
ATOM 3648 C CA . ILE B 1 205 ? -1.53 -8.43 -22.266 1 93.75 205 ILE B CA 1
ATOM 3649 C C . ILE B 1 205 ? -2.676 -8.359 -23.281 1 93.75 205 ILE B C 1
ATOM 3651 O O . ILE B 1 205 ? -3.76 -8.891 -23.031 1 93.75 205 ILE B O 1
ATOM 3655 N N . ASP B 1 206 ? -2.432 -7.75 -24.438 1 93.31 206 ASP B N 1
ATOM 3656 C CA . ASP B 1 206 ? -3.467 -7.684 -25.453 1 93.31 206 ASP B CA 1
ATOM 3657 C C . ASP B 1 206 ? -3.844 -9.078 -25.953 1 93.31 206 ASP B C 1
ATOM 3659 O O . ASP B 1 206 ? -5.02 -9.359 -26.188 1 93.31 206 ASP B O 1
ATOM 3663 N N . ARG B 1 207 ? -2.84 -9.922 -26.188 1 94.44 207 ARG B N 1
ATOM 3664 C CA . ARG B 1 207 ? -3.131 -11.297 -26.578 1 94.44 207 ARG B CA 1
ATOM 3665 C C . ARG B 1 207 ? -3.957 -12.008 -25.516 1 94.44 207 ARG B C 1
ATOM 3667 O O . ARG B 1 207 ? -4.934 -12.695 -25.844 1 94.44 207 ARG B O 1
ATOM 3674 N N . TYR B 1 208 ? -3.578 -11.82 -24.328 1 95.75 208 TYR B N 1
ATOM 3675 C CA . TYR B 1 208 ? -4.352 -12.383 -23.234 1 95.75 208 TYR B CA 1
ATOM 3676 C C . TYR B 1 208 ? -5.797 -11.898 -23.281 1 95.75 208 TYR B C 1
ATOM 3678 O O . TYR B 1 208 ? -6.727 -12.703 -23.141 1 95.75 208 TYR B O 1
ATOM 3686 N N . GLU B 1 209 ? -5.957 -10.641 -23.453 1 95 209 GLU B N 1
ATOM 3687 C CA . GLU B 1 209 ? -7.301 -10.078 -23.438 1 95 209 GLU B CA 1
ATOM 3688 C C . GLU B 1 209 ? -8.164 -10.68 -24.547 1 95 209 GLU B C 1
ATOM 3690 O O . GLU B 1 209 ? -9.367 -10.898 -24.344 1 95 209 GLU B O 1
ATOM 3695 N N . ARG B 1 210 ? -7.59 -11 -25.594 1 94.44 210 ARG B N 1
ATOM 3696 C CA . ARG B 1 210 ? -8.312 -11.586 -26.719 1 94.44 210 ARG B CA 1
ATOM 3697 C C . ARG B 1 210 ? -8.75 -13.016 -26.406 1 94.44 210 ARG B C 1
ATOM 3699 O O . ARG B 1 210 ? -9.617 -13.57 -27.078 1 94.44 210 ARG B O 1
ATOM 3706 N N . SER B 1 211 ? -8.141 -13.602 -25.391 1 95.56 211 SER B N 1
ATOM 3707 C CA . SER B 1 211 ? -8.438 -14.992 -25.078 1 95.56 211 SER B CA 1
ATOM 3708 C C . SER B 1 211 ? -9.625 -15.102 -24.125 1 95.56 211 SER B C 1
ATOM 3710 O O . SER B 1 211 ? -10.148 -16.188 -23.906 1 95.56 211 SER B O 1
ATOM 3712 N N . ARG B 1 212 ? -10.078 -14.016 -23.516 1 94.56 212 ARG B N 1
ATOM 3713 C CA . ARG B 1 212 ? -11.023 -14.023 -22.406 1 94.56 212 ARG B CA 1
ATOM 3714 C C . ARG B 1 212 ? -12.305 -14.75 -22.781 1 94.56 212 ARG B C 1
ATOM 3716 O O . ARG B 1 212 ? -12.883 -15.469 -21.953 1 94.56 212 ARG B O 1
ATOM 3723 N N . ALA B 1 213 ? -12.742 -14.641 -23.969 1 93.5 213 ALA B N 1
ATOM 3724 C CA . ALA B 1 213 ? -13.984 -15.266 -24.422 1 93.5 213 ALA B CA 1
ATOM 3725 C C . ALA B 1 213 ? -13.883 -16.797 -24.375 1 93.5 213 ALA B C 1
ATOM 3727 O O . ALA B 1 213 ? -14.898 -17.484 -24.328 1 93.5 213 ALA B O 1
ATOM 3728 N N . ASP B 1 214 ? -12.664 -17.328 -24.328 1 94.75 214 ASP B N 1
ATOM 3729 C CA . ASP B 1 214 ? -12.461 -18.766 -24.438 1 94.75 214 ASP B CA 1
ATOM 3730 C C . ASP B 1 214 ? -11.984 -19.344 -23.109 1 94.75 214 ASP B C 1
ATOM 3732 O O . ASP B 1 214 ? -11.625 -20.531 -23.031 1 94.75 214 ASP B O 1
ATOM 3736 N N . HIS B 1 215 ? -11.977 -18.578 -22.078 1 94.06 215 HIS B N 1
ATOM 3737 C CA . HIS B 1 215 ? -11.359 -18.984 -20.812 1 94.06 215 HIS B CA 1
ATOM 3738 C C . HIS B 1 215 ? -12.047 -20.234 -20.25 1 94.06 215 HIS B C 1
ATOM 3740 O O . HIS B 1 215 ? -11.422 -21.016 -19.531 1 94.06 215 HIS B O 1
ATOM 3746 N N . ARG B 1 216 ? -13.258 -20.469 -20.641 1 91.81 216 ARG B N 1
ATOM 3747 C CA . ARG B 1 216 ? -14 -21.594 -20.047 1 91.81 216 ARG B CA 1
ATOM 3748 C C . ARG B 1 216 ? -14 -22.797 -20.984 1 91.81 216 ARG B C 1
ATOM 3750 O O . ARG B 1 216 ? -14.609 -23.828 -20.672 1 91.81 216 ARG B O 1
ATOM 3757 N N . HIS B 1 217 ? -13.375 -22.641 -22.094 1 93.06 217 HIS B N 1
ATOM 3758 C CA . HIS B 1 217 ? -13.336 -23.703 -23.109 1 93.06 217 HIS B CA 1
ATOM 3759 C C . HIS B 1 217 ? -11.922 -24.25 -23.266 1 93.06 217 HIS B C 1
ATOM 3761 O O . HIS B 1 217 ? -11.117 -23.672 -24.016 1 93.06 217 HIS B O 1
ATOM 3767 N N . ALA B 1 218 ? -11.719 -25.359 -22.75 1 93.56 218 ALA B N 1
ATOM 3768 C CA . ALA B 1 218 ? -10.383 -25.938 -22.703 1 93.56 218 ALA B CA 1
ATOM 3769 C C . ALA B 1 218 ? -9.766 -26.047 -24.094 1 93.56 218 ALA B C 1
ATOM 3771 O O . ALA B 1 218 ? -8.641 -25.594 -24.328 1 93.56 218 ALA B O 1
ATOM 3772 N N . ALA B 1 219 ? -10.516 -26.609 -24.938 1 94.12 219 ALA B N 1
ATOM 3773 C CA . ALA B 1 219 ? -10 -26.828 -26.297 1 94.12 219 ALA B CA 1
ATOM 3774 C C . ALA B 1 219 ? -9.703 -25.5 -26.984 1 94.12 219 ALA B C 1
ATOM 3776 O O . ALA B 1 219 ? -8.656 -25.359 -27.625 1 94.12 219 ALA B O 1
ATOM 3777 N N . ARG B 1 220 ? -10.562 -24.531 -26.828 1 94.94 220 ARG B N 1
ATOM 3778 C CA . ARG B 1 220 ? -10.383 -23.25 -27.5 1 94.94 220 ARG B CA 1
ATOM 3779 C C . ARG B 1 220 ? -9.273 -22.438 -26.844 1 94.94 220 ARG B C 1
ATOM 3781 O O . ARG B 1 220 ? -8.539 -21.703 -27.516 1 94.94 220 ARG B O 1
ATOM 3788 N N . LEU B 1 221 ? -9.195 -22.578 -25.562 1 95.44 221 LEU B N 1
ATOM 3789 C CA . LEU B 1 221 ? -8.195 -21.797 -24.828 1 95.44 221 LEU B CA 1
ATOM 3790 C C . LEU B 1 221 ? -6.785 -22.234 -25.234 1 95.44 221 LEU B C 1
ATOM 3792 O O . LEU B 1 221 ? -5.871 -21.406 -25.266 1 95.44 221 LEU B O 1
ATOM 3796 N N . LEU B 1 222 ? -6.625 -23.453 -25.594 1 93.62 222 LEU B N 1
ATOM 3797 C CA . LEU B 1 222 ? -5.332 -24 -26 1 93.62 222 LEU B CA 1
ATOM 3798 C C . LEU B 1 222 ? -4.793 -23.25 -27.219 1 93.62 222 LEU B C 1
ATOM 3800 O O . LEU B 1 222 ? -3.582 -23.094 -27.359 1 93.62 222 LEU B O 1
ATOM 3804 N N . HIS B 1 223 ? -5.672 -22.766 -28.047 1 93.56 223 HIS B N 1
ATOM 3805 C CA . HIS B 1 223 ? -5.285 -22.094 -29.281 1 93.56 223 HIS B CA 1
ATOM 3806 C C . HIS B 1 223 ? -4.684 -20.719 -28.984 1 93.56 223 HIS B C 1
ATOM 3808 O O . HIS B 1 223 ? -4.051 -20.109 -29.859 1 93.56 223 HIS B O 1
ATOM 3814 N N . HIS B 1 224 ? -4.922 -20.25 -27.797 1 95.06 224 HIS B N 1
ATOM 3815 C CA . HIS B 1 224 ? -4.422 -18.922 -27.438 1 95.06 224 HIS B CA 1
ATOM 3816 C C . HIS B 1 224 ? -3.053 -19.016 -26.781 1 95.06 224 HIS B C 1
ATOM 3818 O O . HIS B 1 224 ? -2.451 -17.984 -26.453 1 95.06 224 HIS B O 1
ATOM 3824 N N . ARG B 1 225 ? -2.49 -20.156 -26.625 1 95.44 225 ARG B N 1
ATOM 3825 C CA . ARG B 1 225 ? -1.228 -20.328 -25.906 1 95.44 225 ARG B CA 1
ATOM 3826 C C . ARG B 1 225 ? -0.055 -19.828 -26.75 1 95.44 225 ARG B C 1
ATOM 3828 O O . ARG B 1 225 ? -0.022 -20.031 -27.969 1 95.44 225 ARG B O 1
ATOM 3835 N N . ASN B 1 226 ? 0.783 -19.188 -26.078 1 95.25 226 ASN B N 1
ATOM 3836 C CA . ASN B 1 226 ? 2.047 -18.75 -26.656 1 95.25 226 ASN B CA 1
ATOM 3837 C C . ASN B 1 226 ? 3.121 -19.828 -26.547 1 95.25 226 ASN B C 1
ATOM 3839 O O . ASN B 1 226 ? 3.379 -20.328 -25.453 1 95.25 226 ASN B O 1
ATOM 3843 N N . PHE B 1 227 ? 3.857 -20.188 -27.656 1 91.69 227 PHE B N 1
ATOM 3844 C CA . PHE B 1 227 ? 4.848 -21.266 -27.656 1 91.69 227 PHE B CA 1
ATOM 3845 C C . PHE B 1 227 ? 6.258 -20.703 -27.547 1 91.69 227 PHE B C 1
ATOM 3847 O O . PHE B 1 227 ? 7.227 -21.453 -27.453 1 91.69 227 PHE B O 1
ATOM 3854 N N . GLY B 1 228 ? 6.426 -19.453 -27.469 1 93.56 228 GLY B N 1
ATOM 3855 C CA . GLY B 1 228 ? 7.711 -18.812 -27.266 1 93.56 228 GLY B CA 1
ATOM 3856 C C . GLY B 1 228 ? 7.973 -18.406 -25.828 1 93.56 228 GLY B C 1
ATOM 3857 O O . GLY B 1 228 ? 7.707 -19.188 -24.906 1 93.56 228 GLY B O 1
ATOM 3858 N N . ILE B 1 229 ? 8.578 -17.312 -25.75 1 95.19 229 ILE B N 1
ATOM 3859 C CA . ILE B 1 229 ? 8.906 -16.781 -24.438 1 95.19 229 ILE B CA 1
ATOM 3860 C C . ILE B 1 229 ? 7.676 -16.141 -23.812 1 95.19 229 ILE B C 1
ATOM 3862 O O . ILE B 1 229 ? 6.961 -15.383 -24.469 1 95.19 229 ILE B O 1
ATOM 3866 N N . GLY B 1 230 ? 7.375 -16.5 -22.578 1 97.44 230 GLY B N 1
ATOM 3867 C CA . GLY B 1 230 ? 6.262 -15.93 -21.828 1 97.44 230 GLY B CA 1
ATOM 3868 C C . GLY B 1 230 ? 6.316 -16.25 -20.344 1 97.44 230 GLY B C 1
ATOM 3869 O O . GLY B 1 230 ? 7.367 -16.625 -19.828 1 97.44 230 GLY B O 1
ATOM 3870 N N . VAL B 1 231 ? 5.215 -16.062 -19.719 1 98.19 231 VAL B N 1
ATOM 3871 C CA . VAL B 1 231 ? 5.125 -16.188 -18.266 1 98.19 231 VAL B CA 1
ATOM 3872 C C . VAL B 1 231 ? 5.43 -17.625 -17.859 1 98.19 231 VAL B C 1
ATOM 3874 O O . VAL B 1 231 ? 6.137 -17.875 -16.875 1 98.19 231 VAL B O 1
ATOM 3877 N N . ARG B 1 232 ? 4.902 -18.594 -18.609 1 97.75 232 ARG B N 1
ATOM 3878 C CA . ARG B 1 232 ? 5.125 -20 -18.281 1 97.75 232 ARG B CA 1
ATOM 3879 C C . ARG B 1 232 ? 6.605 -20.359 -18.375 1 97.75 232 ARG B C 1
ATOM 3881 O O . ARG B 1 232 ? 7.164 -20.953 -17.453 1 97.75 232 ARG B O 1
ATOM 3888 N N . THR B 1 233 ? 7.23 -20.016 -19.484 1 96.56 233 THR B N 1
ATOM 3889 C CA . THR B 1 233 ? 8.641 -20.359 -19.672 1 96.56 233 THR B CA 1
ATOM 3890 C C . THR B 1 233 ? 9.508 -19.625 -18.656 1 96.56 233 THR B C 1
ATOM 3892 O O . THR B 1 233 ? 10.523 -20.156 -18.203 1 96.56 233 THR B O 1
ATOM 3895 N N . PHE B 1 234 ? 9.117 -18.406 -18.328 1 96.94 234 PHE B N 1
ATOM 3896 C CA . PHE B 1 234 ? 9.805 -17.672 -17.266 1 96.94 234 PHE B CA 1
ATOM 3897 C C . PHE B 1 234 ? 9.75 -18.453 -15.961 1 96.94 234 PHE B C 1
ATOM 3899 O O . PHE B 1 234 ? 10.781 -18.672 -15.312 1 96.94 234 PHE B O 1
ATOM 3906 N N . LEU B 1 235 ? 8.539 -18.906 -15.578 1 97 235 LEU B N 1
ATOM 3907 C CA . LEU B 1 235 ? 8.344 -19.672 -14.352 1 97 235 LEU B CA 1
ATOM 3908 C C . LEU B 1 235 ? 9.133 -20.969 -14.383 1 97 235 LEU B C 1
ATOM 3910 O O . LEU B 1 235 ? 9.781 -21.328 -13.398 1 97 235 LEU B O 1
ATOM 3914 N N . GLN B 1 236 ? 9.086 -21.656 -15.477 1 95.56 236 GLN B N 1
ATOM 3915 C CA . GLN B 1 236 ? 9.789 -22.938 -15.609 1 95.56 236 GLN B CA 1
ATOM 3916 C C . GLN B 1 236 ? 11.297 -22.75 -15.453 1 95.56 236 GLN B C 1
ATOM 3918 O O . GLN B 1 236 ? 11.961 -23.547 -14.789 1 95.56 236 GLN B O 1
ATOM 3923 N N . ARG B 1 237 ? 11.789 -21.719 -16.062 1 93.31 237 ARG B N 1
ATOM 3924 C CA . ARG B 1 237 ? 13.211 -21.422 -15.914 1 93.31 237 ARG B CA 1
ATOM 3925 C C . ARG B 1 237 ? 13.562 -21.109 -14.469 1 93.31 237 ARG B C 1
ATOM 3927 O O . ARG B 1 237 ? 14.57 -21.594 -13.945 1 93.31 237 ARG B O 1
ATOM 3934 N N . LEU B 1 238 ? 12.727 -20.312 -13.891 1 94.19 238 LEU B N 1
ATOM 3935 C CA . LEU B 1 238 ? 12.914 -19.953 -12.484 1 94.19 238 LEU B CA 1
ATOM 3936 C C . LEU B 1 238 ? 12.961 -21.203 -11.609 1 94.19 238 LEU B C 1
ATOM 3938 O O . LEU B 1 238 ? 13.773 -21.281 -10.688 1 94.19 238 LEU B O 1
ATOM 3942 N N . MET B 1 239 ? 12.141 -22.172 -11.953 1 94.38 239 MET B N 1
ATOM 3943 C CA . MET B 1 239 ? 12 -23.359 -11.125 1 94.38 239 MET B CA 1
ATOM 3944 C C . MET B 1 239 ? 13.008 -24.438 -11.531 1 94.38 239 MET B C 1
ATOM 3946 O O . MET B 1 239 ? 13.117 -25.469 -10.875 1 94.38 239 MET B O 1
ATOM 3950 N N . GLY B 1 240 ? 13.711 -24.25 -12.617 1 90.19 240 GLY B N 1
ATOM 3951 C CA . GLY B 1 240 ? 14.688 -25.219 -13.094 1 90.19 240 GLY B CA 1
ATOM 3952 C C . GLY B 1 240 ? 14.047 -26.422 -13.75 1 90.19 240 GLY B C 1
ATOM 3953 O O . GLY B 1 240 ? 14.555 -27.547 -13.641 1 90.19 240 GLY B O 1
ATOM 3954 N N . THR B 1 241 ? 12.906 -26.203 -14.266 1 88 241 THR B N 1
ATOM 3955 C CA . THR B 1 241 ? 12.219 -27.297 -14.953 1 88 241 THR B CA 1
ATOM 3956 C C . THR B 1 241 ? 12.281 -27.094 -16.469 1 88 241 THR B C 1
ATOM 3958 O O . THR B 1 241 ? 12.406 -25.969 -16.938 1 88 241 THR B O 1
ATOM 3961 N N . PRO B 1 242 ? 12.297 -28.203 -17.219 1 83.06 242 PRO B N 1
ATOM 3962 C CA . PRO B 1 242 ? 12.352 -28.094 -18.672 1 83.06 242 PRO B CA 1
ATOM 3963 C C . PRO B 1 242 ? 11.148 -27.344 -19.25 1 83.06 242 PRO B C 1
ATOM 3965 O O . PRO B 1 242 ? 10.031 -27.484 -18.734 1 83.06 242 PRO B O 1
ATOM 3968 N N . CYS B 1 243 ? 11.508 -26.531 -20.234 1 73.56 243 CYS B N 1
ATOM 3969 C CA . CYS B 1 243 ? 10.438 -25.844 -20.969 1 73.56 243 CYS B CA 1
ATOM 3970 C C . CYS B 1 243 ? 9.836 -26.766 -22.031 1 73.56 243 CYS B C 1
ATOM 3972 O O . CYS B 1 243 ? 10.547 -27.297 -22.875 1 73.56 243 CYS B O 1
ATOM 3974 N N . GLU B 1 244 ? 8.617 -27.281 -21.797 1 64.69 244 GLU B N 1
ATOM 3975 C CA . GLU B 1 244 ? 7.98 -28.172 -22.766 1 64.69 244 GLU B CA 1
ATOM 3976 C C . GLU B 1 244 ? 7.34 -27.375 -23.906 1 64.69 244 GLU B C 1
ATOM 3978 O O . GLU B 1 244 ? 6.91 -26.25 -23.703 1 64.69 244 GLU B O 1
#

InterPro domains:
  IPR011330 Glycoside hydrolase/deacetylase, beta/alpha-barrel [SSF88713] (22-195)
  IPR054492 Polysaccharide deacetylase-like [PF22537] (27-211)

pLDDT: mean 95.42, std 5.1, range [63.84, 98.94]

Sequence (488 aa):
MFEKSLFSRLCDIRPDCPDTWKGRIFLTFDVDWAEDFVLADCISLVERAGLPATWFLTHKTPLLDRLGGNSDFEIALHPNFNPLFNRTAQYGAEEIFERCANLSPGSVGVRSHSVSQSTGLFNIFIKHGMQYECNTLIPWDAGIDLKPWTYWDGGLIRLPYLWEDDVACLAGWPLEGQEPYWYQANGLNILDFHPIHVYLNTEDIDRYERSRADHRHAARLLHHRNFGIGVRTFLQRLMGTPCEMFEKSLFSRLCDIRPDCPDTWKGRIFLTFDVDWAEDFVLADCISLVERAGLPATWFLTHKTPLLDRLGGNSDFEIALHPNFNPLFNRTAQYGAEEIFERCANLSPGSVGVRSHSVSQSTGLFNIFIKHGMQYECNTLIPWDAGIDLKPWTYWDGGLIRLPYLWEDDVACLAGWPLEGQEPYWYQANGLNILDFHPIHVYLNTEDIDRYERSRADHRHAARLLHHRNFGIGVRTFLQRLMGTPCE

Solvent-accessible surface area (backbone atoms only — not comparable to full-atom values): 25904 Å² total; per-residue (Å²): 124,71,62,72,84,43,42,36,36,71,88,62,51,43,76,90,38,53,87,50,34,49,42,26,38,30,47,32,32,45,43,73,75,47,46,67,71,38,41,50,52,45,50,49,57,43,57,73,54,68,51,34,26,27,37,24,39,54,62,87,57,92,55,49,60,60,50,72,68,35,88,50,43,40,64,26,28,24,36,70,60,63,38,34,48,67,66,67,46,92,60,38,50,63,55,46,43,49,60,36,45,66,71,48,78,85,43,35,37,36,31,35,44,60,34,44,44,26,55,68,54,50,50,48,40,44,75,73,58,28,46,32,37,50,46,44,79,51,48,47,85,45,73,57,68,41,56,50,35,64,43,74,86,67,53,38,32,39,38,52,27,33,47,40,52,70,54,30,34,68,54,62,51,79,54,70,72,92,65,69,85,64,68,38,74,80,5,43,34,31,38,39,38,36,30,59,41,39,64,28,14,39,55,41,58,68,63,49,59,72,37,57,90,28,62,86,35,70,77,60,36,58,73,60,41,48,89,65,78,9,42,31,47,31,51,26,49,61,60,66,39,82,78,128,122,71,61,74,84,44,42,37,37,70,86,62,53,42,76,92,39,53,86,50,34,49,42,25,37,30,46,32,32,43,43,73,76,47,46,68,71,39,41,50,52,46,51,49,56,43,56,73,53,68,52,34,25,27,37,24,41,50,64,87,56,91,56,50,60,61,50,72,67,35,88,51,42,40,65,26,30,23,35,71,61,62,39,33,48,68,66,65,46,93,59,36,51,64,57,48,42,50,59,36,46,65,72,47,76,86,45,36,37,38,31,34,43,60,34,44,42,27,54,68,53,51,50,49,40,44,76,73,58,27,46,32,36,50,46,44,79,51,50,46,85,44,74,56,68,41,56,51,34,64,42,73,85,68,55,35,33,39,37,52,27,32,46,39,50,70,56,31,33,68,51,63,51,79,51,70,74,93,65,68,84,65,68,38,74,82,4,42,34,32,37,39,38,37,30,59,41,38,64,28,12,40,56,42,58,68,62,51,59,72,38,57,89,28,62,86,34,70,77,60,38,59,74,58,42,49,90,65,78,10,42,30,45,31,50,26,50,61,58,66,39,82,78,128

Organism: NCBI:txid1287738

Radius of gyration: 23.52 Å; Cα contacts (8 Å, |Δi|>4): 1009; chains: 2; bounding box: 44×64×57 Å

Nearest PDB structures (foldseek):
  3hft-assembly1_A-2  TM=9.859E-01  e=9.549E-37  Bordetella bronchiseptica
  1p0k-assembly1_B  TM=3.680E-01  e=8.296E-02  Bacillus subtilis
  1xbz-assembly1_B  TM=3.634E-01  e=7.305E-02  Escherichia coli
  1so6-assembly1_A  TM=3.844E-01  e=4.619E-01  Escherichia coli
  1kv8-assembly1_B  TM=3.967E-01  e=1.056E+00  Escherichia coli

Secondary structure (DSSP, 8-state):
---GGGB--GGG--TT-GGGTTT-EEEEEE-TT--HHHHHHHHHHHHHHT--EEEEE-S--TTHHHHHH-TTEEEEE----HHHHTT--SS-HHHHHHHHHTTSTT--EE--GGG-B-HHHHHHHHHTT--EE---B--GGG------EE-TTSS-EE--B-EEHHHHHHHT--S--SS-TT--TTS-EEEEE-HHHHHHT-S-HHHHHHHGGGTT-HHHHHTT--SSSSHHHHHHHHHT----/---GGGB--GGG--TT-GGGTTT-EEEEEE-TT--HHHHHHHHHHHHHHT--EEEEE-S--TTHHHHHH-TTEEEEE----HHHHTT--SS-HHHHHHHHHTTSTT--EE--GGG-B-HHHHHHHHHTT--EE---B--GGG------EE-TTSS-EE--B-EEHHHHHHHT--S--SS-TT--TTS-EEEEE-HHHHHHT-S-HHHHHHHGGGTT-HHHHHTT--SSSSHHHHHHHHHT----